Protein AF-C4JGV1-F1 (afdb_monomer)

Foldseek 3Di:
DDDPDPPDALQLDDPDDLVRLLVLLVVLLVLLVVLVVVLVVLCVVVVVCPQPLNVLLVLLNVLLVVLSVLLNVLSVLSVVLSCCSVVVDPDDPCSLVSVLVSVVSVLVSQLSLLSNLLSLVVSVLSVVVVVCVPPVVLVVLSVVLVVLSVVLNVQLNVLSQCQQNHDVVSPPSPDPGCDDPVNLVSNLCNVVVNLVSSLCSLVLQVDDDDDDDDDPSNDNNVSVVLVLQQACDPPLVNVLSVVLVVLSVVLNVLSVVLVVCQCVSRHSRRGHPSSVSSSSSVNSSSSSSSSSSVSVSVVVVPPPDPDDDDDDDDDDDDDDDDDDDDDDDDDDDDDDDDDDDDDDDDDDDDDDDDDDDDDDDDDDDDDDDDDDDDDDDDDDDDDDDDDDPPPDDPDDQAAPDALVVLQVLQCVLVVLVCVAADPPVFKAFADPVFDPCQDCVLLPQQADPRLSSSLRGHIDGNDQDALAFQKTFDPPSPDDSVCSVDHDPVCPPDFAAAPVGGADCSQKDWGIDHDDAQGWTWMARRRRQWIWTQGVVGYIDHTDRSNRVSVVSSVCCQVVCFADAHPDGTDRNPPADADPDDDDPVNLVPDQAAPDDSSNSNVLVVLQVVCPGPPNHPRVVSNVVSVVSVCVRNVVHD

Nearest PDB structures (foldseek):
  8i2g-assembly1_R  TM=3.920E-01  e=7.985E-02  Homo sapiens
  8ibu-assembly1_R  TM=5.195E-01  e=6.321E-01  Escherichia coli
  8k4n-assembly1_D  TM=3.793E-01  e=5.072E-01  Homo sapiens
  8hn1-assembly1_A  TM=3.487E-01  e=1.120E+00  Homo sapiens

Structure (mmCIF, N/CA/C/O backbone):
data_AF-C4JGV1-F1
#
_entry.id   AF-C4JGV1-F1
#
loop_
_atom_site.group_PDB
_atom_site.id
_atom_site.type_symbol
_atom_site.label_atom_id
_atom_site.label_alt_id
_atom_site.label_comp_id
_atom_site.label_asym_id
_atom_site.label_entity_id
_atom_site.label_seq_id
_atom_site.pdbx_PDB_ins_code
_atom_site.Cartn_x
_atom_site.Cartn_y
_atom_site.Cartn_z
_atom_site.occupancy
_atom_site.B_iso_or_equiv
_atom_site.auth_seq_id
_atom_site.auth_comp_id
_atom_site.auth_asym_id
_atom_site.auth_atom_id
_atom_site.pdbx_PDB_model_num
ATOM 1 N N . MET A 1 1 ? 48.134 -11.391 -45.649 1.00 30.30 1 MET A N 1
ATOM 2 C CA . MET A 1 1 ? 47.658 -12.512 -44.813 1.00 30.30 1 MET A CA 1
ATOM 3 C C . MET A 1 1 ? 47.122 -11.910 -43.530 1.00 30.30 1 MET A C 1
ATOM 5 O O . MET A 1 1 ? 47.842 -11.127 -42.926 1.00 30.30 1 MET A O 1
ATOM 9 N N . VAL A 1 2 ? 45.861 -12.175 -43.186 1.00 31.02 2 VAL A N 1
ATOM 10 C CA . VAL A 1 2 ? 45.253 -11.734 -41.919 1.00 31.02 2 VAL A CA 1
ATOM 11 C C . VAL A 1 2 ? 45.299 -12.921 -40.962 1.00 31.02 2 VAL A C 1
ATOM 13 O O . VAL A 1 2 ? 45.022 -14.043 -41.379 1.00 31.02 2 VAL A O 1
ATOM 16 N N . ASP A 1 3 ? 45.714 -12.673 -39.725 1.00 26.64 3 ASP A N 1
ATOM 17 C CA . ASP A 1 3 ? 45.968 -13.700 -38.713 1.00 26.64 3 ASP A CA 1
ATOM 18 C C . ASP A 1 3 ? 44.643 -14.342 -38.231 1.00 26.64 3 ASP A C 1
ATOM 20 O O . ASP A 1 3 ? 43.768 -13.619 -37.744 1.00 26.64 3 ASP A O 1
ATOM 24 N N . PRO A 1 4 ? 44.429 -15.666 -38.379 1.00 37.88 4 PRO A N 1
ATOM 25 C CA . PRO A 1 4 ? 43.116 -16.295 -38.196 1.00 37.88 4 PRO A CA 1
ATOM 26 C C . PRO A 1 4 ? 42.742 -16.589 -36.729 1.00 37.88 4 PRO A C 1
ATOM 28 O O . PRO A 1 4 ? 41.899 -17.448 -36.472 1.00 37.88 4 PRO A O 1
ATOM 31 N N . LYS A 1 5 ? 43.358 -15.911 -35.751 1.00 36.22 5 LYS A N 1
ATOM 32 C CA . LYS A 1 5 ? 43.064 -16.074 -34.312 1.00 36.22 5 LYS A CA 1
ATOM 33 C C . LYS A 1 5 ? 42.813 -14.752 -33.588 1.00 36.22 5 LYS A C 1
ATOM 35 O O . LYS A 1 5 ? 43.310 -14.519 -32.487 1.00 36.22 5 LYS A O 1
ATOM 40 N N . GLN A 1 6 ? 41.966 -13.905 -34.163 1.00 37.75 6 GLN A N 1
ATOM 41 C CA . GLN A 1 6 ? 41.319 -12.868 -33.368 1.00 37.75 6 GLN A CA 1
ATOM 42 C C . GLN A 1 6 ? 40.254 -13.542 -32.488 1.00 37.75 6 GLN A C 1
ATOM 44 O O . GLN A 1 6 ? 39.222 -13.982 -32.990 1.00 37.75 6 GLN A O 1
ATOM 49 N N . HIS A 1 7 ? 40.528 -13.676 -31.184 1.00 37.19 7 HIS A N 1
ATOM 50 C CA . HIS A 1 7 ? 39.533 -14.136 -30.211 1.00 37.19 7 HIS A CA 1
ATOM 51 C C . HIS A 1 7 ? 38.307 -13.218 -30.297 1.00 37.19 7 HIS A C 1
ATOM 53 O O . HIS A 1 7 ? 38.373 -12.051 -29.911 1.00 37.19 7 HIS A O 1
ATOM 59 N N . VAL A 1 8 ? 37.205 -13.748 -30.829 1.00 43.00 8 VAL A N 1
ATOM 60 C CA . VAL A 1 8 ? 35.914 -13.058 -30.871 1.00 43.00 8 VAL A CA 1
ATOM 61 C C . VAL A 1 8 ? 35.468 -12.844 -29.428 1.00 43.00 8 VAL A C 1
ATOM 63 O O . VAL A 1 8 ? 35.317 -13.818 -28.688 1.00 43.00 8 VAL A O 1
ATOM 66 N N . GLU A 1 9 ? 35.276 -11.589 -29.009 1.00 45.22 9 GLU A N 1
ATOM 67 C CA . GLU A 1 9 ? 34.694 -11.331 -27.689 1.00 45.22 9 GLU A CA 1
ATOM 68 C C . GLU A 1 9 ? 33.295 -11.970 -27.615 1.00 45.22 9 GLU A C 1
ATOM 70 O O . GLU A 1 9 ? 32.527 -11.857 -28.577 1.00 45.22 9 GLU A O 1
ATOM 75 N N . PRO A 1 10 ? 32.896 -12.557 -26.469 1.00 45.69 10 PRO A N 1
ATOM 76 C CA . PRO A 1 10 ? 31.547 -13.104 -26.297 1.00 45.69 10 PRO A CA 1
ATOM 77 C C . PRO A 1 10 ? 30.449 -12.049 -26.528 1.00 45.69 10 PRO A C 1
ATOM 79 O O . PRO A 1 10 ? 29.345 -12.382 -26.944 1.00 45.69 10 PRO A O 1
ATOM 82 N N . SER A 1 11 ? 30.772 -10.763 -26.366 1.00 47.78 11 SER A N 1
ATOM 83 C CA . SER A 1 11 ? 29.909 -9.620 -26.683 1.00 47.78 11 SER A CA 1
ATOM 84 C C . SER A 1 11 ? 29.471 -9.512 -28.149 1.00 47.78 11 SER A C 1
ATOM 86 O O . SER A 1 11 ? 28.453 -8.880 -28.434 1.00 47.78 11 SER A O 1
ATOM 88 N N . GLN A 1 12 ? 30.225 -10.106 -29.080 1.00 51.62 12 GLN A N 1
ATOM 89 C CA . GLN A 1 12 ? 30.031 -9.956 -30.526 1.00 51.62 12 GLN A CA 1
ATOM 90 C C . GLN A 1 12 ? 29.255 -11.113 -31.164 1.00 51.62 12 GLN A C 1
ATOM 92 O O . GLN A 1 12 ? 28.861 -11.004 -32.326 1.00 51.62 12 GLN A O 1
ATOM 97 N N . GLN A 1 13 ? 29.021 -12.208 -30.434 1.00 60.44 13 GLN A N 1
ATOM 98 C CA . GLN A 1 13 ? 28.267 -13.354 -30.941 1.00 60.44 13 GLN A CA 1
ATOM 99 C C . GLN A 1 13 ? 26.769 -13.036 -31.093 1.00 60.44 13 GLN A C 1
ATOM 101 O O . GLN A 1 13 ? 26.185 -12.257 -30.338 1.00 60.44 13 GLN A O 1
ATOM 106 N N . VAL A 1 14 ? 26.148 -13.652 -32.101 1.00 63.22 14 VAL A N 1
ATOM 107 C CA . VAL A 1 14 ? 24.696 -13.621 -32.318 1.00 63.22 14 VAL A CA 1
ATOM 108 C C . VAL A 1 14 ? 24.081 -14.736 -31.475 1.00 63.22 14 VAL A C 1
ATOM 110 O O . VAL A 1 14 ? 24.268 -15.906 -31.796 1.00 63.22 14 VAL A O 1
ATOM 113 N N . PHE A 1 15 ? 23.373 -14.376 -30.403 1.00 67.31 15 PHE A N 1
ATOM 114 C CA . PHE A 1 15 ? 22.727 -15.335 -29.492 1.00 67.31 15 PHE A CA 1
ATOM 115 C C . PHE A 1 15 ? 21.265 -15.611 -29.858 1.00 67.31 15 PHE A C 1
ATOM 117 O O . PHE A 1 15 ? 20.741 -16.670 -29.529 1.00 67.31 15 PHE A O 1
ATOM 124 N N . ILE A 1 16 ? 20.608 -14.661 -30.529 1.00 76.06 16 ILE A N 1
ATOM 125 C CA . ILE A 1 16 ? 19.189 -14.723 -30.900 1.00 76.06 16 ILE A CA 1
ATOM 126 C C . ILE A 1 16 ? 19.091 -14.552 -32.418 1.00 76.06 16 ILE A C 1
ATOM 128 O O . ILE A 1 16 ? 19.761 -13.677 -32.975 1.00 76.06 16 ILE A O 1
ATOM 132 N N . ALA A 1 17 ? 18.269 -15.344 -33.111 1.00 83.25 17 ALA A N 1
ATOM 133 C CA . ALA A 1 17 ? 18.091 -15.185 -34.554 1.00 83.25 17 ALA A CA 1
ATOM 134 C C . ALA A 1 17 ? 17.317 -13.897 -34.897 1.00 83.25 17 ALA A C 1
ATOM 136 O O . ALA A 1 17 ? 16.460 -13.441 -34.141 1.00 83.25 17 ALA A O 1
ATOM 137 N N . GLU A 1 18 ? 17.609 -13.311 -36.063 1.00 83.94 18 GLU A N 1
ATOM 138 C CA . GLU A 1 18 ? 17.005 -12.042 -36.505 1.00 83.94 18 GLU A CA 1
ATOM 139 C C . GLU A 1 18 ? 15.474 -12.148 -36.625 1.00 83.94 18 GLU A C 1
ATOM 141 O O . GLU A 1 18 ? 14.749 -11.251 -36.199 1.00 83.94 18 GLU A O 1
ATOM 146 N N . HIS A 1 19 ? 14.970 -13.272 -37.143 1.00 86.44 19 HIS A N 1
ATOM 147 C CA . HIS A 1 19 ? 13.532 -13.516 -37.268 1.00 86.44 19 HIS A CA 1
ATOM 148 C C . HIS A 1 19 ? 12.836 -13.708 -35.913 1.00 86.44 19 HIS A C 1
ATOM 150 O O . HIS A 1 19 ? 11.732 -13.197 -35.734 1.00 86.44 19 HIS A O 1
ATOM 156 N N . ASP A 1 20 ? 13.486 -14.371 -34.954 1.00 88.19 20 ASP A N 1
ATOM 157 C CA . ASP A 1 20 ? 12.905 -14.644 -33.635 1.00 88.19 20 ASP A CA 1
ATOM 158 C C . ASP A 1 20 ? 12.750 -13.348 -32.832 1.00 88.19 20 ASP A C 1
ATOM 160 O O . ASP A 1 20 ? 11.671 -13.062 -32.313 1.00 88.19 20 ASP A O 1
ATOM 164 N N . LEU A 1 21 ? 13.796 -12.510 -32.796 1.00 87.44 21 LEU A N 1
ATOM 165 C CA . LEU A 1 21 ? 13.740 -11.219 -32.105 1.00 87.44 21 LEU A CA 1
ATOM 166 C C . LEU A 1 21 ? 12.714 -10.276 -32.755 1.00 87.44 21 LEU A C 1
ATOM 168 O O . LEU A 1 21 ? 11.953 -9.620 -32.046 1.00 87.44 21 LEU A O 1
ATOM 172 N N . TYR A 1 22 ? 12.626 -10.276 -34.093 1.00 90.06 22 TYR A N 1
ATOM 173 C CA . TYR A 1 22 ? 11.608 -9.514 -34.825 1.00 90.06 22 TYR A CA 1
ATOM 174 C C . TYR A 1 22 ? 10.188 -9.961 -34.445 1.00 90.06 22 TYR A C 1
ATOM 176 O O . TYR A 1 22 ? 9.327 -9.129 -34.156 1.00 90.06 22 TYR A O 1
ATOM 184 N N . ALA A 1 23 ? 9.941 -11.275 -34.420 1.00 90.88 23 ALA A N 1
ATOM 185 C CA . ALA A 1 23 ? 8.640 -11.837 -34.077 1.00 90.88 23 ALA A CA 1
ATOM 186 C C . ALA A 1 23 ? 8.229 -11.503 -32.634 1.00 90.88 23 ALA A C 1
ATOM 188 O O . ALA A 1 23 ? 7.075 -11.140 -32.406 1.00 90.88 23 ALA A O 1
ATOM 189 N N . VAL A 1 24 ? 9.166 -11.559 -31.678 1.00 91.69 24 VAL A N 1
ATOM 190 C CA . VAL A 1 24 ? 8.920 -11.182 -30.275 1.00 91.69 24 VAL A CA 1
ATOM 191 C C . VAL A 1 24 ? 8.558 -9.700 -30.148 1.00 91.69 24 VAL A C 1
ATOM 193 O O . VAL A 1 24 ? 7.538 -9.386 -29.538 1.00 91.69 24 VAL A O 1
ATOM 196 N N . VAL A 1 25 ? 9.328 -8.798 -30.768 1.00 91.81 25 VAL A N 1
ATOM 197 C CA . VAL A 1 25 ? 9.064 -7.345 -30.756 1.00 91.81 25 VAL A CA 1
ATOM 198 C C . VAL A 1 25 ? 7.676 -7.024 -31.328 1.00 91.81 25 VAL A C 1
ATOM 200 O O . VAL A 1 25 ? 6.892 -6.297 -30.713 1.00 91.81 25 VAL A O 1
ATOM 203 N N . VAL A 1 26 ? 7.315 -7.618 -32.472 1.00 93.31 26 VAL A N 1
ATOM 204 C CA . VAL A 1 26 ? 5.984 -7.430 -33.076 1.00 93.31 26 VAL A CA 1
ATOM 205 C C . VAL A 1 26 ? 4.877 -7.994 -32.178 1.00 93.31 26 VAL A C 1
ATOM 207 O O . VAL A 1 26 ? 3.865 -7.324 -31.967 1.00 93.31 26 VAL A O 1
ATOM 210 N N . ALA A 1 27 ? 5.057 -9.191 -31.611 1.00 93.69 27 ALA A N 1
ATOM 211 C CA . ALA A 1 27 ? 4.067 -9.809 -30.730 1.00 93.69 27 ALA A CA 1
ATOM 212 C C . ALA A 1 27 ? 3.817 -8.975 -29.461 1.00 93.69 27 ALA A C 1
ATOM 214 O O . ALA A 1 27 ? 2.664 -8.729 -29.107 1.00 93.69 27 ALA A O 1
ATOM 215 N N . LEU A 1 28 ? 4.876 -8.485 -28.813 1.00 91.44 28 LEU A N 1
ATOM 216 C CA . LEU A 1 28 ? 4.781 -7.640 -27.620 1.00 91.44 28 LEU A CA 1
ATOM 217 C C . LEU A 1 28 ? 4.146 -6.274 -27.926 1.00 91.44 28 LEU A C 1
ATOM 219 O O . LEU A 1 28 ? 3.262 -5.834 -27.188 1.00 91.44 28 LEU A O 1
ATOM 223 N N . THR A 1 29 ? 4.470 -5.669 -29.075 1.00 92.00 29 THR A N 1
ATOM 224 C CA . THR A 1 29 ? 3.805 -4.447 -29.566 1.00 92.00 29 THR A CA 1
ATOM 225 C C . THR A 1 29 ? 2.291 -4.651 -29.728 1.00 92.00 29 THR A C 1
ATOM 227 O O . THR A 1 29 ? 1.491 -3.806 -29.307 1.00 92.00 29 THR A O 1
ATOM 230 N N . VAL A 1 30 ? 1.869 -5.788 -30.301 1.00 92.31 30 VAL A N 1
ATOM 231 C CA . VAL A 1 30 ? 0.445 -6.147 -30.443 1.00 92.31 30 VAL A CA 1
ATOM 232 C C . VAL A 1 30 ? -0.209 -6.343 -29.075 1.00 92.31 30 VAL A C 1
ATOM 234 O O . VAL A 1 30 ? -1.276 -5.778 -28.836 1.00 92.31 30 VAL A O 1
ATOM 237 N N . VAL A 1 31 ? 0.430 -7.074 -28.155 1.00 90.56 31 VAL A N 1
ATOM 238 C CA . VAL A 1 31 ? -0.083 -7.281 -26.790 1.00 90.56 31 VAL A CA 1
ATOM 239 C C . VAL A 1 31 ? -0.282 -5.942 -26.070 1.00 90.56 31 VAL A C 1
ATOM 241 O O . VAL A 1 31 ? -1.391 -5.669 -25.609 1.00 90.56 31 VAL A O 1
ATOM 244 N N . GLY A 1 32 ? 0.730 -5.069 -26.034 1.00 86.25 32 GLY A N 1
ATOM 245 C CA . GLY A 1 32 ? 0.625 -3.743 -25.409 1.00 86.25 32 GLY A CA 1
ATOM 246 C C . GLY A 1 32 ? -0.509 -2.892 -26.000 1.00 86.25 32 GLY A C 1
ATOM 247 O O . GLY A 1 32 ? -1.270 -2.259 -25.265 1.00 86.25 32 GLY A O 1
ATOM 248 N N . SER A 1 33 ? -0.694 -2.952 -27.323 1.00 87.38 33 SER A N 1
ATOM 249 C CA . SER A 1 33 ? -1.781 -2.257 -28.029 1.00 87.38 33 SER A CA 1
ATOM 250 C C . SER A 1 33 ? -3.173 -2.782 -27.639 1.00 87.38 33 SER A C 1
ATOM 252 O O . SER A 1 33 ? -4.095 -1.993 -27.414 1.00 87.38 33 SER A O 1
ATOM 254 N N . VAL A 1 34 ? -3.336 -4.105 -27.507 1.00 88.00 34 VAL A N 1
ATOM 255 C CA . VAL A 1 34 ? -4.611 -4.754 -27.144 1.00 88.00 34 VAL A CA 1
ATOM 256 C C . VAL A 1 34 ? -5.079 -4.366 -25.736 1.00 88.00 34 VAL A C 1
ATOM 258 O O . VAL A 1 34 ? -6.276 -4.164 -25.536 1.00 88.00 34 VAL A O 1
ATOM 261 N N . PHE A 1 35 ? -4.171 -4.186 -24.771 1.00 82.25 35 PHE A N 1
ATOM 262 C CA . PHE A 1 35 ? -4.536 -3.709 -23.426 1.00 82.25 35 PHE A CA 1
ATOM 263 C C . PHE A 1 35 ? -4.888 -2.209 -23.385 1.00 82.25 35 PHE A C 1
ATOM 265 O O . PHE A 1 35 ? -5.679 -1.776 -22.536 1.00 82.25 35 PHE A O 1
ATOM 272 N N . LEU A 1 36 ? -4.361 -1.400 -24.309 1.00 77.88 36 LEU A N 1
ATOM 273 C CA . LEU A 1 36 ? -4.607 0.041 -24.311 1.00 77.88 36 LEU A CA 1
ATOM 274 C C . L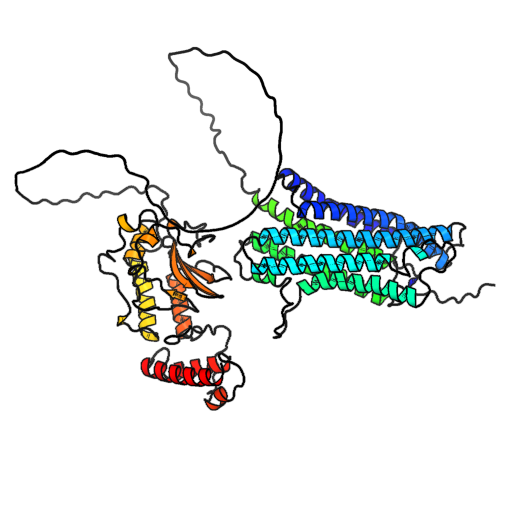EU A 1 36 ? -5.903 0.451 -25.024 1.00 77.88 36 LEU A C 1
ATOM 276 O O . LEU A 1 36 ? -6.576 1.368 -24.553 1.00 77.88 36 LEU A O 1
ATOM 280 N N . ILE A 1 37 ? -6.300 -0.213 -26.113 1.00 79.88 37 ILE A N 1
ATOM 281 C CA . ILE A 1 37 ? -7.511 0.163 -26.873 1.00 79.88 37 ILE A CA 1
ATOM 282 C C . ILE A 1 37 ? -8.778 0.208 -25.981 1.00 79.88 37 ILE A C 1
ATOM 284 O O . ILE A 1 37 ? -9.461 1.240 -25.990 1.00 79.88 37 ILE A O 1
ATOM 288 N N . PRO A 1 38 ? -9.082 -0.806 -25.138 1.00 78.12 38 PRO A N 1
ATOM 289 C CA . PRO A 1 38 ? -10.201 -0.737 -24.194 1.00 78.12 38 PRO A CA 1
ATOM 290 C C . PRO A 1 38 ? -10.015 0.369 -23.148 1.00 78.12 38 PRO A C 1
ATOM 292 O O . PRO A 1 38 ? -10.955 1.098 -22.835 1.00 78.12 38 PRO A O 1
ATOM 295 N N . THR A 1 39 ? -8.792 0.530 -22.638 1.00 73.94 39 THR A N 1
ATOM 296 C CA . THR A 1 39 ? -8.423 1.528 -21.622 1.00 73.94 39 THR A CA 1
ATOM 297 C C . THR A 1 39 ? -8.696 2.958 -22.099 1.00 73.94 39 THR A C 1
ATOM 299 O O . THR A 1 39 ? -9.331 3.745 -21.390 1.00 73.94 39 THR A O 1
ATOM 302 N N . ALA A 1 40 ? -8.276 3.288 -23.322 1.00 73.06 40 ALA A N 1
ATOM 303 C CA . ALA A 1 40 ? -8.515 4.582 -23.951 1.00 73.06 40 ALA A CA 1
ATOM 304 C C . ALA A 1 40 ? -10.009 4.804 -24.245 1.00 73.06 40 ALA A C 1
ATOM 306 O O . ALA A 1 40 ? -10.559 5.850 -23.888 1.00 73.06 40 ALA A O 1
ATOM 307 N N . TYR A 1 41 ? -10.687 3.799 -24.814 1.00 75.75 41 TYR A N 1
ATOM 308 C CA . TYR A 1 41 ? -12.125 3.845 -25.102 1.00 75.75 41 TYR A CA 1
ATOM 309 C C . TYR A 1 41 ? -12.967 4.121 -23.844 1.00 75.75 41 TYR A C 1
ATOM 311 O O . TYR A 1 41 ? -13.875 4.953 -23.865 1.00 75.75 41 TYR A O 1
ATOM 319 N N . LEU A 1 42 ? -12.639 3.481 -22.718 1.00 70.75 42 LEU A N 1
ATOM 320 C CA . LEU A 1 42 ? -13.374 3.646 -21.461 1.00 70.75 42 LEU A CA 1
ATOM 321 C C . LEU A 1 42 ? -13.183 5.024 -20.834 1.00 70.75 42 LEU A C 1
ATOM 323 O O . LEU A 1 42 ? -14.159 5.620 -20.371 1.00 70.75 42 LEU A O 1
ATOM 327 N N . ARG A 1 43 ? -11.954 5.551 -20.839 1.00 71.94 43 ARG A N 1
ATOM 328 C CA . ARG A 1 43 ? -11.646 6.893 -20.317 1.00 71.94 43 ARG A CA 1
ATOM 329 C C . ARG A 1 43 ? -12.273 7.994 -21.179 1.00 71.94 43 ARG A C 1
ATOM 331 O O . ARG A 1 43 ? -12.748 8.990 -20.633 1.00 71.94 43 ARG A O 1
ATOM 338 N N . TRP A 1 44 ? -12.347 7.783 -22.497 1.00 73.88 44 TRP A N 1
ATOM 339 C CA . TRP A 1 44 ? -13.102 8.637 -23.419 1.00 73.88 44 TRP A CA 1
ATOM 340 C C . TRP A 1 44 ? -14.606 8.602 -23.124 1.00 73.88 44 TRP A C 1
ATOM 342 O O . TRP A 1 44 ? -15.199 9.656 -22.902 1.00 73.88 44 TRP A O 1
ATOM 352 N N . ARG A 1 45 ? -15.206 7.407 -23.013 1.00 74.19 45 ARG A N 1
ATOM 353 C CA . ARG A 1 45 ? -16.643 7.230 -22.734 1.00 74.19 45 ARG A CA 1
ATOM 354 C C . ARG A 1 45 ? -17.099 7.877 -21.419 1.00 74.19 45 ARG A C 1
ATOM 356 O O . ARG A 1 45 ? -18.223 8.361 -21.352 1.00 74.19 45 ARG A O 1
ATOM 363 N N . HIS A 1 46 ? -16.240 7.917 -20.399 1.00 69.56 46 HIS A N 1
ATOM 364 C CA . HIS A 1 46 ? -16.534 8.563 -19.110 1.00 69.56 46 HIS A CA 1
ATOM 365 C C . HIS A 1 46 ? -16.107 10.043 -19.040 1.00 69.56 46 HIS A C 1
ATOM 367 O O . HIS A 1 46 ? -16.193 10.649 -17.977 1.00 69.56 46 HIS A O 1
ATOM 373 N N . ASN A 1 47 ? -15.647 10.639 -20.148 1.00 68.62 47 ASN A N 1
ATOM 374 C CA . ASN A 1 47 ? -15.231 12.045 -20.246 1.00 68.62 47 ASN A CA 1
ATOM 375 C C . ASN A 1 47 ? -14.083 12.455 -19.285 1.00 68.62 47 ASN A C 1
ATOM 377 O O . ASN A 1 47 ? -13.901 13.630 -18.969 1.00 68.62 47 ASN A O 1
ATOM 381 N N . ARG A 1 48 ? -13.271 11.483 -18.838 1.00 67.94 48 ARG A N 1
ATOM 382 C CA . ARG A 1 48 ? -12.189 11.643 -17.837 1.00 67.94 48 ARG A CA 1
ATOM 383 C C . ARG A 1 48 ? -10.816 11.959 -18.456 1.00 67.94 48 ARG A C 1
ATOM 385 O O . ARG A 1 48 ? -9.811 12.006 -17.759 1.00 67.94 48 ARG A O 1
ATOM 392 N N . LEU A 1 49 ? -10.749 12.203 -19.769 1.00 67.44 49 LEU A N 1
ATOM 393 C CA . LEU A 1 49 ? -9.490 12.370 -20.521 1.00 67.44 49 LEU A CA 1
ATOM 394 C C . LEU A 1 49 ? -8.596 13.543 -20.074 1.00 67.44 49 LEU A C 1
ATOM 396 O O . LEU A 1 49 ? -7.426 13.576 -20.440 1.00 67.44 49 LEU A O 1
ATOM 400 N N . LYS A 1 50 ? -9.132 14.510 -19.319 1.00 71.69 50 LYS A N 1
ATOM 401 C CA . LYS A 1 50 ? -8.387 15.692 -18.847 1.00 71.69 50 LYS A CA 1
ATOM 402 C C . LYS A 1 50 ? -7.614 15.461 -17.542 1.00 71.69 50 LYS A C 1
ATOM 404 O O . LYS A 1 50 ? -6.927 16.369 -17.084 1.00 71.69 50 LYS A O 1
ATOM 409 N N . GLU A 1 51 ? -7.739 14.290 -16.922 1.00 79.38 51 GLU A N 1
ATOM 410 C CA . GLU A 1 51 ? -7.008 13.967 -15.695 1.00 79.38 51 GLU A CA 1
ATOM 411 C C . GLU A 1 51 ? -5.519 13.746 -15.997 1.00 79.38 51 GLU A C 1
ATOM 413 O O . GLU A 1 51 ? -5.167 13.079 -16.969 1.00 79.38 51 GLU A O 1
ATOM 418 N N . LEU A 1 52 ? -4.632 14.305 -15.163 1.00 81.56 52 LEU A N 1
ATOM 419 C CA . LEU A 1 52 ? -3.183 14.321 -15.422 1.00 81.56 52 LEU A CA 1
ATOM 420 C C . LEU A 1 52 ? -2.595 12.911 -15.602 1.00 81.56 52 LEU A C 1
ATOM 422 O O . LEU A 1 52 ? -1.754 12.707 -16.471 1.00 81.56 52 LEU A O 1
ATOM 426 N N . GLU A 1 53 ? -3.080 11.924 -14.845 1.00 81.38 53 GLU A N 1
ATOM 427 C CA . GLU A 1 5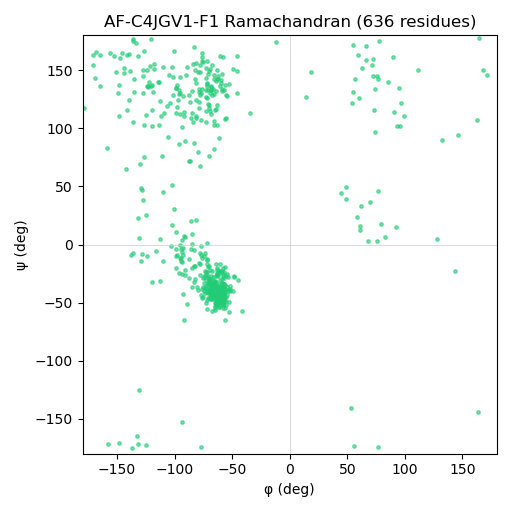3 ? -2.710 10.510 -15.012 1.00 81.38 53 GLU A CA 1
ATOM 428 C C . GLU A 1 53 ? -2.985 9.987 -16.434 1.00 81.38 53 GLU A C 1
ATOM 430 O O . GLU A 1 53 ? -2.179 9.263 -17.013 1.00 81.38 53 GLU A O 1
ATOM 435 N N . VAL A 1 54 ? -4.093 10.399 -17.058 1.00 81.94 54 VAL A N 1
ATOM 436 C CA . VAL A 1 54 ? -4.462 9.942 -18.402 1.00 81.94 54 VAL A CA 1
ATOM 437 C C . VAL A 1 54 ? -3.504 10.513 -19.440 1.00 81.94 54 VAL A C 1
ATOM 439 O O . VAL A 1 54 ? -3.102 9.792 -20.350 1.00 81.94 54 VAL A O 1
ATOM 442 N N . ILE A 1 55 ? -3.082 11.768 -19.263 1.00 86.00 55 ILE A N 1
ATOM 443 C CA . ILE A 1 55 ? -2.092 12.426 -20.122 1.00 86.00 55 ILE A CA 1
ATOM 444 C C . ILE A 1 55 ? -0.753 11.677 -20.061 1.00 86.00 55 ILE A C 1
ATOM 446 O O . ILE A 1 55 ? -0.185 11.370 -21.108 1.00 86.00 55 ILE A O 1
ATOM 450 N N . PHE A 1 56 ? -0.281 11.314 -18.864 1.00 88.88 56 PHE A N 1
ATOM 451 C CA . PHE A 1 56 ? 0.973 10.570 -18.700 1.00 88.88 56 PHE A CA 1
ATOM 452 C C . PHE A 1 56 ? 0.909 9.128 -19.238 1.00 88.88 56 PHE A C 1
ATOM 454 O O . PHE A 1 56 ? 1.874 8.683 -19.854 1.00 88.88 56 PHE A O 1
ATOM 461 N N . ILE A 1 57 ? -0.222 8.419 -19.113 1.00 86.19 57 ILE A N 1
ATOM 462 C CA . ILE A 1 57 ? -0.410 7.101 -19.758 1.00 86.19 57 ILE A CA 1
ATOM 463 C C . ILE A 1 57 ? -0.406 7.199 -21.289 1.00 86.19 57 ILE A C 1
ATOM 465 O O . ILE A 1 57 ? 0.237 6.385 -21.950 1.00 86.19 57 ILE A O 1
ATOM 469 N N . VAL A 1 58 ? -1.088 8.193 -21.869 1.00 87.06 58 VAL A N 1
ATOM 470 C CA . VAL A 1 58 ? -1.124 8.378 -23.331 1.00 87.06 58 VAL A CA 1
ATOM 471 C C . VAL A 1 58 ? 0.255 8.776 -23.866 1.00 87.06 58 VAL A C 1
ATOM 473 O O . VAL A 1 58 ? 0.681 8.255 -24.897 1.00 87.06 58 VAL A O 1
ATOM 476 N N . LEU A 1 59 ? 0.983 9.634 -23.143 1.00 91.06 59 LEU A N 1
ATOM 477 C CA . LEU A 1 59 ? 2.373 9.973 -23.449 1.00 91.06 59 LEU A CA 1
ATOM 478 C C . LEU A 1 59 ? 3.282 8.737 -23.372 1.00 91.06 59 LEU A C 1
ATOM 480 O O . LEU A 1 59 ? 4.025 8.474 -24.315 1.00 91.06 59 LEU A O 1
ATOM 484 N N . GLY A 1 60 ? 3.177 7.946 -22.299 1.00 91.00 60 GLY A N 1
ATOM 485 C CA . GLY A 1 60 ? 3.919 6.695 -22.135 1.00 91.00 60 GLY A CA 1
ATOM 486 C C . GLY A 1 60 ? 3.678 5.714 -23.283 1.00 91.00 60 GLY A C 1
ATOM 487 O O . GLY A 1 60 ? 4.629 5.141 -23.799 1.00 91.00 60 GLY A O 1
ATOM 488 N N . TYR A 1 61 ? 2.441 5.583 -23.766 1.00 88.88 61 TYR A N 1
ATOM 489 C CA . TYR A 1 61 ? 2.135 4.737 -24.925 1.00 88.88 61 TYR A CA 1
ATOM 490 C C . TYR A 1 61 ? 2.706 5.265 -26.249 1.00 88.88 61 TYR A C 1
ATOM 492 O O . TYR A 1 61 ? 3.225 4.489 -27.050 1.00 88.88 61 TYR A O 1
ATOM 500 N N . ALA A 1 62 ? 2.650 6.578 -26.490 1.00 91.88 62 ALA A N 1
ATOM 501 C CA . ALA A 1 62 ? 3.264 7.170 -27.679 1.00 91.88 62 ALA A CA 1
ATOM 502 C C . ALA A 1 62 ? 4.792 6.961 -27.691 1.00 91.88 62 ALA A C 1
ATOM 504 O O . ALA A 1 62 ? 5.377 6.675 -28.739 1.00 91.88 62 ALA A O 1
ATOM 505 N N . LEU A 1 63 ? 5.428 7.045 -26.518 1.00 94.69 63 LEU A N 1
ATOM 506 C CA . LEU A 1 63 ? 6.846 6.741 -26.332 1.00 94.69 63 LEU A CA 1
ATOM 507 C C . LEU A 1 63 ? 7.131 5.240 -26.510 1.00 94.69 63 LEU A C 1
ATOM 509 O O . LEU A 1 63 ? 8.056 4.903 -27.242 1.00 94.69 63 LEU A O 1
ATOM 513 N N . PHE A 1 64 ? 6.294 4.349 -25.968 1.00 94.12 64 PHE A N 1
ATOM 514 C CA . PHE A 1 64 ? 6.389 2.898 -26.173 1.00 94.12 64 PHE A CA 1
ATOM 515 C C . PHE A 1 64 ? 6.365 2.519 -27.660 1.00 94.12 64 PHE A C 1
ATOM 517 O O . PHE A 1 64 ? 7.286 1.864 -28.141 1.00 94.12 64 PHE A O 1
ATOM 524 N N . LEU A 1 65 ? 5.374 2.996 -28.424 1.00 92.69 65 LEU A N 1
ATOM 525 C CA . LEU A 1 65 ? 5.318 2.743 -29.869 1.00 92.69 65 LEU A CA 1
ATOM 526 C C . LEU A 1 65 ? 6.543 3.307 -30.599 1.00 92.69 65 LEU A C 1
ATOM 528 O O . LEU A 1 65 ? 7.062 2.673 -31.515 1.00 92.69 65 LEU A O 1
ATOM 532 N N . THR A 1 66 ? 7.026 4.482 -30.187 1.00 94.69 66 THR A N 1
ATOM 533 C CA . THR A 1 66 ? 8.248 5.074 -30.749 1.00 94.69 66 THR A CA 1
ATOM 534 C C . THR A 1 66 ? 9.463 4.183 -30.473 1.00 94.69 66 THR A C 1
ATOM 536 O O . THR A 1 66 ? 10.259 3.947 -31.380 1.00 94.69 66 THR A O 1
ATOM 539 N N . PHE A 1 67 ? 9.587 3.638 -29.260 1.00 94.00 67 PHE A N 1
ATOM 540 C CA . PHE A 1 67 ? 10.647 2.706 -28.878 1.00 94.00 67 PHE A CA 1
ATOM 541 C C . PHE A 1 67 ? 10.600 1.408 -29.697 1.00 94.00 67 PHE A C 1
ATOM 543 O O . PHE A 1 67 ? 11.618 1.035 -30.278 1.00 94.00 67 PHE A O 1
ATOM 550 N N . GLU A 1 68 ? 9.435 0.771 -29.831 1.00 92.88 68 GLU A N 1
ATOM 551 C CA . GLU A 1 68 ? 9.298 -0.479 -30.595 1.00 92.88 68 GLU A CA 1
ATOM 552 C C . GLU A 1 68 ? 9.571 -0.279 -32.098 1.00 92.88 68 GLU A C 1
ATOM 554 O O . GLU A 1 68 ? 10.316 -1.045 -32.713 1.00 92.88 68 GLU A O 1
ATOM 559 N N . ILE A 1 69 ? 9.076 0.813 -32.698 1.00 93.00 69 ILE A N 1
ATOM 560 C CA . ILE A 1 69 ? 9.398 1.184 -34.090 1.00 93.00 69 ILE A CA 1
ATOM 561 C C . ILE A 1 69 ? 10.910 1.412 -34.259 1.00 93.00 69 ILE A C 1
ATOM 563 O O . ILE A 1 69 ? 11.499 1.004 -35.266 1.00 93.00 69 ILE A O 1
ATOM 567 N N . MET A 1 70 ? 11.565 2.033 -33.275 1.00 91.88 70 MET A N 1
ATOM 568 C CA . MET A 1 70 ? 13.016 2.204 -33.289 1.00 91.88 70 MET A CA 1
ATOM 569 C C . MET A 1 70 ? 13.760 0.871 -33.164 1.00 91.88 70 MET A C 1
ATOM 571 O O . MET A 1 70 ? 14.718 0.674 -33.910 1.00 91.88 70 MET A O 1
ATOM 575 N N . LEU A 1 71 ? 13.326 -0.059 -32.304 1.00 90.25 71 LEU A N 1
ATOM 576 C CA . LEU A 1 71 ? 13.913 -1.403 -32.218 1.00 90.25 71 LEU A CA 1
ATOM 577 C C . LEU A 1 71 ? 13.833 -2.134 -33.564 1.00 90.25 71 LEU A C 1
ATOM 579 O O . LEU A 1 71 ? 14.860 -2.606 -34.057 1.00 90.25 71 LEU A O 1
ATOM 583 N N . LEU A 1 72 ? 12.661 -2.134 -34.210 1.00 90.88 72 LEU A N 1
ATOM 584 C CA . LEU A 1 72 ? 12.455 -2.746 -35.529 1.00 90.88 72 LEU A CA 1
ATOM 585 C C . LEU A 1 72 ? 13.367 -2.155 -36.620 1.00 90.88 72 LEU A C 1
ATOM 587 O O . LEU A 1 72 ? 13.813 -2.882 -37.508 1.00 90.88 72 LEU A O 1
ATOM 591 N N . HIS A 1 73 ? 13.694 -0.860 -36.552 1.00 90.56 73 HIS A N 1
ATOM 592 C CA . HIS A 1 73 ? 14.643 -0.222 -37.473 1.00 90.56 73 HIS A CA 1
ATOM 593 C C . HIS A 1 73 ? 16.120 -0.461 -37.118 1.00 90.56 73 HIS A C 1
ATOM 595 O O . HIS A 1 73 ? 16.951 -0.602 -38.019 1.00 90.56 73 HIS A O 1
ATOM 601 N N . ILE A 1 74 ? 16.467 -0.503 -35.829 1.00 88.44 74 ILE A N 1
ATOM 602 C CA . ILE A 1 74 ? 17.835 -0.738 -35.343 1.00 88.44 74 ILE A CA 1
ATOM 603 C C . ILE A 1 74 ? 18.269 -2.179 -35.628 1.00 88.44 74 ILE A C 1
ATOM 605 O O . ILE A 1 74 ? 19.413 -2.411 -36.022 1.00 88.44 74 ILE A O 1
ATOM 609 N N . GLN A 1 75 ? 17.364 -3.144 -35.461 1.00 85.81 75 GLN A N 1
ATOM 610 C CA . GLN A 1 75 ? 17.670 -4.568 -35.545 1.00 85.81 75 GLN A CA 1
ATOM 611 C C . GLN A 1 75 ? 18.396 -4.983 -36.846 1.00 85.81 75 GLN A C 1
ATOM 613 O O . GLN A 1 75 ? 19.529 -5.463 -36.740 1.00 85.81 75 GLN A O 1
ATOM 618 N N . PRO A 1 76 ? 17.872 -4.757 -38.069 1.00 87.75 76 PRO A N 1
ATOM 619 C CA . PRO A 1 76 ? 18.556 -5.183 -39.296 1.00 87.75 76 PRO A CA 1
ATOM 620 C C . PRO A 1 76 ? 19.921 -4.500 -39.497 1.00 87.75 76 PRO A C 1
ATOM 622 O O . PRO A 1 76 ? 20.824 -5.080 -40.104 1.00 87.75 76 PRO A O 1
ATOM 625 N N . LEU A 1 77 ? 20.119 -3.287 -38.961 1.00 85.75 77 LEU A N 1
ATOM 626 C CA . LEU A 1 77 ? 21.418 -2.605 -38.979 1.00 85.75 77 LEU A CA 1
ATOM 627 C C . LEU A 1 77 ? 22.419 -3.303 -38.046 1.00 85.75 77 LEU A C 1
ATOM 629 O O . LEU A 1 77 ? 23.543 -3.586 -38.466 1.00 85.75 77 LEU A O 1
ATOM 633 N N . VAL A 1 78 ? 22.002 -3.649 -36.822 1.00 84.06 78 VAL A N 1
ATOM 634 C CA . VAL A 1 78 ? 22.824 -4.386 -35.846 1.00 84.06 78 VAL A CA 1
ATOM 635 C C . VAL A 1 78 ? 23.216 -5.763 -36.383 1.00 84.06 78 VAL A C 1
ATOM 637 O O . VAL A 1 78 ? 24.400 -6.097 -36.372 1.00 84.06 78 VAL A O 1
ATOM 640 N N . TYR A 1 79 ? 22.273 -6.539 -36.925 1.00 85.25 79 TYR A N 1
ATOM 641 C CA . TYR A 1 79 ? 22.559 -7.869 -37.482 1.00 85.25 79 TYR A CA 1
ATOM 642 C C . TYR A 1 79 ? 23.412 -7.808 -38.764 1.00 85.25 79 TYR A C 1
ATOM 644 O O . TYR A 1 79 ? 24.252 -8.686 -38.989 1.00 85.25 79 TYR A O 1
ATOM 652 N N . ARG A 1 80 ? 23.273 -6.763 -39.598 1.00 84.69 80 ARG A N 1
ATOM 653 C CA . ARG A 1 80 ? 24.151 -6.550 -40.766 1.00 84.69 80 ARG A CA 1
ATOM 654 C C . ARG A 1 80 ? 25.580 -6.186 -40.363 1.00 84.69 80 ARG A C 1
ATOM 656 O O . ARG A 1 80 ? 26.519 -6.755 -40.915 1.00 84.69 80 ARG A O 1
ATOM 663 N N . VAL A 1 81 ? 25.759 -5.275 -39.404 1.00 82.62 81 VAL A N 1
ATOM 664 C CA . VAL A 1 81 ? 27.091 -4.899 -38.897 1.00 82.62 81 VAL A CA 1
ATOM 665 C C . VAL A 1 81 ? 27.735 -6.072 -38.148 1.00 82.62 81 VAL A C 1
ATOM 667 O O . VAL A 1 81 ? 28.905 -6.372 -38.382 1.00 82.62 81 VAL A O 1
ATOM 670 N N . GLY A 1 82 ? 26.970 -6.786 -37.315 1.00 79.75 82 GLY A N 1
ATOM 671 C CA . GLY A 1 82 ? 27.434 -7.953 -36.558 1.00 79.75 82 GLY A CA 1
ATOM 672 C C . GLY A 1 82 ? 27.973 -9.074 -37.449 1.00 79.75 82 GLY A C 1
ATOM 673 O O . GLY A 1 82 ? 29.058 -9.587 -37.190 1.00 79.75 82 GLY A O 1
ATOM 674 N N . ARG A 1 83 ? 27.293 -9.391 -38.563 1.00 80.56 83 ARG A N 1
ATOM 675 C CA . ARG A 1 83 ? 27.782 -10.379 -39.546 1.00 80.56 83 ARG A CA 1
ATOM 676 C C . ARG A 1 83 ? 29.157 -10.036 -40.125 1.00 80.56 83 ARG A C 1
ATOM 678 O O . ARG A 1 83 ? 29.950 -10.946 -40.334 1.00 80.56 83 ARG A O 1
ATOM 685 N N . VAL A 1 84 ? 29.454 -8.755 -40.354 1.00 82.25 84 VAL A N 1
ATOM 686 C CA . VAL A 1 84 ? 30.779 -8.322 -40.836 1.00 82.25 84 VAL A CA 1
ATOM 687 C C . VAL A 1 84 ? 31.829 -8.399 -39.728 1.00 82.25 84 VAL A C 1
ATOM 689 O O . VAL A 1 84 ? 32.937 -8.867 -39.970 1.00 82.25 84 VAL A O 1
ATOM 692 N N . VAL A 1 85 ? 31.486 -7.983 -38.504 1.00 76.44 85 VAL A N 1
ATOM 693 C CA . VAL A 1 85 ? 32.395 -8.043 -37.342 1.00 76.44 85 VAL A CA 1
ATOM 694 C C . VAL A 1 85 ? 32.779 -9.487 -36.994 1.00 76.44 85 VAL A C 1
ATOM 696 O O . VAL A 1 85 ? 33.930 -9.741 -36.658 1.00 76.44 85 VAL A O 1
ATOM 699 N N . LEU A 1 86 ? 31.851 -10.434 -37.150 1.00 77.06 86 LEU A N 1
ATOM 700 C CA . LEU A 1 86 ? 32.083 -11.871 -36.963 1.00 77.06 86 LEU A CA 1
ATOM 701 C C . LEU A 1 86 ? 32.829 -12.555 -38.126 1.00 77.06 86 LEU A C 1
ATOM 703 O O . LEU A 1 86 ? 33.059 -13.758 -38.065 1.00 77.06 86 LEU A O 1
ATOM 707 N N . GLY A 1 87 ? 33.173 -11.837 -39.202 1.00 77.88 87 GLY A N 1
ATOM 708 C CA . GLY A 1 87 ? 33.822 -12.414 -40.388 1.00 77.88 87 GLY A CA 1
ATOM 709 C C . GLY A 1 87 ? 32.894 -13.213 -41.318 1.00 77.88 87 GLY A C 1
ATOM 710 O O . GLY A 1 87 ? 33.349 -13.725 -42.337 1.00 77.88 87 GLY A O 1
ATOM 711 N N . ASN A 1 88 ? 31.591 -13.272 -41.024 1.00 80.31 88 ASN A N 1
ATOM 712 C CA . ASN A 1 88 ? 30.583 -13.991 -41.815 1.00 80.31 88 ASN A CA 1
ATOM 713 C C . ASN A 1 88 ? 30.144 -13.238 -43.089 1.00 80.31 88 ASN A C 1
ATOM 715 O O . ASN A 1 88 ? 29.370 -13.768 -43.885 1.00 80.31 88 ASN A O 1
ATOM 719 N N . ALA A 1 89 ? 30.588 -11.992 -43.279 1.00 82.88 89 ALA A N 1
ATOM 720 C CA . ALA A 1 89 ? 30.326 -11.182 -44.468 1.00 82.88 89 ALA A CA 1
ATOM 721 C C . ALA A 1 89 ? 31.479 -10.188 -44.728 1.00 82.88 89 ALA A C 1
ATOM 723 O O . ALA A 1 89 ? 32.085 -9.702 -43.770 1.00 82.88 89 ALA A O 1
ATOM 724 N N . PRO A 1 90 ? 31.781 -9.837 -45.993 1.00 84.38 90 PRO A N 1
ATOM 725 C CA . PRO A 1 90 ? 32.824 -8.863 -46.306 1.00 84.38 90 PRO A CA 1
ATOM 726 C C . PRO A 1 90 ? 32.430 -7.431 -45.881 1.00 84.38 90 PRO A C 1
ATOM 728 O O . PRO A 1 90 ? 31.244 -7.084 -45.908 1.00 84.38 90 PRO A O 1
ATOM 731 N N . PRO A 1 91 ? 33.402 -6.561 -45.538 1.00 83.75 91 PRO A N 1
ATOM 732 C CA . PRO A 1 91 ? 33.143 -5.148 -45.272 1.00 83.75 91 PRO A CA 1
ATOM 733 C C . PRO A 1 91 ? 32.528 -4.428 -46.476 1.00 83.75 91 PRO A C 1
ATOM 735 O O . PRO A 1 91 ? 32.960 -4.609 -47.613 1.00 83.75 91 PRO A O 1
ATOM 738 N N . TYR A 1 92 ? 31.544 -3.568 -46.213 1.00 85.25 92 TYR A N 1
ATOM 739 C CA . TYR A 1 92 ? 30.801 -2.818 -47.228 1.00 85.25 92 TYR A CA 1
ATOM 740 C C . TYR A 1 92 ? 30.997 -1.296 -47.051 1.00 85.25 92 TYR A C 1
ATOM 742 O O . TYR A 1 92 ? 31.204 -0.829 -45.927 1.00 85.25 92 TYR A O 1
ATOM 750 N N . PRO A 1 93 ? 30.925 -0.481 -48.123 1.00 81.94 93 PRO A N 1
ATOM 751 C CA . PRO A 1 93 ? 31.379 0.916 -48.087 1.00 81.94 93 PRO A CA 1
ATOM 752 C C . PRO A 1 93 ? 30.587 1.833 -47.138 1.00 81.94 93 PRO A C 1
ATOM 754 O O . PRO A 1 93 ? 31.148 2.791 -46.611 1.00 81.94 93 PRO A O 1
ATOM 757 N N . THR A 1 94 ? 29.311 1.544 -46.854 1.00 83.94 94 THR A N 1
ATOM 758 C CA . THR A 1 94 ? 28.492 2.340 -45.914 1.00 83.94 94 THR A CA 1
ATOM 759 C C . THR A 1 94 ? 28.664 1.946 -44.441 1.00 83.94 94 THR A C 1
ATOM 761 O O . THR A 1 94 ? 28.039 2.558 -43.576 1.00 83.94 94 THR A O 1
ATOM 764 N N . MET A 1 95 ? 29.515 0.963 -44.109 1.00 80.31 95 MET A N 1
ATOM 765 C CA . MET A 1 95 ? 29.616 0.382 -42.758 1.00 80.31 95 MET A CA 1
ATOM 766 C C . MET A 1 95 ? 29.905 1.417 -41.660 1.00 80.31 95 MET A C 1
ATOM 768 O O . MET A 1 95 ? 29.325 1.336 -40.578 1.00 80.31 95 MET A O 1
ATOM 772 N N . ALA A 1 96 ? 30.749 2.418 -41.931 1.00 78.06 96 ALA A N 1
ATOM 773 C CA . ALA A 1 96 ? 31.035 3.490 -40.974 1.00 78.06 96 ALA A CA 1
ATOM 774 C C . ALA A 1 96 ? 29.799 4.367 -40.686 1.00 78.06 96 ALA A C 1
ATOM 776 O O . ALA A 1 96 ? 29.512 4.676 -39.529 1.00 78.06 96 ALA A O 1
ATOM 777 N N . GLN A 1 97 ? 29.029 4.705 -41.725 1.00 82.00 97 GLN A N 1
ATOM 778 C CA . GLN A 1 97 ? 27.801 5.496 -41.603 1.00 82.00 97 GLN A CA 1
ATOM 779 C C . GLN A 1 97 ? 26.702 4.710 -40.881 1.00 82.00 97 GLN A C 1
ATOM 781 O O . GLN A 1 97 ? 26.014 5.252 -40.021 1.00 82.00 97 GLN A O 1
ATOM 786 N N . ASP A 1 98 ? 26.553 3.422 -41.192 1.00 82.81 98 ASP A N 1
ATOM 787 C CA . ASP A 1 98 ? 25.544 2.573 -40.555 1.00 82.81 98 ASP A CA 1
ATOM 788 C C . ASP A 1 98 ? 25.881 2.289 -39.087 1.00 82.81 98 ASP A C 1
ATOM 790 O O . ASP A 1 98 ? 24.980 2.270 -38.248 1.00 82.81 98 ASP A O 1
ATOM 794 N N . ARG A 1 99 ? 27.171 2.179 -38.736 1.00 78.69 99 ARG A N 1
ATOM 795 C CA . ARG A 1 99 ? 27.621 2.139 -37.337 1.00 78.69 99 ARG A CA 1
ATOM 796 C C . ARG A 1 99 ? 27.253 3.426 -36.593 1.00 78.69 99 ARG A C 1
ATOM 798 O O . ARG A 1 99 ? 26.695 3.339 -35.504 1.00 78.69 99 ARG A O 1
ATOM 805 N N . GLN A 1 100 ? 27.497 4.599 -37.184 1.00 79.94 100 GLN A N 1
ATOM 806 C CA . GLN A 1 100 ? 27.124 5.886 -36.583 1.00 79.94 100 GLN A CA 1
ATOM 807 C C . GLN A 1 100 ? 25.601 6.015 -36.402 1.00 79.94 100 GLN A C 1
ATOM 809 O O . GLN A 1 100 ? 25.147 6.373 -35.317 1.00 79.94 100 GLN A O 1
ATOM 814 N N . LYS A 1 101 ? 24.807 5.664 -37.426 1.00 83.62 101 LYS A N 1
ATOM 815 C CA . LYS A 1 101 ? 23.335 5.629 -37.343 1.00 83.62 101 LYS A CA 1
ATOM 816 C C . LYS A 1 101 ? 22.858 4.700 -36.229 1.00 83.62 101 LYS A C 1
ATOM 818 O O . LYS A 1 101 ? 22.018 5.105 -35.436 1.00 83.62 101 LYS A O 1
ATOM 823 N N . THR A 1 102 ? 23.425 3.495 -36.141 1.00 82.50 102 THR A N 1
ATOM 824 C CA . THR A 1 102 ? 23.101 2.520 -35.088 1.00 82.50 102 THR A CA 1
ATOM 825 C C . THR A 1 102 ? 23.370 3.111 -33.705 1.00 82.50 102 THR A C 1
ATOM 827 O O . THR A 1 102 ? 22.480 3.104 -32.867 1.00 82.50 102 THR A O 1
ATOM 830 N N . THR A 1 103 ? 24.545 3.711 -33.480 1.00 80.75 103 THR A N 1
ATOM 831 C CA . THR A 1 103 ? 24.881 4.373 -32.208 1.00 80.75 103 THR A CA 1
ATOM 832 C C . THR A 1 103 ? 23.890 5.476 -31.831 1.00 80.75 103 THR A C 1
ATOM 834 O O . THR A 1 103 ? 23.410 5.492 -30.700 1.00 80.75 103 THR A O 1
ATOM 837 N N . VAL A 1 104 ? 23.560 6.381 -32.760 1.00 84.19 104 VAL A N 1
ATOM 838 C CA . VAL A 1 104 ? 22.607 7.476 -32.503 1.00 84.19 104 VAL A CA 1
ATOM 839 C C . VAL A 1 104 ? 21.222 6.920 -32.171 1.00 84.19 104 VAL A C 1
ATOM 841 O O . VAL A 1 104 ? 20.639 7.303 -31.160 1.00 84.19 104 VAL A O 1
ATOM 844 N N . LEU A 1 105 ? 20.725 5.972 -32.971 1.00 86.19 105 LEU A N 1
ATOM 845 C CA . LEU A 1 105 ? 19.420 5.351 -32.756 1.00 86.19 105 LEU A CA 1
ATOM 846 C C . LEU A 1 105 ? 19.361 4.567 -31.435 1.00 86.19 105 LEU A C 1
ATOM 848 O O . LEU A 1 105 ? 18.350 4.652 -30.749 1.00 86.19 105 LEU A O 1
ATOM 852 N N . THR A 1 106 ? 20.428 3.873 -31.024 1.00 84.00 106 THR A N 1
ATOM 853 C CA . THR A 1 106 ? 20.491 3.209 -29.710 1.00 84.00 106 THR A CA 1
ATOM 854 C C . THR A 1 106 ? 20.442 4.217 -28.559 1.00 84.00 106 THR A C 1
ATOM 856 O O . THR A 1 106 ? 19.709 3.991 -27.602 1.00 84.00 106 THR A O 1
ATOM 859 N N . ILE A 1 107 ? 21.165 5.341 -28.631 1.00 84.81 107 ILE A N 1
ATOM 860 C CA . ILE A 1 107 ? 21.123 6.375 -27.578 1.00 84.81 107 ILE A CA 1
ATOM 861 C C . ILE A 1 107 ? 19.723 6.994 -27.490 1.00 84.81 107 ILE A C 1
ATOM 863 O O . ILE A 1 107 ? 19.146 7.064 -26.407 1.00 84.81 107 ILE A O 1
ATOM 867 N N . THR A 1 108 ? 19.143 7.394 -28.626 1.00 89.44 108 THR A N 1
ATOM 868 C CA . THR A 1 108 ? 17.786 7.952 -28.667 1.00 89.44 108 THR A CA 1
ATOM 869 C C . THR A 1 108 ? 16.742 6.928 -28.206 1.00 89.44 108 THR A C 1
ATOM 871 O O . THR A 1 108 ? 15.865 7.279 -27.423 1.00 89.44 108 THR A O 1
ATOM 874 N N . GLY A 1 109 ? 16.867 5.657 -28.599 1.00 89.81 109 GLY A N 1
ATOM 875 C CA . GLY A 1 109 ? 15.978 4.575 -28.170 1.00 89.81 109 GLY A CA 1
ATOM 876 C C . GLY A 1 109 ? 16.034 4.330 -26.661 1.00 89.81 109 GLY A C 1
ATOM 877 O O . GLY A 1 109 ? 14.990 4.189 -26.034 1.00 89.81 109 GLY A O 1
ATOM 878 N N . THR A 1 110 ? 17.225 4.380 -26.055 1.00 87.56 110 THR A N 1
ATOM 879 C CA . THR A 1 110 ? 17.408 4.285 -24.595 1.00 87.56 110 THR A CA 1
ATOM 880 C C . THR A 1 110 ? 16.744 5.451 -23.850 1.00 87.56 110 THR A C 1
ATOM 882 O O . THR A 1 110 ? 16.133 5.240 -22.805 1.00 87.56 110 THR A O 1
ATOM 885 N N . ILE A 1 111 ? 16.794 6.673 -24.396 1.00 91.12 111 ILE A N 1
ATOM 886 C CA . ILE A 1 111 ? 16.075 7.826 -23.826 1.00 91.12 111 ILE A CA 1
ATOM 887 C C . ILE A 1 111 ? 14.559 7.599 -23.893 1.00 91.12 111 ILE A C 1
ATOM 889 O O . ILE A 1 111 ? 13.885 7.715 -22.874 1.00 91.12 111 ILE A O 1
ATOM 893 N N . VAL A 1 112 ? 14.022 7.232 -25.064 1.00 93.38 112 VAL A N 1
ATOM 894 C CA . VAL A 1 112 ? 12.578 6.985 -25.255 1.00 93.38 112 VAL A CA 1
ATOM 895 C C . VAL A 1 112 ? 12.083 5.838 -24.362 1.00 93.38 112 VAL A C 1
ATOM 897 O O . VAL A 1 112 ? 11.000 5.932 -23.781 1.00 93.38 112 VAL A O 1
ATOM 900 N N . PHE A 1 113 ? 12.894 4.795 -24.186 1.00 90.69 113 PHE A N 1
ATOM 901 C CA . PHE A 1 113 ? 12.644 3.692 -23.261 1.00 90.69 113 PHE A CA 1
ATOM 902 C C . PHE A 1 113 ? 12.481 4.176 -21.810 1.00 90.69 113 PHE A C 1
ATOM 904 O O . PHE A 1 113 ? 11.439 3.942 -21.198 1.00 90.69 113 PHE A O 1
ATOM 911 N N . PHE A 1 114 ? 13.445 4.926 -21.265 1.00 89.44 114 PHE A N 1
ATOM 912 C CA . PHE A 1 114 ? 13.321 5.450 -19.900 1.00 89.44 114 PHE A CA 1
ATOM 913 C C . PHE A 1 114 ? 12.176 6.471 -19.776 1.00 89.44 114 PHE A C 1
ATOM 915 O O . PHE A 1 114 ? 11.405 6.419 -18.820 1.00 89.44 114 PHE A O 1
ATOM 922 N N . SER A 1 115 ? 11.962 7.344 -20.764 1.00 92.81 115 SER A N 1
ATOM 923 C CA . SER A 1 115 ? 10.796 8.239 -20.770 1.00 92.81 115 SER A CA 1
ATOM 924 C C . SER A 1 115 ? 9.461 7.473 -20.775 1.00 92.81 115 SER A C 1
ATOM 926 O O . SER A 1 115 ? 8.492 7.962 -20.194 1.00 92.81 115 SER A O 1
ATOM 928 N N . THR A 1 116 ? 9.399 6.271 -21.362 1.00 92.00 116 THR A N 1
ATOM 929 C CA . THR A 1 116 ? 8.221 5.383 -21.311 1.00 92.00 116 THR A CA 1
ATOM 930 C C . THR A 1 116 ? 7.953 4.917 -19.880 1.00 92.00 116 THR A C 1
ATOM 932 O O . THR A 1 116 ? 6.876 5.188 -19.341 1.00 92.00 116 THR A O 1
ATOM 935 N N . LEU A 1 117 ? 8.942 4.285 -19.233 1.00 88.19 117 LEU A N 1
ATOM 936 C CA . LEU A 1 117 ? 8.808 3.750 -17.871 1.00 88.19 117 LEU A CA 1
ATOM 937 C C . LEU A 1 117 ? 8.463 4.845 -16.849 1.00 88.19 117 LEU A C 1
ATOM 939 O O . LEU A 1 117 ? 7.521 4.696 -16.068 1.00 88.19 117 LEU A O 1
ATOM 943 N N . TRP A 1 118 ? 9.155 5.988 -16.892 1.00 90.06 118 TRP A N 1
ATOM 944 C CA . TRP A 1 118 ? 8.893 7.090 -15.963 1.00 90.06 118 TRP A CA 1
ATOM 945 C C . TRP A 1 118 ? 7.545 7.779 -16.220 1.00 90.06 118 TRP A C 1
ATOM 947 O O . TRP A 1 118 ? 6.898 8.193 -15.260 1.00 90.06 118 TRP A O 1
ATOM 957 N N . SER A 1 119 ? 7.053 7.845 -17.465 1.00 90.38 119 SER A N 1
ATOM 958 C CA . SER A 1 119 ? 5.690 8.341 -17.739 1.00 90.38 119 SER A CA 1
ATOM 959 C C . SER A 1 119 ? 4.625 7.454 -17.085 1.00 90.38 119 SER A C 1
ATOM 961 O O . SER A 1 119 ? 3.659 7.953 -16.509 1.00 90.38 119 SER A O 1
ATOM 963 N N . ILE A 1 120 ? 4.825 6.134 -17.107 1.00 87.50 120 ILE A N 1
ATOM 964 C CA . ILE A 1 120 ? 3.928 5.165 -16.468 1.00 87.50 120 ILE A CA 1
ATOM 965 C C . ILE A 1 120 ? 4.000 5.295 -14.939 1.00 87.50 120 ILE A C 1
ATOM 967 O O . ILE A 1 120 ? 2.957 5.419 -14.292 1.00 87.50 120 ILE A O 1
ATOM 971 N N . LYS A 1 121 ? 5.210 5.371 -14.360 1.00 84.75 121 LYS A N 1
ATOM 972 C CA . LYS A 1 121 ? 5.419 5.602 -12.916 1.00 84.75 121 LYS A CA 1
ATOM 973 C C . LYS A 1 121 ? 4.752 6.906 -12.448 1.00 84.75 121 LYS A C 1
ATOM 975 O O . LYS A 1 121 ? 3.995 6.889 -11.478 1.00 84.75 121 LYS A O 1
ATOM 980 N N . LEU A 1 122 ? 4.920 8.012 -13.180 1.00 86.25 122 LEU A N 1
ATOM 981 C CA . LEU A 1 122 ? 4.253 9.290 -12.889 1.00 86.25 122 LEU A CA 1
ATOM 982 C C . LEU A 1 122 ? 2.724 9.194 -12.980 1.00 86.25 122 LEU A C 1
ATOM 984 O O . LEU A 1 122 ? 2.031 9.728 -12.113 1.00 86.25 122 LEU A O 1
ATOM 988 N N . SER A 1 123 ? 2.178 8.483 -13.972 1.00 85.88 123 SER A N 1
ATOM 989 C CA . SER A 1 123 ? 0.732 8.250 -14.044 1.00 85.88 123 SER A CA 1
ATOM 990 C C . SER A 1 123 ? 0.202 7.481 -12.835 1.00 85.88 123 SER A C 1
ATOM 992 O O . SER A 1 123 ? -0.869 7.821 -12.333 1.00 85.88 123 SER A O 1
ATOM 994 N N . LEU A 1 124 ? 0.906 6.438 -12.385 1.00 79.31 124 LEU A N 1
ATOM 995 C CA . LEU A 1 124 ? 0.490 5.645 -11.228 1.00 79.31 124 LEU A CA 1
ATOM 996 C C . LEU A 1 124 ? 0.565 6.477 -9.942 1.00 79.31 124 LEU A C 1
ATOM 998 O O . LEU A 1 124 ? -0.392 6.493 -9.171 1.00 79.31 124 LEU A O 1
ATOM 1002 N N . LEU A 1 125 ? 1.634 7.256 -9.746 1.00 79.06 125 LEU A N 1
ATOM 1003 C CA . LEU A 1 125 ? 1.758 8.178 -8.610 1.00 79.06 125 LEU A CA 1
ATOM 1004 C C . LEU A 1 125 ? 0.634 9.225 -8.579 1.00 79.06 125 LEU A C 1
ATOM 1006 O O . LEU A 1 125 ? 0.092 9.510 -7.510 1.00 79.06 125 LEU A O 1
ATOM 1010 N N . LEU A 1 126 ? 0.249 9.787 -9.727 1.00 82.44 126 LEU A N 1
ATOM 1011 C CA . LEU A 1 126 ? -0.860 10.744 -9.813 1.00 82.44 126 LEU A CA 1
ATOM 1012 C C . LEU A 1 126 ? -2.219 10.093 -9.514 1.00 82.44 126 LEU A C 1
ATOM 1014 O O . LEU A 1 126 ? -3.035 10.702 -8.819 1.00 82.44 126 LEU A O 1
ATOM 1018 N N . PHE A 1 127 ? -2.427 8.849 -9.949 1.00 77.94 127 PHE A N 1
ATOM 1019 C CA . PHE A 1 127 ? -3.601 8.051 -9.590 1.00 77.94 127 PHE A CA 1
ATOM 1020 C C . PHE A 1 127 ? -3.661 7.772 -8.078 1.00 77.94 127 PHE A C 1
ATOM 1022 O O . PHE A 1 127 ? -4.693 8.005 -7.446 1.00 77.94 127 PHE A O 1
ATOM 1029 N N . PHE A 1 128 ? -2.543 7.385 -7.452 1.00 72.19 128 PHE A N 1
ATOM 1030 C CA . PHE A 1 128 ? -2.480 7.203 -5.997 1.00 72.19 128 PHE A CA 1
ATOM 1031 C C . PHE A 1 128 ? -2.773 8.495 -5.226 1.00 72.19 128 PHE A C 1
ATOM 1033 O O . PHE A 1 128 ? -3.479 8.450 -4.219 1.00 72.19 128 PHE A O 1
ATOM 1040 N N . ARG A 1 129 ? -2.341 9.668 -5.715 1.00 77.50 129 ARG A N 1
ATOM 1041 C CA . ARG A 1 129 ? -2.736 10.951 -5.107 1.00 77.50 129 ARG A CA 1
ATOM 1042 C C . ARG A 1 129 ? -4.249 11.144 -5.082 1.00 77.50 129 ARG A C 1
ATOM 1044 O O . ARG A 1 129 ? -4.742 11.744 -4.134 1.00 77.50 129 ARG A O 1
ATOM 1051 N N . GLN A 1 130 ? -4.988 10.674 -6.091 1.00 69.56 130 GLN A N 1
ATOM 1052 C CA . GLN A 1 130 ? -6.451 10.770 -6.078 1.00 69.56 130 GLN A CA 1
ATOM 1053 C C . GLN A 1 130 ? -7.072 9.929 -4.958 1.00 69.56 130 GLN A C 1
ATOM 1055 O O . GLN A 1 130 ? -8.026 10.384 -4.333 1.00 69.56 130 GLN A O 1
ATOM 1060 N N . LEU A 1 131 ? -6.514 8.742 -4.696 1.00 64.25 131 LEU A N 1
ATOM 1061 C CA . LEU A 1 131 ? -6.971 7.818 -3.653 1.00 64.25 131 LEU A CA 1
ATOM 1062 C C . LEU A 1 131 ? -6.642 8.293 -2.228 1.00 64.25 131 LEU A C 1
ATOM 1064 O O . LEU A 1 131 ? -7.344 7.923 -1.298 1.00 64.25 131 LEU A O 1
ATOM 1068 N N . MET A 1 132 ? -5.599 9.111 -2.055 1.00 63.41 132 MET A N 1
ATOM 1069 C CA . MET A 1 132 ? -5.125 9.592 -0.745 1.00 63.41 132 MET A CA 1
ATOM 1070 C C . MET A 1 132 ? -5.613 11.008 -0.383 1.00 63.41 132 MET A C 1
ATOM 1072 O O . MET A 1 132 ? -5.125 11.611 0.576 1.00 63.41 132 MET A O 1
ATOM 1076 N N . LYS A 1 133 ? -6.564 11.572 -1.141 1.00 58.88 133 LYS A N 1
ATOM 1077 C CA . LYS A 1 133 ? -7.206 12.853 -0.803 1.00 58.88 133 LYS A CA 1
ATOM 1078 C C . LYS A 1 133 ? -8.015 12.695 0.488 1.00 58.88 133 LYS A C 1
ATOM 1080 O O . LYS A 1 133 ? -9.104 12.139 0.456 1.00 58.88 133 LYS A O 1
ATOM 1085 N N . GLY A 1 134 ? -7.469 13.195 1.593 1.00 57.69 134 GLY A N 1
ATOM 1086 C CA . GLY A 1 134 ? -8.075 13.133 2.928 1.00 57.69 134 GLY A CA 1
ATOM 1087 C C . GLY A 1 134 ? -7.054 12.920 4.048 1.00 57.69 134 GLY A C 1
ATOM 1088 O O . GLY A 1 134 ? -7.305 13.312 5.178 1.00 57.69 134 GLY A O 1
ATOM 1089 N N . LEU A 1 135 ? -5.872 12.368 3.739 1.00 68.62 135 LEU A N 1
ATOM 1090 C CA . LEU A 1 135 ? -4.863 12.032 4.747 1.00 68.62 135 LEU A CA 1
ATOM 1091 C C . LEU A 1 135 ? -3.599 12.914 4.587 1.00 68.62 135 LEU A C 1
ATOM 1093 O O . LEU A 1 135 ? -2.796 12.680 3.676 1.00 68.62 135 LEU A O 1
ATOM 1097 N N . PRO A 1 136 ? -3.391 13.947 5.432 1.00 68.56 136 PRO A N 1
ATOM 1098 C CA . PRO A 1 136 ? -2.364 14.968 5.197 1.00 68.56 136 PRO A CA 1
ATOM 1099 C C . PRO A 1 136 ? -0.922 14.453 5.337 1.00 68.56 136 PRO A C 1
ATOM 1101 O O . PRO A 1 136 ? -0.066 14.825 4.533 1.00 68.56 136 PRO A O 1
ATOM 1104 N N . ALA A 1 137 ? -0.644 13.554 6.288 1.00 65.88 137 ALA A N 1
ATOM 1105 C CA . ALA A 1 137 ? 0.694 12.973 6.455 1.00 65.88 137 ALA A CA 1
ATOM 1106 C C . ALA A 1 137 ? 1.100 12.106 5.244 1.00 65.88 137 ALA A C 1
ATOM 1108 O O . ALA A 1 137 ? 2.243 12.134 4.792 1.00 65.88 137 ALA A O 1
ATOM 1109 N N . GLN A 1 138 ? 0.145 11.387 4.657 1.00 65.69 138 GLN A N 1
ATOM 1110 C CA . GLN A 1 138 ? 0.328 10.535 3.485 1.00 65.69 138 GLN A CA 1
ATOM 1111 C C . GLN A 1 138 ? 0.643 11.374 2.231 1.00 65.69 138 GLN A C 1
ATOM 1113 O O . GLN A 1 138 ? 1.473 10.983 1.409 1.00 65.69 138 GLN A O 1
ATOM 1118 N N . LEU A 1 139 ? 0.041 12.563 2.106 1.00 72.06 139 LEU A N 1
ATOM 1119 C CA . LEU A 1 139 ? 0.310 13.507 1.013 1.00 72.06 139 LEU A CA 1
ATOM 1120 C C . LEU A 1 139 ? 1.706 14.154 1.097 1.00 72.06 139 LEU A C 1
ATOM 1122 O O . LEU A 1 139 ? 2.305 14.440 0.054 1.00 72.06 139 LEU A O 1
ATOM 1126 N N . PHE A 1 140 ? 2.259 14.335 2.302 1.00 75.75 140 PHE A N 1
ATOM 1127 C CA . PHE A 1 140 ? 3.658 14.742 2.477 1.00 75.75 140 PHE A CA 1
ATOM 1128 C C . PHE A 1 140 ? 4.606 13.691 1.882 1.00 75.75 140 PHE A C 1
ATOM 1130 O O . PHE A 1 140 ? 5.389 14.005 0.984 1.00 75.75 140 PHE A O 1
ATOM 1137 N N . TRP A 1 141 ? 4.466 12.424 2.288 1.00 71.75 141 TRP A N 1
ATOM 1138 C CA . TRP A 1 141 ? 5.291 11.334 1.761 1.00 71.75 141 TRP A CA 1
ATOM 1139 C C . TRP A 1 141 ? 5.123 11.151 0.253 1.00 71.75 141 TRP A C 1
ATOM 1141 O O . TRP A 1 141 ? 6.122 11.053 -0.453 1.00 71.75 141 TRP A O 1
ATOM 1151 N N . TRP A 1 142 ? 3.897 11.222 -0.275 1.00 77.56 142 TRP A N 1
ATOM 1152 C CA . TRP A 1 142 ? 3.651 11.227 -1.723 1.00 77.56 142 TRP A CA 1
ATOM 1153 C C . TRP A 1 142 ? 4.465 12.300 -2.469 1.00 77.56 142 TRP A C 1
ATOM 1155 O O . TRP A 1 142 ? 4.993 12.044 -3.553 1.00 77.56 142 TRP A O 1
ATOM 1165 N N . THR A 1 143 ? 4.611 13.490 -1.881 1.00 79.81 143 THR A N 1
ATOM 1166 C CA . THR A 1 143 ? 5.385 14.591 -2.476 1.00 79.81 143 THR A CA 1
ATOM 1167 C C . THR A 1 143 ? 6.883 14.268 -2.513 1.00 79.81 143 THR A C 1
ATOM 1169 O O . THR A 1 143 ? 7.536 14.531 -3.524 1.00 79.81 143 THR A O 1
ATOM 1172 N N . VAL A 1 144 ? 7.415 13.623 -1.467 1.00 79.12 144 VAL A N 1
ATOM 1173 C CA . VAL A 1 144 ? 8.801 13.114 -1.429 1.00 79.12 144 VAL A CA 1
ATOM 1174 C C . VAL A 1 144 ? 9.030 12.061 -2.522 1.00 79.12 144 VAL A C 1
ATOM 1176 O O . VAL A 1 144 ? 10.031 12.127 -3.236 1.00 79.12 144 VAL A O 1
ATOM 1179 N N . VAL A 1 145 ? 8.079 11.140 -2.723 1.00 76.25 145 VAL A N 1
ATOM 1180 C CA . VAL A 1 145 ? 8.144 10.098 -3.771 1.00 76.25 145 VAL A CA 1
ATOM 1181 C C . VAL A 1 145 ? 8.178 10.723 -5.163 1.00 76.25 145 VAL A C 1
ATOM 1183 O O . VAL A 1 145 ? 8.991 10.338 -6.007 1.00 76.25 145 VAL A O 1
ATOM 1186 N N . LEU A 1 146 ? 7.304 11.703 -5.412 1.00 83.50 146 LEU A N 1
ATOM 1187 C CA . LEU A 1 146 ? 7.235 12.398 -6.693 1.00 83.50 146 LEU A CA 1
ATOM 1188 C C . LEU A 1 146 ? 8.542 13.145 -6.985 1.00 83.50 146 LEU A C 1
ATOM 1190 O O . LEU A 1 146 ? 9.074 13.028 -8.088 1.00 83.50 146 LEU A O 1
ATOM 1194 N N . ALA A 1 147 ? 9.084 13.863 -5.997 1.00 86.00 147 ALA A N 1
ATOM 1195 C CA . ALA A 1 147 ? 10.367 14.546 -6.124 1.00 86.00 147 ALA A CA 1
ATOM 1196 C C . ALA A 1 147 ? 11.501 13.556 -6.439 1.00 86.00 147 ALA A C 1
ATOM 1198 O O . ALA A 1 147 ? 12.249 13.769 -7.392 1.00 86.00 147 ALA A O 1
ATOM 1199 N N . TYR A 1 148 ? 11.576 12.435 -5.715 1.00 83.19 148 TYR A N 1
ATOM 1200 C CA . TYR A 1 148 ? 12.557 11.377 -5.967 1.00 83.19 148 TYR A CA 1
ATOM 1201 C C . TYR A 1 148 ? 12.445 10.793 -7.384 1.00 83.19 148 TYR A C 1
ATOM 1203 O O . TYR A 1 148 ? 13.445 10.696 -8.090 1.00 83.19 148 TYR A O 1
ATOM 1211 N N . THR A 1 149 ? 11.226 10.492 -7.842 1.00 84.75 149 THR A N 1
ATOM 1212 C CA . THR A 1 149 ? 10.954 9.967 -9.196 1.00 84.75 149 THR A CA 1
ATOM 1213 C C . THR A 1 149 ? 11.381 10.945 -10.299 1.00 84.75 149 THR A C 1
ATOM 1215 O O . THR A 1 149 ? 11.877 10.531 -11.347 1.00 84.75 149 THR A O 1
ATOM 1218 N N . ILE A 1 150 ? 11.226 12.254 -10.072 1.00 89.44 150 ILE A N 1
ATOM 1219 C CA . ILE A 1 150 ? 11.692 13.293 -11.004 1.00 89.44 150 ILE A CA 1
ATOM 1220 C C . ILE A 1 150 ? 13.227 13.387 -10.995 1.00 89.44 150 ILE A C 1
ATOM 1222 O O . ILE A 1 150 ? 13.840 13.488 -12.056 1.00 89.44 150 ILE A O 1
ATOM 1226 N N . ILE A 1 151 ? 13.865 13.312 -9.823 1.00 89.25 151 ILE A N 1
ATOM 1227 C CA . ILE A 1 151 ? 15.331 13.352 -9.693 1.00 89.25 151 ILE A CA 1
ATOM 1228 C C . ILE A 1 151 ? 15.975 12.143 -10.389 1.00 89.25 151 ILE A C 1
ATOM 1230 O O . ILE A 1 151 ? 16.924 12.316 -11.157 1.00 89.25 151 ILE A O 1
ATOM 1234 N N . THR A 1 152 ? 15.443 10.932 -10.191 1.00 85.56 152 THR A N 1
ATOM 1235 C CA . THR A 1 152 ? 15.950 9.720 -10.856 1.00 85.56 152 THR A CA 1
ATOM 1236 C C . THR A 1 152 ? 15.728 9.748 -12.368 1.00 85.56 152 THR A C 1
ATOM 1238 O O . THR A 1 152 ? 16.616 9.322 -13.107 1.00 85.56 152 THR A O 1
ATOM 1241 N N . TYR A 1 153 ? 14.621 10.327 -12.855 1.00 90.12 153 TYR A N 1
ATOM 1242 C CA . TYR A 1 153 ? 14.423 10.559 -14.292 1.00 90.12 153 TYR A CA 1
ATOM 1243 C C . TYR A 1 153 ? 15.523 11.448 -14.879 1.00 90.12 153 TYR A C 1
ATOM 1245 O O . TYR A 1 153 ? 16.154 11.094 -15.877 1.00 90.12 153 TYR A O 1
ATOM 1253 N N . LEU A 1 154 ? 15.774 12.598 -14.242 1.00 92.19 154 LEU A N 1
ATOM 1254 C CA . LEU A 1 154 ? 16.797 13.547 -14.680 1.00 92.19 154 LEU A CA 1
ATOM 1255 C C . LEU A 1 154 ? 18.188 12.903 -14.665 1.00 92.19 154 LEU A C 1
ATOM 1257 O O . LEU A 1 154 ? 18.952 13.091 -15.609 1.00 92.19 154 LEU A O 1
ATOM 1261 N N . PHE A 1 155 ? 18.496 12.084 -13.657 1.00 89.50 155 PHE A N 1
ATOM 1262 C CA . PHE A 1 155 ? 19.733 11.306 -13.611 1.00 89.50 155 PHE A CA 1
ATOM 1263 C C . PHE A 1 155 ? 19.854 10.314 -14.785 1.00 89.50 155 PHE A C 1
ATOM 1265 O O . PHE A 1 155 ? 20.889 10.290 -15.459 1.00 89.50 155 PHE A O 1
ATOM 1272 N N . CYS A 1 156 ? 18.810 9.535 -15.090 1.00 88.25 156 CYS A N 1
ATOM 1273 C CA . CYS A 1 156 ? 18.820 8.577 -16.206 1.00 88.25 156 CYS A CA 1
ATOM 1274 C C . CYS A 1 156 ? 18.950 9.279 -17.567 1.00 88.25 156 CYS A C 1
ATOM 1276 O O . CYS A 1 156 ? 19.739 8.866 -18.420 1.00 88.25 156 CYS A O 1
ATOM 1278 N N . PHE A 1 157 ? 18.232 10.387 -17.755 1.00 90.69 157 PHE A N 1
ATOM 1279 C CA . PHE A 1 157 ? 18.289 11.212 -18.960 1.00 90.69 157 PHE A CA 1
ATOM 1280 C C . PHE A 1 157 ? 19.685 11.825 -19.172 1.00 90.69 157 PHE A C 1
ATOM 1282 O O . PHE A 1 157 ? 20.288 11.660 -20.235 1.00 90.69 157 PHE A O 1
ATOM 1289 N N . LEU A 1 158 ? 20.238 12.483 -18.147 1.00 89.69 158 LEU A N 1
ATOM 1290 C CA . LEU A 1 158 ? 21.541 13.151 -18.227 1.00 89.69 158 LEU A CA 1
ATOM 1291 C C . LEU A 1 158 ? 22.696 12.154 -18.380 1.00 89.69 158 LEU A C 1
ATOM 1293 O O . LEU A 1 158 ? 23.578 12.378 -19.209 1.00 89.69 158 LEU A O 1
ATOM 1297 N N . SER A 1 159 ? 22.686 11.040 -17.641 1.00 85.69 159 SER A N 1
ATOM 1298 C CA . SER A 1 159 ? 23.721 10.002 -17.761 1.00 85.69 159 SER A CA 1
ATOM 1299 C C . SER A 1 159 ? 23.719 9.339 -19.142 1.00 85.69 159 SER A C 1
ATOM 1301 O O . SER A 1 159 ? 24.791 9.117 -19.706 1.00 85.69 159 SER A O 1
ATOM 1303 N N . THR A 1 160 ? 22.541 9.114 -19.737 1.00 85.81 160 THR A N 1
ATOM 1304 C CA . THR A 1 160 ? 22.407 8.581 -21.104 1.00 85.81 160 THR A CA 1
ATOM 1305 C C . THR A 1 160 ? 22.924 9.565 -22.157 1.00 85.81 160 THR A C 1
ATOM 1307 O O . THR A 1 160 ? 23.657 9.164 -23.059 1.00 85.81 160 THR A O 1
ATOM 1310 N N . ILE A 1 161 ? 22.621 10.864 -22.035 1.00 86.38 161 ILE A N 1
ATOM 1311 C CA . ILE A 1 161 ? 23.126 11.885 -22.972 1.00 86.38 161 ILE A CA 1
ATOM 1312 C C . ILE A 1 161 ? 24.639 12.099 -22.820 1.00 86.38 161 ILE A C 1
ATOM 1314 O O . ILE A 1 161 ? 25.317 12.361 -23.812 1.00 86.38 161 ILE A O 1
ATOM 1318 N N . MET A 1 162 ? 25.189 11.981 -21.608 1.00 84.75 162 MET A N 1
ATOM 1319 C CA . MET A 1 162 ? 26.627 12.127 -21.335 1.00 84.75 162 MET A CA 1
ATOM 1320 C C . MET A 1 162 ? 27.451 10.855 -21.603 1.00 84.75 162 MET A C 1
ATOM 1322 O O . MET A 1 162 ? 28.684 10.907 -21.535 1.00 84.75 162 MET A O 1
ATOM 1326 N N . ALA A 1 163 ? 26.816 9.730 -21.949 1.00 81.25 163 ALA A N 1
ATOM 1327 C CA . ALA A 1 163 ? 27.493 8.471 -22.247 1.00 81.25 163 ALA A CA 1
ATOM 1328 C C . ALA A 1 163 ? 28.604 8.639 -23.308 1.00 81.25 163 ALA A C 1
ATOM 1330 O O . ALA A 1 163 ? 28.459 9.363 -24.297 1.00 81.25 163 ALA A O 1
ATOM 1331 N N . CYS A 1 164 ? 29.748 7.983 -23.079 1.00 77.25 164 CYS A N 1
ATOM 1332 C CA . CYS A 1 164 ? 30.951 8.061 -23.922 1.00 77.25 164 CYS A CA 1
ATOM 1333 C C . CYS A 1 164 ? 31.408 9.496 -24.280 1.00 77.25 164 CYS A C 1
ATOM 1335 O O . CYS A 1 164 ? 31.838 9.766 -25.405 1.00 77.25 164 CYS A O 1
ATOM 1337 N N . GLY A 1 165 ? 31.309 10.429 -23.325 1.00 74.94 165 GLY A N 1
ATOM 1338 C CA . GLY A 1 165 ? 31.768 11.814 -23.477 1.00 74.94 165 GLY A CA 1
ATOM 1339 C C . GLY A 1 165 ? 30.814 12.731 -24.253 1.00 74.94 165 GLY A C 1
ATOM 1340 O O . GLY A 1 165 ? 31.230 13.801 -24.701 1.00 74.94 165 GLY A O 1
ATOM 1341 N N . GLY A 1 166 ? 29.550 12.327 -24.394 1.00 80.38 166 GLY A N 1
ATOM 1342 C CA . GLY A 1 166 ? 28.439 13.196 -24.770 1.00 80.38 166 GLY A CA 1
ATOM 1343 C C . GLY A 1 166 ? 28.337 13.603 -26.249 1.00 80.38 166 GLY A C 1
ATOM 1344 O O . GLY A 1 166 ? 29.102 13.132 -27.100 1.00 80.38 166 GLY A O 1
ATOM 1345 N N . PRO A 1 167 ? 27.390 14.508 -26.583 1.00 75.75 167 PRO A N 1
ATOM 1346 C CA . PRO A 1 167 ? 27.018 14.827 -27.965 1.00 75.75 167 PRO A CA 1
ATOM 1347 C C . PRO A 1 167 ? 28.181 15.313 -28.837 1.00 75.75 167 PRO A C 1
ATOM 1349 O O . PRO A 1 167 ? 28.258 14.976 -30.017 1.00 75.75 167 PRO A O 1
ATOM 1352 N N . ALA A 1 168 ? 29.135 16.038 -28.245 1.00 73.50 168 ALA A N 1
ATOM 1353 C CA . ALA A 1 168 ? 30.309 16.569 -28.936 1.00 73.50 168 ALA A CA 1
ATOM 1354 C C . ALA A 1 168 ? 31.246 15.483 -29.507 1.00 73.50 168 ALA A C 1
ATOM 1356 O O . ALA A 1 168 ? 32.035 15.773 -30.407 1.00 73.50 168 ALA A O 1
ATOM 1357 N N . ARG A 1 169 ? 31.175 14.234 -29.017 1.00 71.88 169 ARG A N 1
ATOM 1358 C CA . ARG A 1 169 ? 31.947 13.098 -29.556 1.00 71.88 169 ARG A CA 1
ATOM 1359 C C . ARG A 1 169 ? 31.183 12.263 -30.591 1.00 71.88 169 ARG A C 1
ATOM 1361 O O . ARG A 1 169 ? 31.820 11.505 -31.318 1.00 71.88 169 ARG A O 1
ATOM 1368 N N . ILE A 1 170 ? 29.860 12.418 -30.702 1.00 69.12 170 ILE A N 1
ATOM 1369 C CA . ILE A 1 170 ? 28.989 11.624 -31.596 1.00 69.12 170 ILE A CA 1
ATOM 1370 C C . ILE A 1 170 ? 29.125 12.050 -33.073 1.00 69.12 170 ILE A C 1
ATOM 1372 O O . ILE A 1 170 ? 28.970 11.233 -33.983 1.00 69.12 170 ILE A O 1
ATOM 1376 N N . SER A 1 171 ? 29.458 13.316 -33.338 1.00 65.19 171 SER A N 1
ATOM 1377 C CA . SER A 1 171 ? 29.633 13.858 -34.697 1.00 65.19 171 SER A CA 1
ATOM 1378 C C . SER A 1 171 ? 30.959 13.467 -35.373 1.00 65.19 171 SER A C 1
ATOM 1380 O O . SER A 1 171 ? 31.143 13.711 -36.565 1.00 65.19 171 SER A O 1
ATOM 1382 N N . GLY A 1 172 ? 31.896 12.852 -34.643 1.00 63.31 172 GLY A N 1
ATOM 1383 C CA . GLY A 1 172 ? 33.230 12.510 -35.140 1.00 63.31 172 GLY A CA 1
ATOM 1384 C C . GLY A 1 172 ? 33.267 11.247 -36.005 1.00 63.31 172 GLY A C 1
ATOM 1385 O O . GLY A 1 172 ? 33.721 10.213 -35.525 1.00 63.31 172 GLY A O 1
ATOM 1386 N N . ILE A 1 173 ? 32.882 11.358 -37.284 1.00 56.34 173 ILE A N 1
ATOM 1387 C CA . ILE A 1 173 ? 32.741 10.264 -38.281 1.00 56.34 173 ILE A CA 1
ATOM 1388 C C . ILE A 1 173 ? 33.914 9.250 -38.306 1.00 56.34 173 ILE A C 1
ATOM 1390 O O . ILE A 1 173 ? 33.702 8.074 -38.590 1.00 56.34 173 ILE A O 1
ATOM 1394 N N . HIS A 1 174 ? 35.142 9.673 -37.977 1.00 52.59 174 HIS A N 1
ATOM 1395 C CA . HIS A 1 174 ? 36.348 8.827 -37.989 1.00 52.59 174 HIS A CA 1
ATOM 1396 C C . HIS A 1 174 ? 36.983 8.537 -36.613 1.00 52.59 174 HIS A C 1
ATOM 1398 O O . HIS A 1 174 ? 38.045 7.914 -36.558 1.00 52.59 174 HIS A O 1
ATOM 1404 N N . LYS A 1 175 ? 36.387 8.959 -35.487 1.00 56.28 175 LYS A N 1
ATOM 1405 C CA . LYS A 1 175 ? 36.941 8.666 -34.150 1.00 56.28 175 LYS A CA 1
ATOM 1406 C C . LYS A 1 175 ? 36.395 7.355 -33.578 1.00 56.28 175 LYS A C 1
ATOM 1408 O O . LYS A 1 175 ? 35.238 6.994 -33.768 1.00 56.28 175 LYS A O 1
ATOM 1413 N N . LYS A 1 176 ? 37.250 6.654 -32.828 1.00 62.69 176 LYS A N 1
ATOM 1414 C CA . LYS A 1 176 ? 36.928 5.437 -32.067 1.00 62.69 176 LYS A CA 1
ATOM 1415 C C . LYS A 1 176 ? 35.942 5.747 -30.923 1.00 62.69 176 LYS A C 1
ATOM 1417 O O . LYS A 1 176 ? 36.357 5.955 -29.788 1.00 62.69 176 LYS A O 1
ATOM 1422 N N . TYR A 1 177 ? 34.649 5.816 -31.235 1.00 65.19 177 TYR A N 1
ATOM 1423 C CA . TYR A 1 177 ? 33.582 6.080 -30.263 1.00 65.19 177 TYR A CA 1
ATOM 1424 C C . TYR A 1 177 ? 33.411 4.909 -29.275 1.00 65.19 177 TYR A C 1
ATOM 1426 O O . TYR A 1 177 ? 33.440 3.750 -29.692 1.00 65.19 177 TYR A O 1
ATOM 1434 N N . CYS A 1 178 ? 33.244 5.216 -27.982 1.00 68.62 178 CYS A N 1
ATOM 1435 C CA . CYS A 1 178 ? 33.194 4.251 -26.872 1.00 68.62 178 CYS A CA 1
ATOM 1436 C C . CYS A 1 178 ? 34.345 3.217 -26.863 1.00 68.62 178 CYS A C 1
ATOM 1438 O O . CYS A 1 178 ? 34.087 2.016 -26.777 1.00 68.62 178 CYS A O 1
ATOM 1440 N N . GLN A 1 179 ? 35.608 3.652 -26.982 1.00 67.62 179 GLN A N 1
ATOM 1441 C CA . GLN A 1 179 ? 36.767 2.740 -26.892 1.00 67.62 179 GLN A CA 1
ATOM 1442 C C . GLN A 1 179 ? 37.799 3.108 -25.820 1.00 67.62 179 GLN A C 1
ATOM 1444 O O . GLN A 1 179 ? 38.691 2.301 -25.563 1.00 67.62 179 GLN A O 1
ATOM 1449 N N . SER A 1 180 ? 37.724 4.285 -25.190 1.00 70.50 180 SER A N 1
ATOM 1450 C CA . SER A 1 180 ? 38.626 4.587 -24.073 1.00 70.50 180 SER A CA 1
ATOM 1451 C C . SER A 1 180 ? 38.127 3.968 -22.755 1.00 70.50 180 SER A C 1
ATOM 1453 O O . SER A 1 180 ? 36.921 3.751 -22.593 1.00 70.50 180 SER A O 1
ATOM 1455 N N . PRO A 1 181 ? 39.018 3.729 -21.771 1.00 68.50 181 PRO A N 1
ATOM 1456 C CA . PRO A 1 181 ? 38.617 3.284 -20.436 1.00 68.50 181 PRO A CA 1
ATOM 1457 C C . PRO A 1 181 ? 37.625 4.237 -19.752 1.00 68.50 181 P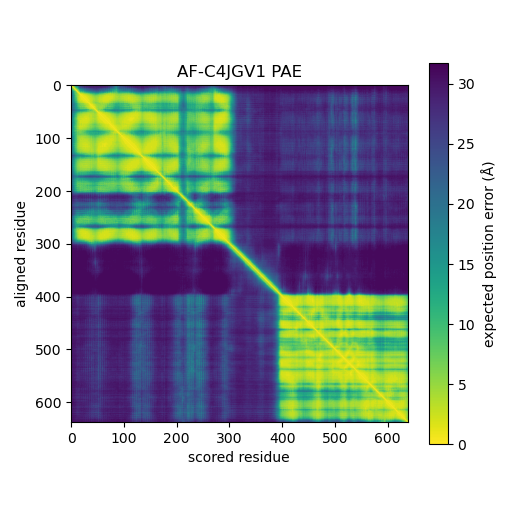RO A C 1
ATOM 1459 O O . PRO A 1 181 ? 36.721 3.786 -19.051 1.00 68.50 181 PRO A O 1
ATOM 1462 N N . THR A 1 182 ? 37.743 5.548 -19.995 1.00 68.62 182 THR A N 1
ATOM 1463 C CA . THR A 1 182 ? 36.818 6.551 -19.450 1.00 68.62 182 THR A CA 1
ATOM 1464 C C . THR A 1 182 ? 35.458 6.525 -20.147 1.00 68.62 182 THR A C 1
ATOM 1466 O O . THR A 1 182 ? 34.443 6.632 -19.465 1.00 68.62 182 THR A O 1
ATOM 1469 N N . ASP A 1 183 ? 35.400 6.290 -21.465 1.00 73.44 183 ASP A N 1
ATOM 1470 C CA . ASP A 1 183 ? 34.116 6.117 -22.163 1.00 73.44 183 ASP A CA 1
ATOM 1471 C C . ASP A 1 183 ? 33.371 4.862 -21.664 1.00 73.44 183 ASP A C 1
ATOM 1473 O O . ASP A 1 183 ? 32.153 4.902 -21.484 1.00 73.44 183 ASP A O 1
ATOM 1477 N N . ASN A 1 184 ? 34.098 3.765 -21.405 1.00 71.12 184 ASN A N 1
ATOM 1478 C CA . ASN A 1 184 ? 33.539 2.539 -20.822 1.00 71.12 184 ASN A CA 1
ATOM 1479 C C . ASN A 1 184 ? 32.960 2.793 -19.421 1.00 71.12 184 ASN A C 1
ATOM 1481 O O . ASN A 1 184 ? 31.863 2.319 -19.130 1.00 71.12 184 ASN A O 1
ATOM 1485 N N . LEU A 1 185 ? 33.645 3.579 -18.581 1.00 72.44 185 LEU A N 1
ATOM 1486 C CA . LEU A 1 185 ? 33.136 3.974 -17.265 1.00 72.44 185 LEU A CA 1
ATOM 1487 C C . LEU A 1 185 ? 31.828 4.769 -17.384 1.00 72.44 185 LEU A C 1
ATOM 1489 O O . LEU A 1 185 ? 30.838 4.392 -16.765 1.00 72.44 185 LEU A O 1
ATOM 1493 N N . THR A 1 186 ? 31.774 5.824 -18.207 1.00 75.19 186 THR A N 1
ATOM 1494 C CA . THR A 1 186 ? 30.551 6.640 -18.346 1.00 75.19 186 THR A CA 1
ATOM 1495 C C . THR A 1 186 ? 29.389 5.847 -18.954 1.00 75.19 186 THR A C 1
ATOM 1497 O O . THR A 1 186 ? 28.246 6.010 -18.533 1.00 75.19 186 THR A O 1
ATOM 1500 N N . ARG A 1 187 ? 29.665 4.941 -19.903 1.00 73.06 187 ARG A N 1
ATOM 1501 C CA . ARG A 1 187 ? 28.669 4.012 -20.462 1.00 73.06 187 ARG A CA 1
ATOM 1502 C C . ARG A 1 187 ? 28.122 3.058 -19.398 1.00 73.06 187 ARG A C 1
ATOM 1504 O O . ARG A 1 187 ? 26.914 2.855 -19.323 1.00 73.06 187 ARG A O 1
ATOM 1511 N N . ASN A 1 188 ? 28.994 2.495 -18.564 1.00 72.69 188 ASN A N 1
ATOM 1512 C CA . ASN A 1 188 ? 28.586 1.581 -17.502 1.00 72.69 188 ASN A CA 1
ATOM 1513 C C . ASN A 1 188 ? 27.849 2.319 -16.368 1.00 72.69 188 ASN A C 1
ATOM 1515 O O . ASN A 1 188 ? 26.902 1.761 -15.830 1.00 72.69 188 ASN A O 1
ATOM 1519 N N . ILE A 1 189 ? 28.193 3.579 -16.068 1.00 77.00 189 ILE A N 1
ATOM 1520 C CA . ILE A 1 189 ? 27.416 4.448 -15.163 1.00 77.00 189 ILE A CA 1
ATOM 1521 C C . ILE A 1 189 ? 26.016 4.716 -15.727 1.00 77.00 189 ILE A C 1
ATOM 1523 O O . ILE A 1 189 ? 25.050 4.640 -14.979 1.00 77.00 189 ILE A O 1
ATOM 1527 N N . SER A 1 190 ? 25.875 4.978 -17.030 1.00 79.25 190 SER A N 1
ATOM 1528 C CA . SER A 1 190 ? 24.555 5.134 -17.659 1.00 79.25 190 SER A CA 1
ATOM 1529 C C . SER A 1 190 ? 23.721 3.849 -17.566 1.00 79.25 190 SER A C 1
ATOM 1531 O O . SER A 1 190 ? 22.569 3.911 -17.157 1.00 79.25 190 SER A O 1
ATOM 1533 N N . LEU A 1 191 ? 24.298 2.678 -17.862 1.00 71.00 191 LEU A N 1
ATOM 1534 C CA . LEU A 1 191 ? 23.573 1.399 -17.820 1.00 71.00 191 LEU A CA 1
ATOM 1535 C C . LEU A 1 191 ? 23.248 0.934 -16.390 1.00 71.00 191 LEU A C 1
ATOM 1537 O O . LEU A 1 191 ? 22.086 0.700 -16.068 1.00 71.00 191 LEU A O 1
ATOM 1541 N N . LEU A 1 192 ? 24.261 0.807 -15.527 1.00 74.50 192 LEU A N 1
ATOM 1542 C CA . LEU A 1 192 ? 24.095 0.330 -14.150 1.00 74.50 192 LEU A CA 1
ATOM 1543 C C . LEU A 1 192 ? 23.412 1.373 -13.268 1.00 74.50 192 LEU A C 1
ATOM 1545 O O . LEU A 1 192 ? 22.630 1.006 -12.403 1.00 74.50 192 LEU A O 1
ATOM 1549 N N . GLY A 1 193 ? 23.682 2.661 -13.485 1.00 75.56 193 GLY A N 1
ATOM 1550 C CA . GLY A 1 193 ? 23.046 3.748 -12.750 1.00 75.56 193 GLY A CA 1
ATOM 1551 C C . GLY A 1 193 ? 21.575 3.911 -13.116 1.00 75.56 193 GLY A C 1
ATOM 1552 O O . GLY A 1 193 ? 20.769 4.130 -12.218 1.00 75.56 193 GLY A O 1
ATOM 1553 N N . ALA A 1 194 ? 21.197 3.764 -14.391 1.00 76.75 194 ALA A N 1
ATOM 1554 C CA . ALA A 1 194 ? 19.786 3.788 -14.769 1.00 76.75 194 ALA A CA 1
ATOM 1555 C C . ALA A 1 194 ? 19.044 2.536 -14.284 1.00 76.75 194 ALA A C 1
ATOM 1557 O O . ALA A 1 194 ? 17.950 2.669 -13.748 1.00 76.75 194 ALA A O 1
ATOM 1558 N N . PHE A 1 195 ? 19.664 1.349 -14.355 1.00 73.31 195 PHE A N 1
ATOM 1559 C CA . PHE A 1 195 ? 19.123 0.148 -13.711 1.00 73.31 195 PHE A CA 1
ATOM 1560 C C . PHE A 1 195 ? 18.946 0.340 -12.197 1.00 73.31 195 PHE A C 1
ATOM 1562 O O . PHE A 1 195 ? 17.878 0.073 -11.661 1.00 73.31 195 PHE A O 1
ATOM 1569 N N . ALA A 1 196 ? 19.973 0.842 -11.506 1.00 75.06 196 ALA A N 1
ATOM 1570 C CA . ALA A 1 196 ? 19.916 1.087 -10.071 1.00 75.06 196 ALA A CA 1
ATOM 1571 C C . ALA A 1 196 ? 18.887 2.164 -9.709 1.00 75.06 196 ALA A C 1
ATOM 1573 O O . ALA A 1 196 ? 18.300 2.066 -8.644 1.00 75.06 196 ALA A O 1
ATOM 1574 N N . SER A 1 197 ? 18.647 3.148 -10.581 1.00 78.06 197 SER A N 1
ATOM 1575 C CA . SER A 1 197 ? 17.626 4.190 -10.397 1.00 78.06 197 SER A CA 1
ATOM 1576 C C . SER A 1 197 ? 16.209 3.668 -10.623 1.00 78.06 197 SER A C 1
ATOM 1578 O O . SER A 1 197 ? 15.294 4.037 -9.892 1.00 78.06 197 SER A O 1
ATOM 1580 N N . ASP A 1 198 ? 16.020 2.812 -11.626 1.00 73.56 198 ASP A N 1
ATOM 1581 C CA . ASP A 1 198 ? 14.744 2.153 -11.885 1.00 73.56 198 ASP A CA 1
ATOM 1582 C C . ASP A 1 198 ? 14.402 1.219 -10.715 1.00 73.56 198 ASP A C 1
ATOM 1584 O O . ASP A 1 198 ? 13.396 1.421 -10.027 1.00 73.56 198 ASP A O 1
ATOM 1588 N N . LEU A 1 199 ? 15.341 0.331 -10.369 1.00 73.69 199 LEU A N 1
ATOM 1589 C CA . LEU A 1 199 ? 15.251 -0.550 -9.213 1.00 73.69 199 LEU A CA 1
ATOM 1590 C C . LEU A 1 199 ? 15.112 0.230 -7.901 1.00 73.69 199 LEU A C 1
ATOM 1592 O O . LEU A 1 199 ? 14.354 -0.196 -7.045 1.00 73.69 199 LEU A O 1
ATOM 1596 N N . SER A 1 200 ? 15.778 1.371 -7.704 1.00 72.00 200 SER A N 1
ATOM 1597 C CA . SER A 1 200 ? 15.620 2.154 -6.473 1.00 72.00 200 SER A CA 1
ATOM 1598 C C . SER A 1 200 ? 14.299 2.912 -6.423 1.00 72.00 200 SER A C 1
ATOM 1600 O O . SER A 1 200 ? 13.777 3.088 -5.331 1.00 72.00 200 SER A O 1
ATOM 1602 N N . THR A 1 201 ? 13.690 3.304 -7.549 1.00 68.31 201 THR A N 1
ATOM 1603 C CA . THR A 1 201 ? 12.282 3.751 -7.532 1.00 68.31 201 THR A CA 1
ATOM 1604 C C . THR A 1 201 ? 11.312 2.613 -7.190 1.00 68.31 201 THR A C 1
ATOM 1606 O O . THR A 1 201 ? 10.291 2.871 -6.551 1.00 68.31 201 THR A O 1
ATOM 1609 N N . ASP A 1 202 ? 11.681 1.365 -7.502 1.00 66.12 202 ASP A N 1
ATOM 1610 C CA . ASP A 1 202 ? 10.888 0.150 -7.248 1.00 66.12 202 ASP A CA 1
ATOM 1611 C C . ASP A 1 202 ? 11.235 -0.567 -5.914 1.00 66.12 202 ASP A C 1
ATOM 1613 O O . ASP A 1 202 ? 10.478 -1.418 -5.452 1.00 66.12 202 ASP A O 1
ATOM 1617 N N . ILE A 1 203 ? 12.337 -0.190 -5.244 1.00 60.72 203 ILE A N 1
ATOM 1618 C CA . ILE A 1 203 ? 12.792 -0.706 -3.933 1.00 60.72 203 ILE A CA 1
ATOM 1619 C C . ILE A 1 203 ? 12.713 0.346 -2.822 1.00 60.72 203 ILE A C 1
ATOM 1621 O O . ILE A 1 203 ? 12.393 -0.018 -1.696 1.00 60.72 203 ILE A O 1
ATOM 1625 N N . LEU A 1 204 ? 12.891 1.647 -3.091 1.00 52.28 204 LEU A N 1
ATOM 1626 C CA . LEU A 1 204 ? 12.467 2.687 -2.135 1.00 52.28 204 LEU A CA 1
ATOM 1627 C C . LEU A 1 204 ? 10.964 2.545 -1.848 1.00 52.28 204 LEU A C 1
ATOM 1629 O O . LEU A 1 204 ? 10.482 2.903 -0.779 1.00 52.28 204 LEU A O 1
ATOM 1633 N N . THR A 1 205 ? 10.230 1.963 -2.795 1.00 49.41 205 THR A N 1
ATOM 1634 C CA . THR A 1 205 ? 8.872 1.483 -2.597 1.00 49.41 205 THR A CA 1
ATOM 1635 C C . THR A 1 205 ? 8.789 0.164 -1.789 1.00 49.41 205 THR A C 1
ATOM 1637 O O . THR A 1 205 ? 7.981 0.094 -0.863 1.00 49.41 205 THR A O 1
ATOM 1640 N N . LEU A 1 206 ? 9.610 -0.860 -2.062 1.00 39.44 206 LEU A N 1
ATOM 1641 C CA . LEU A 1 206 ? 9.502 -2.207 -1.451 1.00 39.44 206 LEU A CA 1
ATOM 1642 C C . LEU A 1 206 ? 10.318 -2.504 -0.166 1.00 39.44 206 LEU A C 1
ATOM 1644 O O . LEU A 1 206 ? 10.092 -3.550 0.443 1.00 39.44 206 LEU A O 1
ATOM 1648 N N . ALA A 1 207 ? 11.231 -1.637 0.279 1.00 39.47 207 ALA A N 1
ATOM 1649 C CA . ALA A 1 207 ? 11.985 -1.799 1.532 1.00 39.47 207 ALA A CA 1
ATOM 1650 C C . ALA A 1 207 ? 11.364 -0.960 2.678 1.00 39.47 207 ALA A C 1
ATOM 1652 O O . ALA A 1 207 ? 11.043 0.208 2.481 1.00 39.47 207 ALA A O 1
ATOM 1653 N N . THR A 1 208 ? 11.180 -1.462 3.904 1.00 36.88 208 THR A N 1
ATOM 1654 C CA . THR A 1 208 ? 11.770 -2.650 4.545 1.00 36.88 208 THR A CA 1
ATOM 1655 C C . THR A 1 208 ? 10.727 -3.604 5.147 1.00 36.88 208 THR A C 1
ATOM 1657 O O . THR A 1 208 ? 9.687 -3.194 5.661 1.00 36.88 208 THR A O 1
ATOM 1660 N N . LYS A 1 209 ? 11.062 -4.900 5.175 1.00 37.47 209 LYS A N 1
ATOM 1661 C CA . LYS A 1 209 ? 10.529 -5.861 6.151 1.00 37.47 209 LYS A CA 1
ATOM 1662 C C . LYS A 1 209 ? 11.741 -6.535 6.798 1.00 37.47 209 LYS A C 1
ATOM 1664 O O . LYS A 1 209 ? 12.402 -7.333 6.142 1.00 37.47 209 LYS A O 1
ATOM 1669 N N . GLY A 1 210 ? 12.076 -6.135 8.024 1.00 40.56 210 GLY A N 1
ATOM 1670 C CA . GLY A 1 210 ? 13.300 -6.566 8.706 1.00 40.56 210 GLY A CA 1
ATOM 1671 C C . GLY A 1 210 ? 13.889 -5.480 9.607 1.00 40.56 210 GLY A C 1
ATOM 1672 O O . GLY A 1 210 ? 14.664 -4.656 9.138 1.00 40.56 210 GLY A O 1
ATOM 1673 N N . GLU A 1 211 ? 13.514 -5.557 10.885 1.00 41.75 211 GLU A N 1
ATOM 1674 C CA . GLU A 1 211 ? 14.240 -5.050 12.062 1.00 41.75 211 GLU A CA 1
ATOM 1675 C C . GLU A 1 211 ? 14.344 -3.527 12.323 1.00 41.75 211 GLU A C 1
ATOM 1677 O O . GLU A 1 211 ? 14.162 -2.672 11.454 1.00 41.75 211 GLU A O 1
ATOM 1682 N N . ARG A 1 212 ? 14.519 -3.201 13.612 1.00 52.16 212 ARG A N 1
ATOM 1683 C CA . ARG A 1 212 ? 14.282 -1.887 14.230 1.00 52.16 212 ARG A CA 1
ATOM 1684 C C . ARG A 1 212 ? 15.421 -0.898 13.918 1.00 52.16 212 ARG A C 1
ATOM 1686 O O . ARG A 1 212 ? 16.480 -0.981 14.528 1.00 52.16 212 ARG A O 1
ATOM 1693 N N . VAL A 1 213 ? 15.193 0.098 13.051 1.00 33.94 213 VAL A N 1
ATOM 1694 C CA . VAL A 1 213 ? 16.062 1.294 12.946 1.00 33.94 213 VAL A CA 1
ATOM 1695 C C . VAL A 1 213 ? 15.227 2.561 12.742 1.00 33.94 213 VAL A C 1
ATOM 1697 O O . VAL A 1 213 ? 14.449 2.667 11.793 1.00 33.94 213 VAL A O 1
ATOM 1700 N N . ALA A 1 214 ? 15.417 3.551 13.615 1.00 40.47 214 ALA A N 1
ATOM 1701 C CA . ALA A 1 214 ? 14.691 4.818 13.598 1.00 40.47 214 ALA A CA 1
ATOM 1702 C C . ALA A 1 214 ? 15.400 5.898 12.752 1.00 40.47 214 ALA A C 1
ATOM 1704 O O . ALA A 1 214 ? 16.160 6.694 13.292 1.00 40.47 214 ALA A O 1
ATOM 1705 N N . TYR A 1 215 ? 15.110 5.977 11.442 1.00 34.81 215 TYR A N 1
ATOM 1706 C CA . TYR A 1 215 ? 15.449 7.143 10.599 1.00 34.81 215 TYR A CA 1
ATOM 1707 C C . TYR A 1 215 ? 14.371 7.438 9.526 1.00 34.81 215 TYR A C 1
ATOM 1709 O O . TYR A 1 215 ? 13.730 6.513 9.019 1.00 34.81 215 TYR A O 1
ATOM 1717 N N . PRO A 1 216 ? 14.150 8.714 9.141 1.00 44.38 216 PRO A N 1
ATOM 1718 C CA . PRO A 1 216 ? 12.991 9.129 8.345 1.00 44.38 216 PRO A CA 1
ATOM 1719 C C . PRO A 1 216 ? 13.207 9.013 6.823 1.00 44.38 216 PRO A C 1
ATOM 1721 O O . PRO A 1 216 ? 13.300 10.021 6.124 1.00 44.38 216 PRO A O 1
ATOM 1724 N N . VAL A 1 217 ? 13.250 7.789 6.282 1.00 40.38 217 VAL A N 1
ATOM 1725 C CA . VAL A 1 217 ? 13.253 7.563 4.811 1.00 40.38 217 VAL A CA 1
ATOM 1726 C C . VAL A 1 217 ? 12.312 6.428 4.354 1.00 40.38 217 VAL A C 1
ATOM 1728 O O . VAL A 1 217 ? 12.072 6.243 3.163 1.00 40.38 217 VAL A O 1
ATOM 1731 N N . THR A 1 218 ? 11.728 5.680 5.292 1.00 41.53 218 THR A N 1
ATOM 1732 C CA . THR A 1 218 ? 11.201 4.319 5.065 1.00 41.53 218 THR A CA 1
ATOM 1733 C C . THR A 1 218 ? 9.674 4.258 4.922 1.00 41.53 218 THR A C 1
ATOM 1735 O O . THR A 1 218 ? 9.002 3.520 5.639 1.00 41.53 218 THR A O 1
ATOM 1738 N N . VAL A 1 219 ? 9.082 5.084 4.051 1.00 45.75 219 VAL A N 1
ATOM 1739 C CA . VAL A 1 219 ? 7.608 5.270 4.035 1.00 45.75 219 VAL A CA 1
ATOM 1740 C C . VAL A 1 219 ? 6.960 5.076 2.656 1.00 45.75 219 VAL A C 1
ATOM 1742 O O . VAL A 1 219 ? 5.743 5.003 2.541 1.00 45.75 219 VAL A O 1
ATOM 1745 N N . VAL A 1 220 ? 7.741 4.927 1.587 1.00 48.38 220 VAL A N 1
ATOM 1746 C CA . VAL A 1 220 ? 7.290 5.245 0.221 1.00 48.38 220 VAL A CA 1
ATOM 1747 C C . VAL A 1 220 ? 6.312 4.240 -0.418 1.00 48.38 220 VAL A C 1
ATOM 1749 O O . VAL A 1 220 ? 5.397 4.693 -1.108 1.00 48.38 220 VAL A O 1
ATOM 1752 N N . MET A 1 221 ? 6.382 2.926 -0.146 1.00 48.31 221 MET A N 1
ATOM 1753 C CA . MET A 1 221 ? 5.263 2.006 -0.475 1.00 48.31 221 MET A CA 1
ATOM 1754 C C . MET A 1 221 ? 4.791 1.060 0.629 1.00 48.31 221 MET A C 1
ATOM 1756 O O . MET A 1 221 ? 3.816 0.326 0.442 1.00 48.31 221 MET A O 1
ATOM 1760 N N . ILE A 1 222 ? 5.338 1.218 1.832 1.00 49.06 222 ILE A N 1
ATOM 1761 C CA . ILE A 1 222 ? 4.593 0.899 3.052 1.00 49.06 222 ILE A CA 1
ATOM 1762 C C . ILE A 1 222 ? 3.320 1.776 3.130 1.00 49.06 222 ILE A C 1
ATOM 1764 O O . ILE A 1 222 ? 2.337 1.349 3.725 1.00 49.06 222 ILE A O 1
ATOM 1768 N N . LEU A 1 223 ? 3.279 2.940 2.455 1.00 46.41 223 LEU A N 1
ATOM 1769 C CA . LEU A 1 223 ? 2.120 3.841 2.395 1.00 46.41 223 LEU A CA 1
ATOM 1770 C C . LEU A 1 223 ? 0.817 3.182 1.882 1.00 46.41 223 LEU A C 1
ATOM 1772 O O . LEU A 1 223 ? -0.107 3.072 2.685 1.00 46.41 223 LEU A O 1
ATOM 1776 N N . PRO A 1 224 ? 0.684 2.707 0.618 1.00 47.03 224 PRO A N 1
ATOM 1777 C CA . PRO A 1 224 ? -0.509 1.991 0.198 1.00 47.03 224 PRO A CA 1
ATOM 1778 C C . PRO A 1 224 ? -0.625 0.638 0.900 1.00 47.03 224 PRO A C 1
ATOM 1780 O O . PRO A 1 224 ? -1.739 0.260 1.209 1.00 47.03 224 PRO A O 1
ATOM 1783 N N . LEU A 1 225 ? 0.462 -0.090 1.202 1.00 47.22 225 LEU A N 1
ATOM 1784 C CA . LEU A 1 225 ? 0.343 -1.401 1.858 1.00 47.22 225 LEU A CA 1
ATOM 1785 C C . LEU A 1 225 ? -0.285 -1.313 3.255 1.00 47.22 225 LEU A C 1
ATOM 1787 O O . LEU A 1 225 ? -1.255 -2.025 3.503 1.00 47.22 225 LEU A O 1
ATOM 1791 N N . ARG A 1 226 ? 0.180 -0.414 4.136 1.00 48.44 226 ARG A N 1
ATOM 1792 C CA . ARG A 1 226 ? -0.502 -0.142 5.416 1.00 48.44 226 ARG A CA 1
ATOM 1793 C C . ARG A 1 226 ? -1.913 0.395 5.170 1.00 48.44 226 ARG A C 1
ATOM 1795 O O . ARG A 1 226 ? -2.838 -0.082 5.804 1.00 48.44 226 ARG A O 1
ATOM 1802 N N . LEU A 1 227 ? -2.121 1.264 4.178 1.00 46.06 227 LEU A N 1
ATOM 1803 C CA . LEU A 1 227 ? -3.453 1.759 3.778 1.00 46.06 227 LEU A CA 1
ATOM 1804 C C . LEU A 1 227 ? -4.342 0.711 3.047 1.00 46.06 227 LEU A C 1
ATOM 1806 O O . LEU A 1 227 ? -5.448 1.037 2.627 1.00 46.06 227 LEU A O 1
ATOM 1810 N N . ILE A 1 228 ? -3.891 -0.536 2.858 1.00 50.69 228 ILE A N 1
ATOM 1811 C CA . ILE A 1 228 ? -4.656 -1.646 2.243 1.00 50.69 228 ILE A CA 1
ATOM 1812 C C . ILE A 1 228 ? -4.823 -2.814 3.227 1.00 50.69 228 ILE A C 1
ATOM 1814 O O . ILE A 1 228 ? -5.828 -3.529 3.175 1.00 50.69 228 ILE A O 1
ATOM 1818 N N . TRP A 1 229 ? -3.842 -3.040 4.106 1.00 45.59 229 TRP A N 1
ATOM 1819 C CA . TRP A 1 229 ? -3.949 -3.985 5.218 1.00 45.59 229 TRP A CA 1
ATOM 1820 C C . TRP A 1 229 ? -4.788 -3.414 6.363 1.00 45.59 229 TRP A C 1
ATOM 1822 O O . TRP A 1 229 ? -5.694 -4.105 6.815 1.00 45.59 229 TRP A O 1
ATOM 1832 N N . ASN A 1 230 ? -4.583 -2.145 6.722 1.00 42.53 230 ASN A N 1
ATOM 1833 C CA . ASN A 1 230 ? -5.284 -1.445 7.801 1.00 42.53 230 ASN A CA 1
ATOM 1834 C C . ASN A 1 230 ? -6.409 -0.535 7.274 1.00 42.53 230 ASN A C 1
ATOM 1836 O O . ASN A 1 230 ? -6.692 0.505 7.852 1.00 42.53 230 ASN A O 1
ATOM 1840 N N . LEU A 1 231 ? -7.040 -0.882 6.150 1.00 41.16 231 LEU A N 1
ATOM 1841 C CA . LEU A 1 231 ? -8.228 -0.175 5.666 1.00 41.16 231 LEU A CA 1
ATOM 1842 C C . LEU A 1 231 ? -9.199 -1.208 5.088 1.00 41.16 231 LEU A C 1
ATOM 1844 O O . LEU A 1 231 ? -8.881 -1.875 4.095 1.00 41.16 231 LEU A O 1
ATOM 1848 N N . ARG A 1 232 ? -10.387 -1.374 5.688 1.00 43.38 232 ARG A N 1
ATOM 1849 C CA . ARG A 1 232 ? -11.403 -2.333 5.209 1.00 43.38 232 ARG A CA 1
ATOM 1850 C C . ARG A 1 232 ? -12.166 -1.808 4.008 1.00 43.38 232 ARG A C 1
ATOM 1852 O O . ARG A 1 232 ? -13.365 -1.573 4.008 1.00 43.38 232 ARG A O 1
ATOM 1859 N N . ILE A 1 233 ? -11.436 -1.689 2.909 1.00 50.03 233 ILE A N 1
ATOM 1860 C CA . ILE A 1 233 ? -12.015 -1.375 1.617 1.00 50.03 233 ILE A CA 1
ATOM 1861 C C . ILE A 1 233 ? -12.638 -2.640 1.012 1.00 50.03 233 ILE A C 1
ATOM 1863 O O . ILE A 1 233 ? -11.988 -3.688 0.975 1.00 50.03 233 ILE A O 1
ATOM 1867 N N . SER A 1 234 ? -13.868 -2.537 0.486 1.00 44.12 234 SER A N 1
ATOM 1868 C CA . SER A 1 234 ? -14.639 -3.691 -0.016 1.00 44.12 234 SER A CA 1
ATOM 1869 C C . SER A 1 234 ? -13.822 -4.641 -0.903 1.00 44.12 234 SER A C 1
ATOM 1871 O O . SER A 1 234 ? -12.927 -4.209 -1.636 1.00 44.12 234 SER A O 1
ATOM 1873 N N . ARG A 1 235 ? -14.145 -5.947 -0.894 1.00 45.38 235 ARG A N 1
ATOM 1874 C CA . ARG A 1 235 ? -13.348 -7.023 -1.539 1.00 45.38 235 ARG A CA 1
ATOM 1875 C C . ARG A 1 235 ? -12.926 -6.715 -2.992 1.00 45.38 235 ARG A C 1
ATOM 1877 O O . ARG A 1 235 ? -11.873 -7.156 -3.443 1.00 45.38 235 ARG A O 1
ATOM 1884 N N . GLN A 1 236 ? -13.698 -5.898 -3.717 1.00 41.78 236 GLN A N 1
ATOM 1885 C CA . GLN A 1 236 ? -13.366 -5.420 -5.067 1.00 41.78 236 GLN A CA 1
ATOM 1886 C C . GLN A 1 236 ? -12.288 -4.319 -5.109 1.00 41.78 236 GLN A C 1
ATOM 1888 O O . GLN A 1 236 ? -11.504 -4.260 -6.056 1.00 41.78 236 GLN A O 1
ATOM 1893 N N . ARG A 1 237 ? -12.281 -3.397 -4.133 1.00 45.50 237 ARG A N 1
ATOM 1894 C CA . ARG A 1 237 ? -11.227 -2.385 -3.939 1.00 45.50 237 ARG A CA 1
ATOM 1895 C C . ARG A 1 237 ? -9.930 -3.085 -3.468 1.00 45.50 237 ARG A C 1
ATOM 1897 O O . ARG A 1 237 ? -8.887 -2.850 -4.073 1.00 45.50 237 ARG A O 1
ATOM 1904 N N . LYS A 1 238 ? -10.023 -4.052 -2.538 1.00 54.53 238 LYS A N 1
ATOM 1905 C CA . LYS A 1 238 ? -8.893 -4.882 -2.054 1.00 54.53 238 LYS A CA 1
ATOM 1906 C C . LYS A 1 238 ? -8.232 -5.724 -3.161 1.00 54.53 238 LYS A C 1
ATOM 1908 O O . LYS A 1 238 ? -7.012 -5.696 -3.291 1.00 54.53 238 LYS A O 1
ATOM 1913 N N . PHE A 1 239 ? -9.012 -6.383 -4.030 1.00 49.31 239 PHE A N 1
ATOM 1914 C CA . PHE A 1 239 ? -8.472 -7.118 -5.190 1.00 49.31 239 PHE A CA 1
ATOM 1915 C C . PHE A 1 239 ? -7.701 -6.213 -6.162 1.00 49.31 239 PHE A C 1
ATOM 1917 O O . PHE A 1 239 ? -6.622 -6.577 -6.614 1.00 49.31 239 PHE A O 1
ATOM 1924 N N . ALA A 1 240 ? -8.217 -5.017 -6.464 1.00 50.38 240 ALA A N 1
ATOM 1925 C CA . ALA A 1 240 ? -7.528 -4.093 -7.364 1.00 50.38 240 ALA A CA 1
ATOM 1926 C C . ALA A 1 240 ? -6.208 -3.573 -6.774 1.00 50.38 240 ALA A C 1
ATOM 1928 O O . ALA A 1 240 ? -5.224 -3.451 -7.495 1.00 50.38 240 ALA A O 1
ATOM 1929 N N . ALA A 1 241 ? -6.176 -3.308 -5.468 1.00 54.94 241 ALA A N 1
ATOM 1930 C CA . ALA A 1 241 ? -4.980 -2.836 -4.785 1.00 54.94 241 ALA A CA 1
ATOM 1931 C C . ALA A 1 241 ? -3.919 -3.951 -4.631 1.00 54.94 241 ALA A C 1
ATOM 1933 O O . ALA A 1 241 ? -2.733 -3.715 -4.843 1.00 54.94 241 ALA A O 1
ATOM 1934 N N . SER A 1 242 ? -4.350 -5.194 -4.382 1.00 55.38 242 SER A N 1
ATOM 1935 C CA . SER A 1 242 ? -3.489 -6.388 -4.405 1.00 55.38 242 SER A CA 1
ATOM 1936 C C . SER A 1 242 ? -2.938 -6.690 -5.806 1.00 55.38 242 SER A C 1
ATOM 1938 O O . SER A 1 242 ? -1.748 -6.969 -5.944 1.00 55.38 242 SER A O 1
ATOM 1940 N N . ALA A 1 243 ? -3.757 -6.550 -6.855 1.00 54.69 243 ALA A N 1
ATOM 1941 C CA . ALA A 1 243 ? -3.306 -6.683 -8.239 1.00 54.69 243 ALA A CA 1
ATOM 1942 C C . ALA A 1 243 ? -2.269 -5.610 -8.616 1.00 54.69 243 ALA A C 1
ATOM 1944 O O . ALA A 1 243 ? -1.319 -5.912 -9.324 1.00 54.69 243 ALA A O 1
ATOM 1945 N N . MET A 1 244 ? -2.398 -4.375 -8.115 1.00 54.59 244 MET A N 1
ATOM 1946 C CA . MET A 1 244 ? -1.376 -3.329 -8.293 1.00 54.59 244 MET A CA 1
ATOM 1947 C C . MET A 1 244 ? -0.074 -3.622 -7.529 1.00 54.59 244 MET A C 1
ATOM 1949 O O . MET A 1 244 ? 0.992 -3.189 -7.959 1.00 54.59 244 MET A O 1
ATOM 1953 N N . PHE A 1 245 ? -0.136 -4.376 -6.428 1.00 58.22 245 PHE A N 1
ATOM 1954 C CA . PHE A 1 245 ? 1.049 -4.769 -5.667 1.00 58.22 245 PHE A CA 1
ATOM 1955 C C . PHE A 1 245 ? 1.840 -5.901 -6.341 1.00 58.22 245 PHE A C 1
ATOM 1957 O O . PHE A 1 245 ? 3.054 -5.782 -6.505 1.00 58.22 245 PHE A O 1
ATOM 1964 N N . SER A 1 246 ? 1.166 -6.960 -6.814 1.00 60.19 246 SER A N 1
ATOM 1965 C CA . SER A 1 246 ? 1.827 -8.030 -7.588 1.00 60.19 246 SER A CA 1
ATOM 1966 C C . SER A 1 246 ? 2.494 -7.494 -8.859 1.00 60.19 246 SER A C 1
ATOM 1968 O O . SER A 1 246 ? 3.526 -7.990 -9.295 1.00 60.19 246 SER A O 1
ATOM 1970 N N . VAL A 1 247 ? 1.930 -6.426 -9.409 1.00 59.53 247 VAL A N 1
ATOM 1971 C CA . VAL A 1 247 ? 2.400 -5.673 -10.569 1.00 59.53 247 VAL A CA 1
ATOM 1972 C C . VAL A 1 247 ? 3.726 -4.940 -10.340 1.00 59.53 247 VAL A C 1
ATOM 1974 O O . VAL A 1 247 ? 4.610 -5.043 -11.187 1.00 59.53 247 VAL A O 1
ATOM 1977 N N . GLY A 1 248 ? 3.913 -4.263 -9.201 1.00 63.72 248 GLY A N 1
ATOM 1978 C CA . GLY A 1 248 ? 5.208 -3.657 -8.856 1.00 63.72 248 GLY A CA 1
ATOM 1979 C C . GLY A 1 248 ? 6.307 -4.712 -8.686 1.00 63.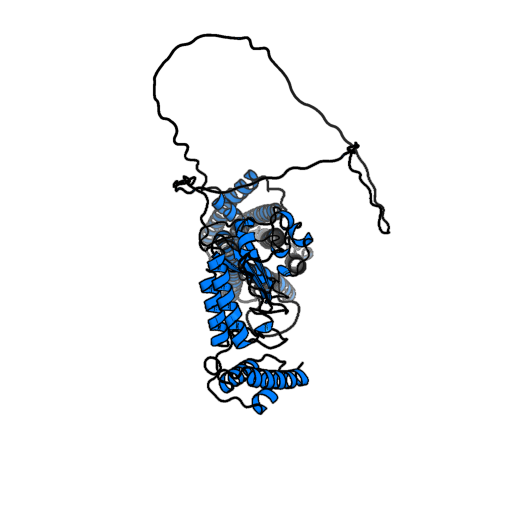72 248 GLY A C 1
ATOM 1980 O O . GLY A 1 248 ? 7.416 -4.553 -9.192 1.00 63.72 248 GLY A O 1
ATOM 1981 N N . ILE A 1 249 ? 5.959 -5.846 -8.067 1.00 67.69 249 ILE A N 1
ATOM 1982 C CA . ILE A 1 249 ? 6.852 -7.005 -7.929 1.00 67.69 249 ILE A CA 1
ATOM 1983 C C . ILE A 1 249 ? 7.224 -7.590 -9.302 1.00 67.69 249 ILE A C 1
ATOM 1985 O O . ILE A 1 249 ? 8.387 -7.915 -9.524 1.00 67.69 249 ILE A O 1
ATOM 1989 N N . LEU A 1 250 ? 6.277 -7.700 -10.241 1.00 65.25 250 LEU A N 1
ATOM 1990 C CA . LEU A 1 250 ? 6.555 -8.199 -11.593 1.00 65.25 250 LEU A CA 1
ATOM 1991 C C . LEU A 1 250 ? 7.509 -7.281 -12.371 1.00 65.25 250 LEU A C 1
ATOM 1993 O O . LEU A 1 250 ? 8.455 -7.794 -12.967 1.00 65.25 250 LEU A O 1
ATOM 1997 N N . CYS A 1 251 ? 7.331 -5.955 -12.309 1.00 65.56 251 CYS A N 1
ATOM 1998 C CA . CYS A 1 251 ? 8.287 -5.003 -12.889 1.00 65.56 251 CYS A CA 1
ATOM 1999 C C . CYS A 1 251 ? 9.694 -5.193 -12.294 1.00 65.56 251 CYS A C 1
ATOM 2001 O O . CYS A 1 251 ? 10.657 -5.389 -13.040 1.00 65.56 251 CYS A O 1
ATOM 2003 N N . MET A 1 252 ? 9.797 -5.255 -10.960 1.00 71.06 252 MET A N 1
ATOM 2004 C CA . MET A 1 252 ? 11.061 -5.485 -10.252 1.00 71.06 252 MET A CA 1
ATOM 2005 C C . MET A 1 252 ? 11.731 -6.804 -10.678 1.00 71.06 252 MET A C 1
ATOM 2007 O O . MET A 1 252 ? 12.934 -6.833 -10.935 1.00 71.06 252 MET A O 1
ATOM 2011 N N . ILE A 1 253 ? 10.963 -7.892 -10.819 1.00 73.88 253 ILE A N 1
ATOM 2012 C CA . ILE A 1 253 ? 11.467 -9.184 -11.310 1.00 73.88 253 ILE A CA 1
ATOM 2013 C C . ILE A 1 253 ? 11.982 -9.057 -12.749 1.00 73.88 253 ILE A C 1
ATOM 2015 O O . ILE A 1 253 ? 13.081 -9.532 -13.031 1.00 73.88 253 ILE A O 1
ATOM 2019 N N . THR A 1 254 ? 11.248 -8.402 -13.658 1.00 68.50 254 THR A N 1
ATOM 2020 C CA . THR A 1 254 ? 11.709 -8.224 -15.049 1.00 68.50 254 THR A CA 1
ATOM 2021 C C . THR A 1 254 ? 12.997 -7.405 -15.141 1.00 68.50 254 THR A C 1
ATOM 2023 O O . THR A 1 254 ? 13.906 -7.791 -15.878 1.00 68.50 254 THR A O 1
ATOM 2026 N N . ALA A 1 255 ? 13.135 -6.355 -14.326 1.00 69.38 255 ALA A N 1
ATOM 2027 C CA . ALA A 1 255 ? 14.359 -5.569 -14.237 1.00 69.38 255 ALA A CA 1
ATOM 2028 C C . ALA A 1 255 ? 15.530 -6.417 -13.691 1.00 69.38 255 ALA A C 1
ATOM 2030 O O . ALA A 1 255 ? 16.614 -6.446 -14.281 1.00 69.38 255 ALA A O 1
ATOM 2031 N N . ILE A 1 256 ? 15.328 -7.169 -12.602 1.00 73.44 256 ILE A N 1
ATOM 2032 C CA . ILE A 1 256 ? 16.362 -8.051 -12.031 1.00 73.44 256 ILE A CA 1
ATOM 2033 C C . ILE A 1 256 ? 16.804 -9.115 -13.048 1.00 73.44 256 ILE A C 1
ATOM 2035 O O . ILE A 1 256 ? 18.006 -9.328 -13.222 1.00 73.44 256 ILE A O 1
ATOM 2039 N N . LEU A 1 257 ? 15.867 -9.742 -13.769 1.00 72.31 257 LEU A N 1
ATOM 2040 C CA . LEU A 1 257 ? 16.179 -10.710 -14.827 1.00 72.31 257 LEU A CA 1
ATOM 2041 C C . LEU A 1 257 ? 17.015 -10.079 -15.948 1.00 72.31 257 LEU A C 1
ATOM 2043 O O . LEU A 1 257 ? 18.011 -10.673 -16.369 1.00 72.31 257 LEU A O 1
ATOM 2047 N N . ARG A 1 258 ? 16.679 -8.854 -16.372 1.00 71.19 258 ARG A N 1
ATOM 2048 C CA . ARG A 1 258 ? 17.468 -8.082 -17.341 1.00 71.19 258 ARG A CA 1
ATOM 2049 C C . ARG A 1 258 ? 18.907 -7.871 -16.866 1.00 71.19 258 ARG A C 1
ATOM 2051 O O . ARG A 1 258 ? 19.828 -8.149 -17.634 1.00 71.19 258 ARG A O 1
ATOM 2058 N N . LEU A 1 259 ? 19.129 -7.441 -15.618 1.00 70.25 259 LEU A N 1
ATOM 2059 C CA . LEU A 1 259 ? 20.490 -7.288 -15.081 1.00 70.25 259 LEU A CA 1
ATOM 2060 C C . LEU A 1 259 ? 21.233 -8.632 -15.047 1.00 70.25 259 LEU A C 1
ATOM 2062 O O . LEU A 1 259 ? 22.363 -8.723 -15.531 1.00 70.25 259 LEU A O 1
ATOM 2066 N N . VAL A 1 260 ? 20.613 -9.672 -14.483 1.00 69.19 260 VAL A N 1
ATOM 2067 C CA . VAL A 1 260 ? 21.244 -10.986 -14.289 1.00 69.19 260 VAL A CA 1
ATOM 2068 C C . VAL A 1 260 ? 21.631 -11.622 -15.624 1.00 69.19 260 VAL A C 1
ATOM 2070 O O . VAL A 1 260 ? 22.726 -12.178 -15.731 1.00 69.19 260 VAL A O 1
ATOM 2073 N N . GLN A 1 261 ? 20.801 -11.515 -16.665 1.00 67.62 261 GLN A N 1
ATOM 2074 C CA . GLN A 1 261 ? 21.117 -12.092 -17.975 1.00 67.62 261 GLN A CA 1
ATOM 2075 C C . GLN A 1 261 ? 22.150 -11.280 -18.766 1.00 67.62 261 GLN A C 1
ATOM 2077 O O . GLN A 1 261 ? 23.051 -11.877 -19.361 1.00 67.62 261 GLN A O 1
ATOM 2082 N N . ILE A 1 262 ? 22.106 -9.942 -18.705 1.00 63.75 262 ILE A N 1
ATOM 2083 C CA . ILE A 1 262 ? 23.153 -9.084 -19.290 1.00 63.75 262 ILE A CA 1
ATOM 2084 C C . ILE A 1 262 ? 24.512 -9.367 -18.626 1.00 63.75 262 ILE A C 1
ATOM 2086 O O . ILE A 1 262 ? 25.528 -9.504 -19.313 1.00 63.75 262 ILE A O 1
ATOM 2090 N N . ASN A 1 263 ? 24.545 -9.506 -17.297 1.00 63.91 263 ASN A N 1
ATOM 2091 C CA . ASN A 1 263 ? 25.786 -9.761 -16.569 1.00 63.91 263 ASN A CA 1
ATOM 2092 C C . ASN A 1 263 ? 26.326 -11.184 -16.806 1.00 63.91 263 ASN A C 1
ATOM 2094 O O . ASN A 1 263 ? 27.510 -11.342 -17.097 1.00 63.91 263 ASN A O 1
ATOM 2098 N N . SER A 1 264 ? 25.469 -12.210 -16.729 1.00 57.44 264 SER A N 1
ATOM 2099 C CA . SER A 1 264 ? 25.887 -13.619 -16.847 1.00 57.44 264 SER A CA 1
ATOM 2100 C C . SER A 1 264 ? 26.323 -14.026 -18.258 1.00 57.44 264 SER A C 1
ATOM 2102 O O . SER A 1 264 ? 27.195 -14.880 -18.390 1.00 57.44 264 SER A O 1
ATOM 2104 N N . THR A 1 265 ? 25.770 -13.402 -19.304 1.00 53.03 265 THR A N 1
ATOM 2105 C CA . THR A 1 265 ? 26.049 -13.788 -20.701 1.00 53.03 265 THR A CA 1
ATOM 2106 C C . THR A 1 265 ? 27.224 -13.022 -21.322 1.00 53.03 265 THR A C 1
ATOM 2108 O O . THR A 1 265 ? 27.874 -13.534 -22.231 1.00 53.03 265 THR A O 1
ATOM 2111 N N . THR A 1 266 ? 27.521 -11.802 -20.852 1.00 49.66 266 THR A N 1
ATOM 2112 C CA . THR A 1 266 ? 28.545 -10.937 -21.482 1.00 49.66 266 THR A CA 1
ATOM 2113 C C . THR A 1 266 ? 29.604 -10.338 -20.561 1.00 49.66 266 THR A C 1
ATOM 2115 O O . THR A 1 266 ? 30.623 -9.859 -21.058 1.00 49.66 266 THR A O 1
ATOM 2118 N N . GLY A 1 267 ? 29.410 -10.363 -19.241 1.00 52.69 267 GLY A N 1
ATOM 2119 C CA . GLY A 1 267 ? 30.278 -9.647 -18.309 1.00 52.69 267 GLY A CA 1
ATOM 2120 C C . GLY A 1 267 ? 30.204 -8.117 -18.449 1.00 52.69 267 GLY A C 1
ATOM 2121 O O . GLY A 1 267 ? 29.604 -7.552 -19.363 1.00 52.69 267 GLY A O 1
ATOM 2122 N N . ILE A 1 268 ? 30.834 -7.417 -17.504 1.00 48.19 268 ILE A N 1
ATOM 2123 C CA . ILE A 1 268 ? 30.688 -5.960 -17.306 1.00 48.19 268 ILE A CA 1
ATOM 2124 C C . ILE A 1 268 ? 31.370 -5.127 -18.423 1.00 48.19 268 ILE A C 1
ATOM 2126 O O . ILE A 1 268 ? 31.153 -3.917 -18.545 1.00 48.19 268 ILE A O 1
ATOM 2130 N N . THR A 1 269 ? 32.203 -5.745 -19.262 1.00 47.84 269 THR A N 1
ATOM 2131 C CA . THR A 1 269 ? 33.057 -5.057 -20.245 1.00 47.84 269 THR A CA 1
ATOM 2132 C C . THR A 1 269 ? 32.362 -4.701 -21.559 1.00 47.84 269 THR A C 1
ATOM 2134 O O . THR A 1 269 ? 32.685 -3.659 -22.143 1.00 47.84 269 THR A O 1
ATOM 2137 N N . SER A 1 270 ? 31.403 -5.505 -22.027 1.00 55.12 270 SER A N 1
ATOM 2138 C CA . SER A 1 270 ? 30.808 -5.337 -23.362 1.00 55.12 270 SER A CA 1
ATOM 2139 C C . SER A 1 270 ? 29.422 -6.013 -23.484 1.00 55.12 270 SER A C 1
ATOM 2141 O O . SER A 1 270 ? 29.309 -7.130 -23.980 1.00 55.12 270 SER A O 1
ATOM 2143 N N . PRO A 1 271 ? 28.334 -5.348 -23.046 1.00 60.78 271 PRO A N 1
ATOM 2144 C CA . PRO A 1 271 ? 26.997 -5.942 -23.039 1.00 60.78 271 PRO A CA 1
ATOM 2145 C C . PRO A 1 271 ? 26.405 -6.085 -24.452 1.00 60.78 271 PRO A C 1
ATOM 2147 O O . PRO A 1 271 ? 26.516 -5.177 -25.281 1.00 60.78 271 PRO A O 1
ATOM 2150 N N . ASN A 1 272 ? 25.750 -7.217 -24.729 1.00 71.75 272 ASN A N 1
ATOM 2151 C CA . ASN A 1 272 ? 25.209 -7.521 -26.059 1.00 71.75 272 ASN A CA 1
ATOM 2152 C C . ASN A 1 272 ? 23.900 -6.755 -26.347 1.00 71.75 272 ASN A C 1
ATOM 2154 O O . ASN A 1 272 ? 22.939 -6.799 -25.578 1.00 71.75 272 ASN A O 1
ATOM 2158 N N . ILE A 1 273 ? 23.848 -6.100 -27.509 1.00 74.69 273 ILE A N 1
ATOM 2159 C CA . ILE A 1 273 ? 22.725 -5.259 -27.952 1.00 74.69 273 ILE A CA 1
ATOM 2160 C C . ILE A 1 273 ? 21.427 -6.069 -28.144 1.00 74.69 273 ILE A C 1
ATOM 2162 O O . ILE A 1 273 ? 20.348 -5.545 -27.877 1.00 74.69 273 ILE A O 1
ATOM 2166 N N . GLN A 1 274 ? 21.508 -7.342 -28.552 1.00 78.38 274 GLN A N 1
ATOM 2167 C CA . GLN A 1 274 ? 20.342 -8.219 -28.752 1.00 78.38 274 GLN A CA 1
ATOM 2168 C C . GLN A 1 274 ? 19.618 -8.502 -27.429 1.00 78.38 274 GLN A C 1
ATOM 2170 O O . GLN A 1 274 ? 18.396 -8.398 -27.353 1.00 78.38 274 GLN A O 1
ATOM 2175 N N . TRP A 1 275 ? 20.380 -8.790 -26.370 1.00 77.62 275 TRP A N 1
ATOM 2176 C CA . TRP A 1 275 ? 19.844 -9.022 -25.027 1.00 77.62 275 TRP A CA 1
ATOM 2177 C C . TRP A 1 275 ? 19.260 -7.750 -24.403 1.00 77.62 275 TRP A C 1
ATOM 2179 O O . TRP A 1 275 ? 18.208 -7.811 -23.769 1.00 77.62 275 TRP A O 1
ATOM 2189 N N . ILE A 1 276 ? 19.894 -6.591 -24.628 1.00 78.81 276 ILE A N 1
ATOM 2190 C CA . ILE A 1 276 ? 19.351 -5.288 -24.210 1.00 78.81 276 ILE A CA 1
ATOM 2191 C C . ILE A 1 276 ? 18.014 -5.005 -24.913 1.00 78.81 276 ILE A C 1
ATOM 2193 O O . ILE A 1 276 ? 17.083 -4.537 -24.259 1.00 78.81 276 ILE A O 1
ATOM 2197 N N . ALA A 1 277 ? 17.909 -5.296 -26.215 1.00 83.62 277 ALA A N 1
ATOM 2198 C CA . ALA A 1 277 ? 16.680 -5.109 -26.983 1.00 83.62 277 ALA A CA 1
ATOM 2199 C C . ALA A 1 277 ? 15.551 -6.032 -26.497 1.00 83.62 277 ALA A C 1
ATOM 2201 O O . ALA A 1 277 ? 14.472 -5.535 -26.186 1.00 83.62 277 ALA A O 1
ATOM 2202 N N . LEU A 1 278 ? 15.817 -7.341 -26.363 1.00 85.69 278 LEU A N 1
ATOM 2203 C CA . LEU A 1 278 ? 14.837 -8.337 -25.909 1.00 85.69 278 LEU A CA 1
ATOM 2204 C C . LEU A 1 278 ? 14.246 -7.976 -24.540 1.00 85.69 278 LEU A C 1
ATOM 2206 O O . LEU A 1 278 ? 13.031 -7.875 -24.389 1.00 85.69 278 LEU A O 1
ATOM 2210 N N . TRP A 1 279 ? 15.100 -7.764 -23.537 1.00 84.25 279 TRP A N 1
ATOM 2211 C CA . TRP A 1 279 ? 14.619 -7.448 -22.194 1.00 84.25 279 TRP A CA 1
ATOM 2212 C C . TRP A 1 279 ? 14.000 -6.047 -22.116 1.00 84.25 279 TRP A C 1
ATOM 2214 O O . TRP A 1 279 ? 13.046 -5.855 -21.370 1.00 84.25 279 TRP A O 1
ATOM 2224 N N . GLY A 1 280 ? 14.454 -5.100 -22.946 1.00 86.56 280 GLY A N 1
ATOM 2225 C CA . GLY A 1 280 ? 13.836 -3.779 -23.080 1.00 86.56 280 GLY A CA 1
ATOM 2226 C C . GLY A 1 280 ? 12.386 -3.824 -23.581 1.00 86.56 280 GLY A C 1
ATOM 2227 O O . GLY A 1 280 ? 11.530 -3.181 -22.979 1.00 86.56 280 GLY A O 1
ATOM 2228 N N . THR A 1 281 ? 12.070 -4.597 -24.630 1.00 89.44 281 THR A N 1
ATOM 2229 C CA . THR A 1 281 ? 10.671 -4.731 -25.105 1.00 89.44 281 THR A CA 1
ATOM 2230 C C . THR A 1 281 ? 9.781 -5.449 -24.081 1.00 89.44 281 THR A C 1
ATOM 2232 O O . THR A 1 281 ? 8.656 -5.010 -23.825 1.00 89.44 281 THR A O 1
ATOM 2235 N N . VAL A 1 282 ? 10.297 -6.480 -23.396 1.00 89.50 282 VAL A N 1
ATOM 2236 C CA . VAL A 1 282 ? 9.573 -7.186 -22.318 1.00 89.50 282 VAL A CA 1
ATOM 2237 C C . VAL A 1 282 ? 9.233 -6.243 -21.159 1.00 89.50 282 VAL A C 1
ATOM 2239 O O . VAL A 1 282 ? 8.085 -6.203 -20.712 1.00 89.50 282 VAL A O 1
ATOM 2242 N N . GLU A 1 283 ? 10.204 -5.460 -20.689 1.00 85.25 283 GLU A N 1
ATOM 2243 C CA . GLU A 1 283 ? 10.054 -4.518 -19.573 1.00 85.25 283 GLU A CA 1
ATOM 2244 C C . GLU A 1 283 ? 9.097 -3.367 -19.932 1.00 85.25 283 GLU A C 1
ATOM 2246 O O . GLU A 1 283 ? 8.149 -3.093 -19.193 1.00 85.25 283 GLU A O 1
ATOM 2251 N N . ALA A 1 284 ? 9.257 -2.760 -21.116 1.00 89.69 284 ALA A N 1
ATOM 2252 C CA . ALA A 1 284 ? 8.383 -1.684 -21.585 1.00 89.69 284 ALA A CA 1
ATOM 2253 C C . ALA A 1 284 ? 6.931 -2.155 -21.799 1.00 89.69 284 ALA A C 1
ATOM 2255 O O . ALA A 1 284 ? 5.989 -1.471 -21.391 1.00 89.69 284 ALA A O 1
ATOM 2256 N N . THR A 1 285 ? 6.736 -3.346 -22.374 1.00 90.62 285 THR A N 1
ATOM 2257 C CA . THR A 1 285 ? 5.401 -3.937 -22.568 1.00 90.62 285 THR A CA 1
ATOM 2258 C C . THR A 1 285 ? 4.744 -4.279 -21.233 1.00 90.62 285 THR A C 1
ATOM 2260 O O . THR A 1 285 ? 3.565 -3.977 -21.033 1.00 90.62 285 THR A O 1
ATOM 2263 N N . THR A 1 286 ? 5.507 -4.842 -20.289 1.00 86.31 286 THR A N 1
ATOM 2264 C CA . THR A 1 286 ? 5.032 -5.119 -18.924 1.00 86.31 286 THR A CA 1
ATOM 2265 C C . THR A 1 286 ? 4.559 -3.828 -18.260 1.00 86.31 286 THR A C 1
ATOM 2267 O O . THR A 1 286 ? 3.416 -3.764 -17.807 1.00 86.31 286 THR A O 1
ATOM 2270 N N . ALA A 1 287 ? 5.365 -2.763 -18.301 1.00 85.94 287 ALA A N 1
ATOM 2271 C CA . ALA A 1 287 ? 4.999 -1.460 -17.755 1.00 85.94 287 ALA A CA 1
ATOM 2272 C C . ALA A 1 287 ? 3.713 -0.882 -18.390 1.00 85.94 287 ALA A C 1
ATOM 2274 O O . ALA A 1 287 ? 2.868 -0.335 -17.679 1.00 85.94 287 ALA A O 1
ATOM 2275 N N . ILE A 1 288 ? 3.510 -1.019 -19.707 1.00 87.56 288 ILE A N 1
ATOM 2276 C CA . ILE A 1 288 ? 2.287 -0.541 -20.383 1.00 87.56 288 ILE A CA 1
ATOM 2277 C C . ILE A 1 288 ? 1.041 -1.306 -19.916 1.00 87.56 288 ILE A C 1
ATOM 2279 O O . ILE A 1 288 ? 0.024 -0.678 -19.603 1.00 87.56 288 ILE A O 1
ATOM 2283 N N . ILE A 1 289 ? 1.114 -2.639 -19.815 1.00 85.94 289 ILE A N 1
ATOM 2284 C CA . ILE A 1 289 ? 0.022 -3.469 -19.275 1.00 85.94 289 ILE A CA 1
ATOM 2285 C C . ILE A 1 289 ? -0.307 -3.003 -17.851 1.00 85.94 289 ILE A C 1
ATOM 2287 O O . ILE A 1 289 ? -1.459 -2.690 -17.543 1.00 85.94 289 ILE A O 1
ATOM 2291 N N . VAL A 1 290 ? 0.728 -2.870 -17.019 1.00 80.19 290 VAL A N 1
ATOM 2292 C CA . VAL A 1 290 ? 0.687 -2.383 -15.635 1.00 80.19 290 VAL A CA 1
ATOM 2293 C C . VAL A 1 290 ? -0.011 -1.026 -15.505 1.00 80.19 290 VAL A C 1
ATOM 2295 O O . VAL A 1 290 ? -0.941 -0.890 -14.708 1.00 80.19 290 VAL A O 1
ATOM 2298 N N . GLY A 1 291 ? 0.358 -0.043 -16.331 1.00 80.19 291 GLY A N 1
ATOM 2299 C CA . GLY A 1 291 ? -0.265 1.283 -16.344 1.00 80.19 291 GLY A CA 1
ATOM 2300 C C . GLY A 1 291 ? -1.751 1.268 -16.725 1.00 80.19 291 GLY A C 1
ATOM 2301 O O . GLY A 1 291 ? -2.511 2.140 -16.304 1.00 80.19 291 GLY A O 1
ATOM 2302 N N . CYS A 1 292 ? -2.205 0.266 -17.482 1.00 81.06 292 CYS A N 1
ATOM 2303 C CA . CYS A 1 292 ? -3.601 0.159 -17.909 1.00 81.06 292 CYS A CA 1
ATOM 2304 C C . CYS A 1 292 ? -4.528 -0.458 -16.840 1.00 81.06 292 CYS A C 1
ATOM 2306 O O . CYS A 1 292 ? -5.707 -0.086 -16.769 1.00 81.06 292 CYS A O 1
ATOM 2308 N N . LEU A 1 293 ? -4.011 -1.342 -15.973 1.00 75.62 293 LEU A N 1
ATOM 2309 C CA . LEU A 1 293 ? -4.778 -2.100 -14.965 1.00 75.62 293 LEU A CA 1
ATOM 2310 C C . LEU A 1 293 ? -5.700 -1.272 -14.041 1.00 75.62 293 LEU A C 1
ATOM 2312 O O . LEU A 1 293 ? -6.839 -1.712 -13.837 1.00 75.62 293 LEU A O 1
ATOM 2316 N N . PRO A 1 294 ? -5.326 -0.071 -13.541 1.00 69.94 294 PRO A N 1
ATOM 2317 C CA . PRO A 1 294 ? -6.233 0.780 -12.762 1.00 69.94 294 PRO A CA 1
ATOM 2318 C C . PRO A 1 294 ? -7.568 1.085 -13.452 1.00 69.94 294 PRO A C 1
ATOM 2320 O O . PRO A 1 294 ? -8.583 1.281 -12.787 1.00 69.94 294 PRO A O 1
ATOM 2323 N N . THR A 1 295 ? -7.592 1.089 -14.787 1.00 68.50 295 THR A N 1
ATOM 2324 C CA . THR A 1 295 ? -8.778 1.431 -15.587 1.00 68.50 295 THR A CA 1
ATOM 2325 C C . THR A 1 295 ? -9.761 0.272 -15.694 1.00 68.50 295 THR A C 1
ATOM 2327 O O . THR A 1 295 ? -10.973 0.473 -15.602 1.00 68.50 295 THR A O 1
ATOM 2330 N N . PHE A 1 296 ? -9.256 -0.955 -15.847 1.00 63.16 296 PHE A N 1
ATOM 2331 C CA . PHE A 1 296 ? -10.087 -2.152 -16.001 1.00 63.16 296 PHE A CA 1
ATOM 2332 C C . PHE A 1 296 ? -10.950 -2.434 -14.762 1.00 63.16 296 PHE A C 1
ATOM 2334 O O . PHE A 1 296 ? -12.043 -2.984 -14.877 1.00 63.16 296 PHE A O 1
ATOM 2341 N N . ARG A 1 297 ? -10.523 -1.959 -13.586 1.00 60.72 297 ARG A N 1
ATOM 2342 C CA . ARG A 1 297 ? -11.310 -1.962 -12.344 1.00 60.72 297 ARG A CA 1
ATOM 2343 C C . ARG A 1 297 ? -12.710 -1.349 -12.509 1.00 60.72 297 ARG A C 1
ATOM 2345 O O . ARG A 1 297 ? -13.659 -1.857 -11.914 1.00 60.72 297 ARG A O 1
ATOM 2352 N N . PHE A 1 298 ? -12.850 -0.275 -13.290 1.00 52.88 298 PHE A N 1
ATOM 2353 C CA . PHE A 1 298 ? -14.118 0.455 -13.418 1.00 52.88 298 PHE A CA 1
ATOM 2354 C C . PHE A 1 298 ? -15.175 -0.300 -14.239 1.00 52.88 298 PHE A C 1
ATOM 2356 O O . PHE A 1 298 ? -16.364 -0.107 -14.006 1.00 52.88 298 PHE A O 1
ATOM 2363 N N . LEU A 1 299 ? -14.768 -1.226 -15.117 1.00 50.78 299 LEU A N 1
ATOM 2364 C CA . LEU A 1 299 ? -15.690 -2.060 -15.902 1.00 50.78 299 LEU A CA 1
ATOM 2365 C C . LEU A 1 299 ? -16.573 -2.964 -15.038 1.00 50.78 299 LEU A C 1
ATOM 2367 O O . LEU A 1 299 ? -17.737 -3.193 -15.360 1.00 50.78 299 LEU A O 1
ATOM 2371 N N . ARG A 1 300 ? -16.031 -3.500 -13.937 1.00 48.72 300 ARG A N 1
ATOM 2372 C CA . ARG A 1 300 ? -16.703 -4.566 -13.178 1.00 48.72 300 ARG A CA 1
ATOM 2373 C C . ARG A 1 300 ? -17.934 -4.088 -12.400 1.00 48.72 300 ARG A C 1
ATOM 2375 O O . ARG A 1 300 ? -18.708 -4.924 -11.944 1.00 48.72 300 ARG A O 1
ATOM 2382 N N . LYS A 1 301 ? -18.128 -2.770 -12.250 1.00 41.25 301 LYS A N 1
ATOM 2383 C CA . LYS A 1 301 ? -19.293 -2.192 -11.559 1.00 41.25 301 LYS A CA 1
ATOM 2384 C C . LYS A 1 301 ? -20.513 -1.976 -12.469 1.00 41.25 301 LYS A C 1
ATOM 2386 O O . LYS A 1 301 ? -21.593 -1.748 -11.943 1.00 41.25 301 LYS A O 1
ATOM 2391 N N . THR A 1 302 ? -20.375 -2.070 -13.796 1.00 39.47 302 THR A N 1
ATOM 2392 C CA . THR A 1 302 ? -21.446 -1.703 -14.751 1.00 39.47 302 THR A CA 1
ATOM 2393 C C . THR A 1 302 ? -22.256 -2.901 -15.279 1.00 39.47 302 THR A C 1
ATOM 2395 O O . THR A 1 302 ? -23.237 -2.705 -15.985 1.00 39.47 302 THR A O 1
ATOM 2398 N N . SER A 1 303 ? -21.902 -4.143 -14.924 1.00 36.19 303 SER A N 1
ATOM 2399 C CA . SER A 1 303 ? -22.516 -5.361 -15.499 1.00 36.19 303 SER A CA 1
ATOM 2400 C C . SER A 1 303 ? -23.556 -6.073 -14.612 1.00 36.19 303 SER A C 1
ATOM 2402 O O . SER A 1 303 ? -23.862 -7.234 -14.861 1.00 36.19 303 SER A O 1
ATOM 2404 N N . ARG A 1 304 ? -24.106 -5.419 -13.576 1.00 40.28 304 ARG A N 1
ATOM 2405 C CA . ARG A 1 304 ? -25.263 -5.929 -12.795 1.00 40.28 304 ARG A CA 1
ATOM 2406 C C . ARG A 1 304 ? -26.390 -4.897 -12.669 1.00 40.28 304 ARG A C 1
ATOM 2408 O O . ARG A 1 304 ? -26.937 -4.690 -11.596 1.00 40.28 304 ARG A O 1
ATOM 2415 N N . ALA A 1 305 ? -26.728 -4.281 -13.797 1.00 36.78 305 ALA A N 1
ATOM 2416 C CA . ALA A 1 305 ? -27.973 -3.544 -13.998 1.00 36.78 305 ALA A CA 1
ATOM 2417 C C . ALA A 1 305 ? -28.482 -3.789 -15.431 1.00 36.78 305 ALA A C 1
ATOM 2419 O O . ALA A 1 305 ? -28.503 -2.890 -16.268 1.00 36.78 305 ALA A O 1
ATOM 2420 N N . THR A 1 306 ? -28.839 -5.039 -15.736 1.00 34.44 306 THR A N 1
ATOM 2421 C CA . THR A 1 306 ? -29.814 -5.322 -16.799 1.00 34.44 306 THR A CA 1
ATOM 2422 C C . THR A 1 306 ? -31.172 -5.415 -16.136 1.00 34.44 306 THR A C 1
ATOM 2424 O O . THR A 1 306 ? -31.488 -6.410 -15.487 1.00 34.44 306 THR A O 1
ATOM 2427 N N . ASP A 1 307 ? -31.903 -4.318 -16.274 1.00 32.66 307 ASP A N 1
ATOM 2428 C CA . ASP A 1 307 ? -33.279 -4.135 -15.846 1.00 32.66 307 ASP A CA 1
ATOM 2429 C C . ASP A 1 307 ? -34.168 -5.235 -16.449 1.00 32.66 307 ASP A C 1
ATOM 2431 O O . ASP A 1 307 ? -34.118 -5.479 -17.659 1.00 32.66 307 ASP A O 1
ATOM 2435 N N . HIS A 1 308 ? -34.937 -5.936 -15.614 1.00 32.66 308 HIS A N 1
ATOM 2436 C CA . HIS A 1 308 ? -35.853 -6.984 -16.063 1.00 32.66 308 HIS A CA 1
ATOM 2437 C C . HIS A 1 308 ? -37.292 -6.509 -15.868 1.00 32.66 308 HIS A C 1
ATOM 2439 O O . HIS A 1 308 ? -37.971 -6.931 -14.937 1.00 32.66 308 HIS A O 1
ATOM 2445 N N . ASP A 1 309 ? -37.739 -5.622 -16.761 1.00 30.62 309 ASP A N 1
ATOM 2446 C CA . ASP A 1 309 ? -39.148 -5.239 -16.909 1.00 30.62 309 ASP A CA 1
ATOM 2447 C C . ASP A 1 309 ? -39.973 -6.460 -17.368 1.00 30.62 309 ASP A C 1
ATOM 2449 O O . ASP A 1 309 ? -39.731 -6.977 -18.468 1.00 30.62 309 ASP A O 1
ATOM 2453 N N . PRO A 1 310 ? -40.943 -6.944 -16.567 1.00 40.09 310 PRO A N 1
ATOM 2454 C CA . PRO A 1 310 ? -41.732 -8.119 -16.885 1.00 40.09 310 PRO A CA 1
ATOM 2455 C C . PRO A 1 310 ? -43.191 -7.759 -17.224 1.00 40.09 310 PRO A C 1
ATOM 2457 O O . PRO A 1 310 ? -44.110 -8.420 -16.741 1.00 40.09 310 PRO A O 1
ATOM 2460 N N . THR A 1 311 ? -43.452 -6.732 -18.049 1.00 32.38 311 THR A N 1
ATOM 2461 C CA . THR A 1 311 ? -44.837 -6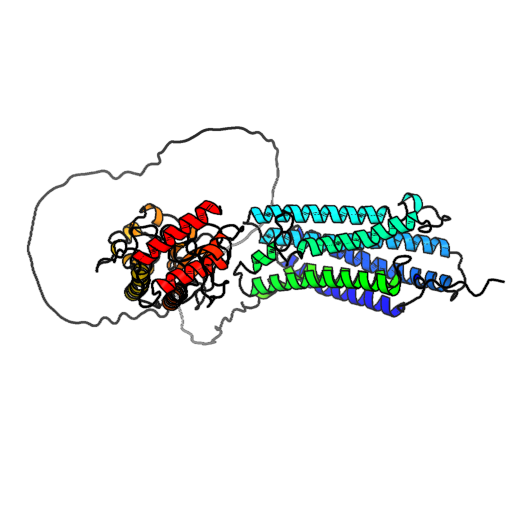.347 -18.412 1.00 32.38 311 THR A CA 1
ATOM 2462 C C . THR A 1 311 ? -45.147 -6.256 -19.916 1.00 32.38 311 THR A C 1
ATOM 2464 O O . THR A 1 311 ? -45.404 -5.196 -20.482 1.00 32.38 311 THR A O 1
ATOM 2467 N N . LYS A 1 312 ? -45.290 -7.421 -20.571 1.00 32.69 312 LYS A N 1
ATOM 2468 C CA . LYS A 1 312 ? -46.117 -7.563 -21.793 1.00 32.69 312 LYS A CA 1
ATOM 2469 C C . LYS A 1 312 ? -47.089 -8.741 -21.710 1.00 32.69 312 LYS A C 1
ATOM 2471 O O . LYS A 1 312 ? -46.977 -9.719 -22.442 1.00 32.69 312 LYS A O 1
ATOM 2476 N N . GLY A 1 313 ? -48.086 -8.602 -20.839 1.00 31.03 313 GLY A N 1
ATOM 2477 C CA . GLY A 1 313 ? -49.323 -9.377 -20.919 1.00 31.03 313 GLY A CA 1
ATOM 2478 C C . GLY A 1 313 ? -50.299 -8.713 -21.891 1.00 31.03 313 GLY A C 1
ATOM 2479 O O . GLY A 1 313 ? -50.891 -7.687 -21.570 1.00 31.03 313 GLY A O 1
ATOM 2480 N N . THR A 1 314 ? -50.475 -9.281 -23.083 1.00 34.97 314 THR A N 1
ATOM 2481 C CA . THR A 1 314 ? -51.563 -8.898 -23.995 1.00 34.97 314 THR A CA 1
ATOM 2482 C C . THR A 1 314 ? -52.893 -9.431 -23.467 1.00 34.97 314 THR A C 1
ATOM 2484 O O . THR A 1 314 ? -53.093 -10.643 -23.440 1.00 34.97 314 THR A O 1
ATOM 2487 N N . GLY A 1 315 ? -53.803 -8.534 -23.086 1.00 31.17 315 GLY A N 1
ATOM 2488 C CA . GLY A 1 315 ? -55.172 -8.868 -22.691 1.00 31.17 315 GLY A CA 1
ATOM 2489 C C . GLY A 1 315 ? -56.165 -7.895 -23.316 1.00 31.17 315 GLY A C 1
ATOM 2490 O O . GLY A 1 315 ? -56.267 -6.746 -22.893 1.00 31.17 315 GLY A O 1
ATOM 2491 N N . GLU A 1 316 ? -56.890 -8.345 -24.337 1.00 33.69 316 GLU A N 1
ATOM 2492 C CA . GLU A 1 316 ? -58.008 -7.596 -24.910 1.00 33.69 316 GLU A CA 1
ATOM 2493 C C . GLU A 1 316 ? -59.216 -7.621 -23.969 1.00 33.69 316 GLU A C 1
ATOM 2495 O O . GLU A 1 316 ? -59.652 -8.691 -23.546 1.00 33.69 316 GLU A O 1
ATOM 2500 N N . SER A 1 317 ? -59.839 -6.465 -23.734 1.00 31.92 317 SER A N 1
ATOM 2501 C CA . SER A 1 317 ? -61.303 -6.353 -23.673 1.00 31.92 317 SER A CA 1
ATOM 2502 C C . SER A 1 317 ? -61.749 -4.898 -23.764 1.00 31.92 317 SER A C 1
ATOM 2504 O O . SER A 1 317 ? -61.173 -4.003 -23.151 1.00 31.92 317 SER A O 1
ATOM 2506 N N . ALA A 1 318 ? -62.784 -4.660 -24.566 1.00 32.53 318 ALA A N 1
ATOM 2507 C CA . ALA A 1 318 ? -63.287 -3.328 -24.865 1.00 32.53 318 ALA A CA 1
ATOM 2508 C C . ALA A 1 318 ? -64.453 -2.928 -23.950 1.00 32.53 318 ALA A C 1
ATOM 2510 O O . ALA A 1 318 ? -65.356 -3.721 -23.698 1.00 32.53 318 ALA A O 1
ATOM 2511 N N . SER A 1 319 ? -64.520 -1.645 -23.589 1.00 32.84 319 SER A N 1
ATOM 2512 C CA . SER A 1 319 ? -65.789 -0.970 -23.295 1.00 32.84 319 SER A CA 1
ATOM 2513 C C . SER A 1 319 ? -65.744 0.484 -23.779 1.00 32.84 319 SER A C 1
ATOM 2515 O O . SER A 1 319 ? -64.674 1.072 -23.937 1.00 32.84 319 SER A O 1
ATOM 2517 N N . ARG A 1 320 ? -66.907 1.045 -24.124 1.00 29.91 320 ARG A N 1
ATOM 2518 C CA . ARG A 1 320 ? -67.044 2.267 -24.934 1.00 29.91 320 ARG A CA 1
ATOM 2519 C C . ARG A 1 320 ? -67.626 3.437 -24.127 1.00 29.91 320 ARG A C 1
ATOM 2521 O O . ARG A 1 320 ? -68.788 3.326 -23.772 1.00 29.91 320 ARG A O 1
ATOM 2528 N N . ARG A 1 321 ? -66.894 4.572 -24.084 1.00 26.19 321 ARG A N 1
ATOM 2529 C CA . ARG A 1 321 ? -67.356 5.991 -24.256 1.00 26.19 321 ARG A CA 1
ATOM 2530 C C . ARG A 1 321 ? -68.511 6.521 -23.344 1.00 26.19 321 ARG A C 1
ATOM 2532 O O . ARG A 1 321 ? -69.123 5.723 -22.655 1.00 26.19 321 ARG A O 1
ATOM 2539 N N . PRO A 1 322 ? -68.867 7.838 -23.337 1.00 42.19 322 PRO A N 1
ATOM 2540 C CA . PRO A 1 322 ? -68.374 8.974 -24.150 1.00 42.19 322 PRO A CA 1
ATOM 2541 C C . PRO A 1 322 ? -67.990 10.287 -23.398 1.00 42.19 322 PRO A C 1
ATOM 2543 O O . PRO A 1 322 ? -68.485 10.536 -22.315 1.00 42.19 322 PRO A O 1
ATOM 2546 N N . VAL A 1 323 ? -67.211 11.153 -24.088 1.00 31.20 323 VAL A N 1
ATOM 2547 C CA . VAL A 1 323 ? -67.329 12.645 -24.208 1.00 31.20 323 VAL A CA 1
ATOM 2548 C C . VAL A 1 323 ? -67.372 13.486 -22.903 1.00 31.20 323 VAL A C 1
ATOM 2550 O O . VAL A 1 323 ? -68.167 13.237 -22.017 1.00 31.20 323 VAL A O 1
ATOM 2553 N N . SER A 1 324 ? -66.607 14.567 -22.706 1.00 29.05 324 SER A N 1
ATOM 2554 C CA . SER A 1 324 ? -65.896 15.502 -23.610 1.00 29.05 324 SER A CA 1
ATOM 2555 C C . SER A 1 324 ? -64.474 15.818 -23.059 1.00 29.05 324 SER A C 1
ATOM 2557 O O . SER A 1 324 ? -64.071 15.192 -22.087 1.00 29.05 324 SER A O 1
ATOM 2559 N N . ASN A 1 325 ? -63.623 16.704 -23.602 1.00 28.83 325 ASN A N 1
ATOM 2560 C CA . ASN A 1 325 ? -63.753 17.660 -24.716 1.00 28.83 325 ASN A CA 1
ATOM 2561 C C . ASN A 1 325 ? -62.397 17.872 -25.449 1.00 28.83 325 ASN A C 1
ATOM 2563 O O . ASN A 1 325 ? -61.429 17.165 -25.185 1.00 28.83 325 ASN A O 1
ATOM 2567 N N . ALA A 1 326 ? -62.325 18.851 -26.356 1.00 26.31 326 ALA A N 1
ATOM 2568 C CA . ALA A 1 326 ? -61.114 19.335 -27.045 1.00 26.31 326 ALA A CA 1
ATOM 2569 C C . ALA A 1 326 ? -61.130 20.900 -27.071 1.00 26.31 326 ALA A C 1
ATOM 2571 O O . ALA A 1 326 ? -62.131 21.447 -26.597 1.00 26.31 326 ALA A O 1
ATOM 2572 N N . PRO A 1 327 ? -60.121 21.659 -27.583 1.00 35.78 327 PRO A N 1
ATOM 2573 C CA . PRO A 1 327 ? -59.131 21.307 -28.612 1.00 35.78 327 PRO A CA 1
ATOM 2574 C C . PRO A 1 327 ? -57.653 21.628 -28.274 1.00 35.78 327 PRO A C 1
ATOM 2576 O O . PRO A 1 327 ? -57.296 21.965 -27.150 1.00 35.78 327 PRO A O 1
ATOM 2579 N N . THR A 1 328 ? -56.774 21.464 -29.269 1.00 26.84 328 THR A N 1
ATOM 2580 C CA . THR A 1 328 ? -55.300 21.434 -29.163 1.00 26.84 328 THR A CA 1
ATOM 2581 C C . THR A 1 328 ? -54.658 22.157 -30.367 1.00 26.84 328 THR A C 1
ATOM 2583 O O . THR A 1 328 ? -55.314 22.241 -31.404 1.00 26.84 328 THR A O 1
ATOM 2586 N N . ILE A 1 329 ? -53.359 22.526 -30.278 1.00 30.94 329 ILE A N 1
ATOM 2587 C CA . ILE A 1 329 ? -52.456 22.978 -31.387 1.00 30.94 329 ILE A CA 1
ATOM 2588 C C . ILE A 1 329 ? -52.732 24.445 -31.825 1.00 30.94 329 ILE A C 1
ATOM 2590 O O . ILE A 1 329 ? -53.903 24.817 -31.822 1.00 30.94 329 ILE A O 1
ATOM 2594 N N . PRO A 1 330 ? -51.741 25.314 -32.194 1.00 38.34 330 PRO A N 1
ATOM 2595 C CA . PRO A 1 330 ? -50.348 25.103 -32.681 1.00 38.34 330 PRO A CA 1
ATOM 2596 C C . PRO A 1 330 ? -49.244 25.830 -31.852 1.00 38.34 330 PRO A C 1
ATOM 2598 O O . PRO A 1 330 ? -49.571 26.478 -30.869 1.00 38.34 330 PRO A O 1
ATOM 2601 N N . LEU A 1 331 ? -47.936 25.894 -32.186 1.00 27.28 331 LEU A N 1
ATOM 2602 C CA . LEU A 1 331 ? -46.938 25.083 -32.939 1.00 27.28 331 LEU A CA 1
ATOM 2603 C C . LEU A 1 331 ? -45.649 25.955 -33.065 1.00 27.28 331 LEU A C 1
ATOM 2605 O O . LEU A 1 331 ? -45.797 27.141 -33.341 1.00 27.28 331 LEU A O 1
ATOM 2609 N N . LYS A 1 332 ? -44.425 25.375 -33.037 1.00 26.86 332 LYS A N 1
ATOM 2610 C CA . LYS A 1 332 ? -43.127 26.020 -33.436 1.00 26.86 332 LYS A CA 1
ATOM 2611 C C . LYS A 1 332 ? -42.652 27.194 -32.524 1.00 26.86 332 LYS A C 1
ATOM 2613 O O . LYS A 1 332 ? -43.446 27.761 -31.796 1.00 26.86 332 LYS A O 1
ATOM 2618 N N . SER A 1 333 ? -41.374 27.606 -32.460 1.00 24.66 333 SER A N 1
ATOM 2619 C CA . SER A 1 333 ? -40.111 27.131 -33.076 1.00 24.66 333 SER A CA 1
ATOM 2620 C C . SER A 1 333 ? -38.859 27.788 -32.452 1.00 24.66 333 SER A C 1
ATOM 2622 O O . SER A 1 333 ? -38.941 28.900 -31.947 1.00 24.66 333 SER A O 1
ATOM 2624 N N . TYR A 1 334 ? -37.694 27.195 -32.752 1.00 26.12 334 TYR A N 1
ATOM 2625 C CA . TYR A 1 334 ? -36.395 27.857 -32.996 1.00 26.12 334 TYR A CA 1
ATOM 2626 C C . TYR A 1 334 ? -35.418 28.118 -31.833 1.00 26.12 334 TYR A C 1
ATOM 2628 O O . TYR A 1 334 ? -35.737 28.006 -30.656 1.00 26.12 334 TYR A O 1
ATOM 2636 N N . THR A 1 335 ? -34.156 28.346 -32.221 1.00 27.33 335 THR A N 1
ATOM 2637 C CA . THR A 1 335 ? -32.947 27.991 -31.461 1.00 27.33 335 THR A CA 1
ATOM 2638 C C . THR A 1 335 ? -31.876 29.093 -31.397 1.00 27.33 335 THR A C 1
ATOM 2640 O O . THR A 1 335 ? -31.497 29.616 -32.441 1.00 27.33 335 THR A O 1
ATOM 2643 N N . SER A 1 336 ? -31.223 29.198 -30.229 1.00 28.23 336 SER A N 1
ATOM 2644 C CA . SER A 1 336 ? -29.765 29.409 -30.029 1.00 28.23 336 SER A CA 1
ATOM 2645 C C . SER A 1 336 ? -29.093 30.773 -30.329 1.00 28.23 336 SER A C 1
ATOM 2647 O O . SER A 1 336 ? -29.549 31.555 -31.153 1.00 28.23 336 SER A O 1
ATOM 2649 N N . ARG A 1 337 ? -27.903 30.935 -29.704 1.00 28.50 337 ARG A N 1
ATOM 2650 C CA . ARG A 1 337 ? -26.869 32.005 -29.786 1.00 28.50 337 ARG A CA 1
ATOM 2651 C C . ARG A 1 337 ? -27.180 33.339 -29.063 1.00 28.50 337 ARG A C 1
ATOM 2653 O O . ARG A 1 337 ? -28.323 33.759 -29.035 1.00 28.50 337 ARG A O 1
ATOM 2660 N N . SER A 1 338 ? -26.207 34.053 -28.465 1.00 27.39 338 SER A N 1
ATOM 2661 C CA . SER A 1 338 ? -24.761 33.776 -28.241 1.00 27.39 338 SER A CA 1
ATOM 2662 C C . SER A 1 338 ? -24.103 34.702 -27.185 1.00 27.39 338 SER A C 1
ATOM 2664 O O . SER A 1 338 ? -24.619 35.770 -26.888 1.00 27.39 338 SER A O 1
ATOM 2666 N N . ASN A 1 339 ? -22.922 34.280 -26.699 1.00 31.08 339 ASN A N 1
ATOM 2667 C CA . ASN A 1 339 ? -21.871 34.992 -25.920 1.00 31.08 339 ASN A CA 1
ATOM 2668 C C . ASN A 1 339 ? -21.509 36.409 -26.476 1.00 31.08 339 ASN A C 1
ATOM 2670 O O . ASN A 1 339 ? -21.755 36.596 -27.672 1.00 31.08 339 ASN A O 1
ATOM 2674 N N . PRO A 1 340 ? -20.850 37.355 -25.737 1.00 42.44 340 PRO A N 1
ATOM 2675 C CA . PRO A 1 340 ? -19.445 37.188 -25.272 1.00 42.44 340 PRO A CA 1
ATOM 2676 C C . PRO A 1 340 ? -18.952 37.918 -23.971 1.00 42.44 340 PRO A C 1
ATOM 2678 O O . PRO A 1 340 ? -19.535 38.900 -23.536 1.00 42.44 340 PRO A O 1
ATOM 2681 N N . ARG A 1 341 ? -17.813 37.424 -23.420 1.00 32.59 341 ARG A N 1
ATOM 2682 C CA . ARG A 1 341 ? -16.562 38.075 -22.870 1.00 32.59 341 ARG A CA 1
ATOM 2683 C C . ARG A 1 341 ? -16.587 39.584 -22.473 1.00 32.59 341 ARG A C 1
ATOM 2685 O O . ARG A 1 341 ? -17.191 40.358 -23.193 1.00 32.59 341 ARG A O 1
ATOM 2692 N N . HIS A 1 342 ? -15.855 40.149 -21.489 1.00 29.86 342 HIS A N 1
ATOM 2693 C CA . HIS A 1 342 ? -14.648 39.836 -20.655 1.00 29.86 342 HIS A CA 1
ATOM 2694 C C . HIS A 1 342 ? -14.708 40.695 -19.334 1.00 29.86 342 HIS A C 1
ATOM 2696 O O . HIS A 1 342 ? -15.732 41.336 -19.138 1.00 29.86 342 HIS A O 1
ATOM 2702 N N . GLY A 1 343 ? -13.745 40.823 -18.390 1.00 25.00 343 GLY A N 1
ATOM 2703 C CA . GLY A 1 343 ? -12.367 40.314 -18.158 1.00 25.00 343 GLY A CA 1
ATOM 2704 C C . GLY A 1 343 ? -11.610 41.128 -17.055 1.00 25.00 343 GLY A C 1
ATOM 2705 O O . GLY A 1 343 ? -12.155 42.116 -16.581 1.00 25.00 343 GLY A O 1
ATOM 2706 N N . THR A 1 344 ? -10.358 40.748 -16.703 1.00 25.48 344 THR A N 1
ATOM 2707 C CA . THR A 1 344 ? -9.387 41.379 -15.730 1.00 25.48 344 THR A CA 1
ATOM 2708 C C . THR A 1 344 ? -9.798 41.545 -14.241 1.00 25.48 344 THR A C 1
ATOM 2710 O O . THR A 1 344 ? -10.986 41.571 -13.959 1.00 25.48 344 THR A O 1
ATOM 2713 N N . MET A 1 345 ? -8.910 41.778 -13.247 1.00 25.53 345 MET A N 1
ATOM 2714 C CA . MET A 1 345 ? -7.643 41.141 -12.768 1.00 25.53 345 MET A CA 1
ATOM 2715 C C . MET A 1 345 ? -7.243 41.800 -11.401 1.00 25.53 345 MET A C 1
ATOM 2717 O O . MET A 1 345 ? -7.712 42.895 -11.132 1.00 25.53 345 MET A O 1
ATOM 2721 N N . GLU A 1 346 ? -6.348 41.175 -10.610 1.00 24.23 346 GLU A N 1
ATOM 2722 C CA . GLU A 1 346 ? -5.538 41.734 -9.475 1.00 24.23 346 GLU A CA 1
ATOM 2723 C C . GLU A 1 346 ? -5.992 41.620 -7.986 1.00 24.23 346 GLU A C 1
ATOM 2725 O O . GLU A 1 346 ? -6.820 42.358 -7.468 1.00 24.23 346 GLU A O 1
ATOM 2730 N N . ILE A 1 347 ? -5.357 40.653 -7.301 1.00 25.55 347 ILE A N 1
ATOM 2731 C CA . ILE A 1 347 ? -4.562 40.682 -6.039 1.00 25.55 347 ILE A CA 1
ATOM 2732 C C . ILE A 1 347 ? -4.612 41.924 -5.102 1.00 25.55 347 ILE A C 1
ATOM 2734 O O . ILE A 1 347 ? -4.168 42.996 -5.493 1.00 25.55 347 ILE A O 1
ATOM 2738 N N . SER A 1 348 ? -4.920 41.700 -3.804 1.00 22.72 348 SER A N 1
ATOM 2739 C CA . SER A 1 348 ? -4.225 42.195 -2.568 1.00 22.72 348 SER A CA 1
ATOM 2740 C C . SER A 1 348 ? -5.172 42.043 -1.351 1.00 22.72 348 SER A C 1
ATOM 2742 O O . SER A 1 348 ? -6.267 42.583 -1.370 1.00 22.72 348 SER A O 1
ATOM 2744 N N . SER A 1 349 ? -4.965 41.101 -0.422 1.00 23.38 349 SER A N 1
ATOM 2745 C CA . SER A 1 349 ? -4.155 41.150 0.820 1.00 23.38 349 SER A CA 1
ATOM 2746 C C . SER A 1 349 ? -4.725 41.958 2.014 1.00 23.38 349 SER A C 1
ATOM 2748 O O . SER A 1 349 ? -5.077 43.124 1.883 1.00 23.38 349 SER A O 1
ATOM 2750 N N . SER A 1 350 ? -4.643 41.320 3.195 1.00 24.38 350 SER A N 1
ATOM 2751 C CA . SER A 1 350 ? -4.486 41.896 4.552 1.00 24.38 350 SER A CA 1
ATOM 2752 C C . SER A 1 350 ? -5.700 42.067 5.500 1.00 24.38 350 SER A C 1
ATOM 2754 O O . SER A 1 350 ? -6.508 42.973 5.366 1.00 24.38 350 SER A O 1
ATOM 2756 N N . MET A 1 351 ? -5.660 41.227 6.548 1.00 25.31 351 MET A N 1
ATOM 2757 C CA . MET A 1 351 ? -5.858 41.504 7.990 1.00 25.31 351 MET A CA 1
ATOM 2758 C C . MET A 1 351 ? -7.243 41.818 8.619 1.00 25.31 351 MET A C 1
ATOM 2760 O O . MET A 1 351 ? -7.805 42.893 8.480 1.00 25.31 351 MET A O 1
ATOM 2764 N N . GLU A 1 352 ? -7.616 40.878 9.503 1.00 27.19 352 GLU A N 1
ATOM 2765 C CA . GLU A 1 352 ? -7.968 41.056 10.930 1.00 27.19 352 GLU A CA 1
ATOM 2766 C C . GLU A 1 352 ? -9.373 41.439 11.449 1.00 27.19 352 GLU A C 1
ATOM 2768 O O . GLU A 1 352 ? -10.032 42.390 11.045 1.00 27.19 352 GLU A O 1
ATOM 2773 N N . SER A 1 353 ? -9.666 40.750 12.564 1.00 25.08 353 SER A N 1
ATOM 2774 C CA . SER A 1 353 ? -10.465 41.138 13.738 1.00 25.08 353 SER A CA 1
ATOM 2775 C C . SER A 1 353 ? -11.969 40.802 13.797 1.00 25.08 353 SER A C 1
ATOM 2777 O O . SER A 1 353 ? -12.827 41.482 13.257 1.00 25.08 353 SER A O 1
ATOM 2779 N N . LEU A 1 354 ? -12.224 39.737 14.570 1.00 24.69 354 LEU A N 1
ATOM 2780 C CA . LEU A 1 354 ? -13.113 39.648 15.743 1.00 24.69 354 LEU A CA 1
ATOM 2781 C C . LEU A 1 354 ? -14.614 40.022 15.657 1.00 24.69 354 LEU A C 1
ATOM 2783 O O . LEU A 1 354 ? -15.080 40.953 15.015 1.00 24.69 354 LEU A O 1
ATOM 2787 N N . THR A 1 355 ? -15.365 39.213 16.401 1.00 27.44 355 THR A N 1
ATOM 2788 C CA . THR A 1 355 ? -16.822 39.134 16.588 1.00 27.44 355 THR A CA 1
ATOM 2789 C C . THR A 1 355 ? -17.380 40.235 17.519 1.00 27.44 355 THR A C 1
ATOM 2791 O O . THR A 1 355 ? -16.607 41.046 18.028 1.00 27.44 355 THR A O 1
ATOM 2794 N N . PRO A 1 356 ? -18.683 40.232 17.891 1.00 37.53 356 PRO A N 1
ATOM 2795 C CA . PRO A 1 356 ? -19.882 39.690 17.224 1.00 37.53 356 PRO A CA 1
ATOM 2796 C C . PRO A 1 356 ? -20.998 40.751 17.059 1.00 37.53 356 PRO A C 1
ATOM 2798 O O . PRO A 1 356 ? -21.053 41.736 17.796 1.00 37.53 356 PRO A O 1
ATOM 2801 N N . ARG A 1 357 ? -22.027 40.476 16.238 1.00 24.86 357 ARG A N 1
ATOM 2802 C CA . ARG A 1 357 ? -23.377 40.970 16.579 1.00 24.86 357 ARG A CA 1
ATOM 2803 C C . ARG A 1 357 ? -24.513 40.072 16.098 1.00 24.86 357 ARG A C 1
ATOM 2805 O O . ARG A 1 357 ? -24.579 39.677 14.941 1.00 24.86 357 ARG A O 1
ATOM 2812 N N . SER A 1 358 ? -25.406 39.783 17.035 1.00 25.06 358 SER A N 1
ATOM 2813 C CA . SER A 1 358 ? -26.641 39.025 16.874 1.00 25.06 358 SER A CA 1
ATOM 2814 C C . SER A 1 358 ? -27.751 39.838 16.198 1.00 25.06 358 SER A C 1
ATOM 2816 O O . SER A 1 358 ? -27.754 41.070 16.242 1.00 25.06 358 SER A O 1
ATOM 2818 N N . GLY A 1 359 ? -28.754 39.128 15.667 1.00 23.81 359 GLY A N 1
ATOM 2819 C CA . GLY A 1 359 ? -30.097 39.677 15.477 1.00 23.81 359 GLY A CA 1
ATOM 2820 C C . GLY A 1 359 ? -30.716 39.452 14.102 1.00 23.81 359 GLY A C 1
ATOM 2821 O O . GLY A 1 359 ? -30.678 40.346 13.264 1.00 23.81 359 GLY A O 1
ATOM 2822 N N . TRP A 1 360 ? -31.428 38.334 13.941 1.00 25.80 360 TRP A N 1
ATOM 2823 C CA . TRP A 1 360 ? -32.595 38.277 13.055 1.00 25.80 360 TRP A CA 1
ATOM 2824 C C . TRP A 1 360 ? -33.819 37.799 13.836 1.00 25.80 360 TRP A C 1
ATOM 2826 O O . TRP A 1 360 ? -33.701 37.172 14.886 1.00 25.80 360 TRP A O 1
ATOM 2836 N N . ARG A 1 361 ? -34.987 38.273 13.402 1.00 24.89 361 ARG A N 1
ATOM 2837 C CA . ARG A 1 361 ? -36.127 38.594 14.268 1.00 24.89 361 ARG A CA 1
ATOM 2838 C C . ARG A 1 361 ? -37.361 37.804 13.833 1.00 24.89 361 ARG A C 1
ATOM 2840 O O . ARG A 1 361 ? -37.662 37.772 12.643 1.00 24.89 361 ARG A O 1
ATOM 2847 N N . ALA A 1 362 ? -38.085 37.225 14.788 1.00 26.78 362 ALA A N 1
ATOM 2848 C CA . ALA A 1 362 ? -39.374 36.583 14.533 1.00 26.78 362 ALA A CA 1
ATOM 2849 C C . ALA A 1 362 ? -40.464 37.604 14.119 1.00 26.78 362 ALA A C 1
ATOM 2851 O O . ALA A 1 362 ? -40.378 38.771 14.518 1.00 26.78 362 ALA A O 1
ATOM 2852 N N . PRO A 1 363 ? -41.506 37.194 13.369 1.00 32.75 363 PRO A N 1
ATOM 2853 C CA . PRO A 1 363 ? -42.732 37.971 13.193 1.00 32.75 363 PRO A CA 1
ATOM 2854 C C . PRO A 1 363 ? -43.703 37.780 14.372 1.00 32.75 363 PRO A C 1
ATOM 2856 O O . PRO A 1 363 ? -43.746 36.727 15.003 1.00 32.75 363 PRO A O 1
ATOM 2859 N N . ASN A 1 364 ? -44.499 38.813 14.648 1.00 27.23 364 ASN A N 1
ATOM 2860 C CA . ASN A 1 364 ? -45.360 38.914 15.831 1.00 27.23 364 ASN A CA 1
ATOM 2861 C C . ASN A 1 364 ? -46.661 38.096 15.735 1.00 27.23 364 ASN A C 1
ATOM 2863 O O . ASN A 1 364 ? -47.251 37.988 14.661 1.00 27.23 364 ASN A O 1
ATOM 2867 N N . TYR A 1 365 ? -47.206 37.724 16.897 1.00 26.69 365 TYR A N 1
ATOM 2868 C CA . TYR A 1 365 ? -48.650 37.573 17.103 1.00 26.69 365 TYR A CA 1
ATOM 2869 C C . TYR A 1 365 ? -49.063 38.400 18.329 1.00 26.69 365 TYR A C 1
ATOM 2871 O O . TYR A 1 365 ? -48.410 38.321 19.369 1.00 26.69 365 TYR A O 1
ATOM 2879 N N . THR A 1 366 ? -50.107 39.223 18.213 1.00 30.77 366 THR A N 1
ATOM 2880 C CA . THR A 1 366 ? -50.555 40.129 19.285 1.00 30.77 366 THR A CA 1
ATOM 2881 C C . THR A 1 366 ? -51.909 39.718 19.855 1.00 30.77 366 THR A C 1
ATOM 2883 O O . THR A 1 366 ? -52.925 39.886 19.189 1.00 30.77 366 THR A O 1
ATOM 2886 N N . ASP A 1 367 ? -51.864 39.240 21.101 1.00 29.16 367 ASP A N 1
ATOM 2887 C CA . ASP A 1 367 ? -52.634 39.738 22.257 1.00 29.16 367 ASP A CA 1
ATOM 2888 C C . ASP A 1 367 ? -54.178 39.853 22.185 1.00 29.16 367 ASP A C 1
ATOM 2890 O O . ASP A 1 367 ? -54.711 40.653 21.419 1.00 29.16 367 ASP A O 1
ATOM 2894 N N . ALA A 1 368 ? -54.877 39.158 23.104 1.00 28.91 368 ALA A N 1
ATOM 2895 C CA . ALA A 1 368 ? -55.789 39.797 24.078 1.00 28.91 368 ALA A CA 1
ATOM 2896 C C . ALA A 1 368 ? -56.473 38.810 25.067 1.00 28.91 368 ALA A C 1
ATOM 2898 O O . ALA A 1 368 ? -57.350 38.053 24.670 1.00 28.91 368 ALA A O 1
ATOM 2899 N N . ARG A 1 369 ? -56.185 38.986 26.372 1.00 28.67 369 ARG A N 1
ATOM 2900 C CA . ARG A 1 369 ? -57.081 38.836 27.563 1.00 28.67 369 ARG A CA 1
ATOM 2901 C C . ARG A 1 369 ? -57.765 37.476 27.880 1.00 28.67 369 ARG A C 1
ATOM 2903 O O . ARG A 1 369 ? -58.570 36.968 27.113 1.00 28.67 369 ARG A O 1
ATOM 2910 N N . GLY A 1 370 ? -57.572 36.989 29.116 1.00 24.11 370 GLY A N 1
ATOM 2911 C CA . GLY A 1 370 ? -58.473 36.029 29.804 1.00 24.11 370 GLY A CA 1
ATOM 2912 C C . GLY A 1 370 ? -59.512 36.744 30.700 1.00 24.11 370 GLY A C 1
ATOM 2913 O O . GLY A 1 370 ? -59.770 37.924 30.444 1.00 24.11 370 GLY A O 1
ATOM 2914 N N . PRO A 1 371 ? -60.035 36.135 31.795 1.00 53.12 371 PRO A N 1
ATOM 2915 C CA . PRO A 1 371 ? -59.873 34.749 32.279 1.00 53.12 371 PRO A CA 1
ATOM 2916 C C . PRO A 1 371 ? -61.220 34.051 32.674 1.00 53.12 371 PRO A C 1
ATOM 2918 O O . PRO A 1 371 ? -62.291 34.580 32.396 1.00 53.12 371 PRO A O 1
ATOM 2921 N N . ASP A 1 372 ? -61.123 32.925 33.412 1.00 25.20 372 ASP A N 1
ATOM 2922 C CA . ASP A 1 372 ? -62.016 32.477 34.523 1.00 25.20 372 ASP A CA 1
ATOM 2923 C C . ASP A 1 372 ? -62.947 31.229 34.357 1.00 25.20 372 ASP A C 1
ATOM 2925 O O . ASP A 1 372 ? -63.461 30.923 33.287 1.00 25.20 372 ASP A O 1
ATOM 2929 N N . SER A 1 373 ? -63.194 30.553 35.498 1.00 26.16 373 SER A N 1
ATOM 2930 C CA . SER A 1 373 ? -64.292 29.619 35.860 1.00 26.16 373 SER A CA 1
ATOM 2931 C C . SER A 1 373 ? -64.399 28.159 35.318 1.00 26.16 373 SER A C 1
ATOM 2933 O O . SER A 1 373 ? -65.133 27.881 34.375 1.00 26.16 373 SER A O 1
ATOM 2935 N N . SER A 1 374 ? -63.902 27.217 36.141 1.00 25.31 374 SER A N 1
ATOM 2936 C CA . SER A 1 374 ? -64.624 26.115 36.859 1.00 25.31 374 SER A CA 1
ATOM 2937 C C . SER A 1 374 ? -65.398 24.935 36.181 1.00 25.31 374 SER A C 1
ATOM 2939 O O . SER A 1 374 ? -66.043 25.073 35.149 1.00 25.31 374 SER A O 1
ATOM 2941 N N . ARG A 1 375 ? -65.442 23.804 36.942 1.00 26.92 375 ARG A N 1
ATOM 2942 C CA . ARG A 1 375 ? -66.129 22.471 36.804 1.00 26.92 375 ARG A CA 1
ATOM 2943 C C . ARG A 1 375 ? -65.272 21.326 36.209 1.00 26.92 375 ARG A C 1
ATOM 2945 O O . ARG A 1 375 ? -64.735 21.517 35.132 1.00 26.92 375 ARG A O 1
ATOM 2952 N N . VAL A 1 376 ? -65.009 20.147 36.815 1.00 25.77 376 VAL A N 1
ATOM 2953 C CA . VAL A 1 376 ? -65.574 19.274 37.903 1.00 25.77 376 VAL A CA 1
ATOM 2954 C C . VAL A 1 376 ? -66.535 18.146 37.434 1.00 25.77 376 VAL A C 1
ATOM 2956 O O . VAL A 1 376 ? -67.480 18.436 36.707 1.00 25.77 376 VAL A O 1
ATOM 2959 N N . LEU A 1 377 ? -66.311 16.925 37.989 1.00 24.84 377 LEU A N 1
ATOM 2960 C CA . LEU A 1 377 ? -66.920 15.560 37.842 1.00 24.84 377 LEU A CA 1
ATOM 2961 C C . LEU A 1 377 ? -66.278 14.647 36.754 1.00 24.84 377 LEU A C 1
ATOM 2963 O O . LEU A 1 377 ? -66.185 15.057 35.607 1.00 24.84 377 LEU A O 1
ATOM 2967 N N . SER A 1 378 ? -65.610 13.519 37.084 1.00 22.16 378 SER A N 1
ATOM 2968 C CA . SER A 1 378 ? -66.093 12.161 37.500 1.00 22.16 378 SER A CA 1
ATOM 2969 C C . SER A 1 378 ? -66.726 11.345 36.346 1.00 22.16 378 SER A C 1
ATOM 2971 O O . SER A 1 378 ? -67.424 11.932 35.533 1.00 22.16 378 SER A O 1
ATOM 2973 N N . SER A 1 379 ? -66.634 10.013 36.207 1.00 23.67 379 SER A N 1
ATOM 2974 C CA . SER A 1 379 ? -65.944 8.914 36.926 1.00 23.67 379 SER A CA 1
ATOM 2975 C C . SER A 1 379 ? -66.063 7.602 36.101 1.00 23.67 379 SER A C 1
ATOM 2977 O O . SER A 1 379 ? -67.018 7.472 35.345 1.00 23.67 379 SER A O 1
ATOM 2979 N N . THR A 1 380 ? -65.106 6.678 36.284 1.00 22.95 380 THR A N 1
ATOM 2980 C CA . THR A 1 380 ? -65.049 5.192 36.067 1.00 22.95 380 THR A CA 1
ATOM 2981 C C . THR A 1 380 ? -66.338 4.362 35.783 1.00 22.95 380 THR A C 1
ATOM 2983 O O . THR A 1 380 ? -67.434 4.824 36.087 1.00 22.95 380 THR A O 1
ATOM 2986 N N . PRO A 1 381 ? -66.250 3.037 35.476 1.00 45.78 381 PRO A N 1
ATOM 2987 C CA . PRO A 1 381 ? -65.353 2.272 34.570 1.00 45.78 381 PRO A CA 1
ATOM 2988 C C . PRO A 1 381 ? -66.127 1.216 33.707 1.00 45.78 381 PRO A C 1
ATOM 2990 O O . PRO A 1 381 ? -67.306 0.985 33.962 1.00 45.78 381 PRO A O 1
ATOM 2993 N N . ALA A 1 382 ? -65.484 0.504 32.760 1.00 23.41 382 ALA A N 1
ATOM 2994 C CA . ALA A 1 382 ? -65.937 -0.824 32.273 1.00 23.41 382 ALA A CA 1
ATOM 2995 C C . ALA A 1 382 ? -64.888 -1.543 31.394 1.00 23.41 382 ALA A C 1
ATOM 2997 O O . ALA A 1 382 ? -64.212 -0.901 30.592 1.00 23.41 382 ALA A O 1
ATOM 2998 N N . ASP A 1 383 ? -64.809 -2.870 31.523 1.00 25.64 383 ASP A N 1
ATOM 2999 C CA . ASP A 1 383 ? -63.968 -3.780 30.730 1.00 25.64 383 ASP A CA 1
ATOM 3000 C C . ASP A 1 383 ? -64.514 -4.039 29.313 1.00 25.64 383 ASP A C 1
ATOM 3002 O O . ASP A 1 383 ? -65.724 -3.963 29.084 1.00 25.64 383 ASP A O 1
ATOM 3006 N N . SER A 1 384 ? -63.649 -4.451 28.377 1.00 26.50 384 SER A N 1
ATOM 3007 C CA . SER A 1 384 ? -63.720 -5.770 27.696 1.00 26.50 384 SER A CA 1
ATOM 3008 C C . SER A 1 384 ? -62.789 -5.854 26.477 1.00 26.50 384 SER A C 1
ATOM 3010 O O . SER A 1 384 ? -62.487 -4.855 25.824 1.00 26.50 384 SER A O 1
ATOM 3012 N N . ASP A 1 385 ? -62.318 -7.069 26.196 1.00 31.14 385 ASP A N 1
ATOM 3013 C CA . ASP A 1 385 ? -61.331 -7.372 25.160 1.00 31.14 385 ASP A CA 1
ATOM 3014 C C . ASP A 1 385 ? -61.799 -7.039 23.735 1.00 31.14 385 ASP A C 1
ATOM 3016 O O . ASP A 1 385 ? -62.930 -7.326 23.337 1.00 31.14 385 ASP A O 1
ATOM 3020 N N . SER A 1 386 ? -60.872 -6.545 22.912 1.00 29.16 386 SER A N 1
ATOM 3021 C CA . SER A 1 386 ? -60.944 -6.748 21.463 1.00 29.16 386 SER A CA 1
ATOM 3022 C C . SER A 1 386 ? -59.544 -6.833 20.856 1.00 29.16 386 SER A C 1
ATOM 3024 O O . SER A 1 386 ? -58.805 -5.849 20.797 1.00 29.16 386 SER A O 1
ATOM 3026 N N . ASP A 1 387 ? -59.187 -8.033 20.393 1.00 34.00 387 ASP A N 1
ATOM 3027 C CA . ASP A 1 387 ? -57.969 -8.287 19.629 1.00 34.00 387 ASP A CA 1
ATOM 3028 C C . ASP A 1 387 ? -57.920 -7.384 18.390 1.00 34.00 387 ASP A C 1
ATOM 3030 O O . ASP A 1 387 ? -58.627 -7.601 17.403 1.00 34.00 387 ASP A O 1
ATOM 3034 N N . SER A 1 388 ? -57.034 -6.389 18.408 1.00 28.94 388 SER A N 1
ATOM 3035 C CA . SER A 1 388 ? -56.647 -5.666 17.199 1.00 28.94 388 SER A CA 1
ATOM 3036 C C . SER A 1 388 ? -55.358 -6.271 16.658 1.00 28.94 388 SER A C 1
ATOM 3038 O O . SER A 1 388 ? -54.250 -5.819 16.938 1.00 28.94 388 SER A O 1
ATOM 3040 N N . VAL A 1 389 ? -55.519 -7.313 15.837 1.00 32.03 389 VAL A N 1
ATOM 3041 C CA . VAL A 1 389 ? -54.453 -7.809 14.960 1.00 32.03 389 VAL A CA 1
ATOM 3042 C C . VAL A 1 389 ? -54.086 -6.683 13.990 1.00 32.03 389 VAL A C 1
ATOM 3044 O O . VAL A 1 389 ? -54.690 -6.527 12.927 1.00 32.03 389 VAL A O 1
ATOM 3047 N N . VAL A 1 390 ? -53.102 -5.866 14.370 1.00 32.75 390 VAL A N 1
ATOM 3048 C CA . VAL A 1 390 ? -52.512 -4.862 13.486 1.00 32.75 390 VAL A CA 1
ATOM 3049 C C . VAL A 1 390 ? -51.800 -5.614 12.371 1.00 32.75 390 VAL A C 1
ATOM 3051 O O . VAL A 1 390 ? -50.746 -6.212 12.580 1.00 32.75 390 VAL A O 1
ATOM 3054 N N . SER A 1 391 ? -52.390 -5.604 11.175 1.00 27.89 391 SER A N 1
ATOM 3055 C CA . SER A 1 391 ? -51.777 -6.200 9.992 1.00 27.89 391 SER A CA 1
ATOM 3056 C C . SER A 1 391 ? -50.483 -5.454 9.669 1.00 27.89 391 SER A C 1
ATOM 3058 O O . SER A 1 391 ? -50.511 -4.341 9.131 1.00 27.89 391 SER A O 1
ATOM 3060 N N . SER A 1 392 ? -49.349 -6.061 10.005 1.00 31.64 392 SER A N 1
ATOM 3061 C CA . SER A 1 392 ? -48.031 -5.540 9.674 1.00 31.64 392 SER A CA 1
ATOM 3062 C C . SER A 1 392 ? -47.891 -5.398 8.157 1.00 31.64 392 SER A C 1
ATOM 3064 O O . SER A 1 392 ? -48.220 -6.299 7.380 1.00 31.64 392 SER A O 1
ATOM 3066 N N . ARG A 1 393 ? -47.406 -4.233 7.712 1.00 28.55 393 ARG A N 1
ATOM 3067 C CA . ARG A 1 393 ? -47.001 -4.050 6.314 1.00 28.55 393 ARG A CA 1
ATOM 3068 C C . ARG A 1 393 ? -45.824 -4.995 6.041 1.00 28.55 393 ARG A C 1
ATOM 3070 O O . ARG A 1 393 ? -44.879 -4.988 6.830 1.00 28.55 393 ARG A O 1
ATOM 3077 N N . PRO A 1 394 ? -45.824 -5.773 4.948 1.00 35.06 394 PRO A N 1
ATOM 3078 C CA . PRO A 1 394 ? -44.687 -6.625 4.632 1.00 35.06 394 PRO A CA 1
ATOM 3079 C C . PRO A 1 394 ? -43.487 -5.750 4.242 1.00 35.06 394 PRO A C 1
ATOM 3081 O O . PRO A 1 394 ? -43.517 -5.105 3.195 1.00 35.06 394 PRO A O 1
ATOM 3084 N N . GLY A 1 395 ? -42.441 -5.730 5.077 1.00 43.84 395 GLY A N 1
ATOM 3085 C CA . GLY A 1 395 ? -41.135 -5.161 4.716 1.00 43.84 395 GLY A CA 1
ATOM 3086 C C . GLY A 1 395 ? -40.506 -4.129 5.659 1.00 43.84 395 GLY A C 1
ATOM 3087 O O . GLY A 1 395 ? -39.457 -3.604 5.304 1.00 43.84 395 GLY A O 1
ATOM 3088 N N . SER A 1 396 ? -41.072 -3.821 6.833 1.00 52.78 396 SER A N 1
ATOM 3089 C CA . SER A 1 396 ? -40.297 -3.107 7.866 1.00 52.78 396 SER A CA 1
ATOM 3090 C C . SER A 1 396 ? -39.271 -4.064 8.491 1.00 52.78 396 SER A C 1
ATOM 3092 O O . SER A 1 396 ? -39.696 -5.135 8.939 1.00 52.78 396 SER A O 1
ATOM 3094 N N . PRO A 1 397 ? -37.968 -3.727 8.547 1.00 66.00 397 PRO A N 1
ATOM 3095 C CA . PRO A 1 397 ? -36.981 -4.570 9.215 1.00 66.00 397 PRO A CA 1
ATOM 3096 C C . PRO A 1 397 ? -37.342 -4.726 10.697 1.00 66.00 397 PRO A C 1
ATOM 3098 O O . PRO A 1 397 ? -37.745 -3.765 11.352 1.00 66.00 397 PRO A O 1
ATOM 3101 N N . THR A 1 398 ? -37.234 -5.945 11.217 1.00 82.25 398 THR A N 1
ATOM 3102 C CA . THR A 1 398 ? -37.458 -6.255 12.635 1.00 82.25 398 THR A CA 1
ATOM 3103 C C . THR A 1 398 ? -36.118 -6.262 13.365 1.00 82.25 398 THR A C 1
ATOM 3105 O O . THR A 1 398 ? -35.217 -6.955 12.891 1.00 82.25 398 THR A O 1
ATOM 3108 N N . PRO A 1 399 ? -35.958 -5.549 14.494 1.00 89.50 399 PRO A N 1
ATOM 3109 C CA . PRO A 1 399 ? -34.706 -5.569 15.241 1.00 89.50 399 PRO A CA 1
ATOM 3110 C C . PRO A 1 399 ? -34.425 -6.972 15.792 1.00 89.50 399 PRO A C 1
ATOM 3112 O O . PRO A 1 399 ? -35.336 -7.656 16.259 1.00 89.50 399 PRO A O 1
ATOM 3115 N N . LYS A 1 400 ? -33.158 -7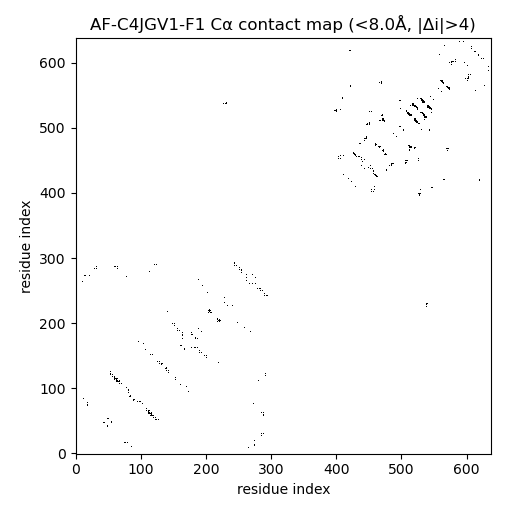.393 15.749 1.00 91.50 400 LYS A N 1
ATOM 3116 C CA . LYS A 1 400 ? -32.712 -8.720 16.206 1.00 91.50 400 LYS A CA 1
ATOM 3117 C C . LYS A 1 400 ? -32.870 -8.924 17.715 1.00 91.50 400 LYS A C 1
ATOM 3119 O O . LYS A 1 400 ? -33.139 -10.039 18.154 1.00 91.50 400 LYS A O 1
ATOM 3124 N N . TYR A 1 401 ? -32.697 -7.851 18.483 1.00 93.44 401 TYR A N 1
ATOM 3125 C CA . TYR A 1 401 ? -32.860 -7.815 19.933 1.00 93.44 401 TYR A CA 1
ATOM 3126 C C . TYR A 1 401 ? -33.810 -6.686 20.324 1.00 93.44 401 TYR A C 1
ATOM 3128 O O . TYR A 1 401 ? -33.808 -5.607 19.726 1.00 93.44 401 TYR A O 1
ATOM 3136 N N . THR A 1 402 ? -34.596 -6.912 21.368 1.00 94.44 402 THR A N 1
ATOM 3137 C CA . THR A 1 402 ? -35.375 -5.856 22.013 1.00 94.44 402 THR A CA 1
ATOM 3138 C C . THR A 1 402 ? -34.463 -4.902 22.803 1.00 94.44 402 THR A C 1
ATOM 3140 O O . THR A 1 402 ? -33.379 -5.296 23.245 1.00 94.44 402 THR A O 1
ATOM 3143 N N . PRO A 1 403 ? -34.902 -3.656 23.076 1.00 93.44 403 PRO A N 1
ATOM 3144 C CA . PRO A 1 403 ? -34.146 -2.731 23.924 1.00 93.44 403 PRO A CA 1
ATOM 3145 C C . PRO A 1 403 ? -33.869 -3.253 25.342 1.00 93.44 403 PRO A C 1
ATOM 3147 O O . PRO A 1 403 ? -32.873 -2.872 25.950 1.00 93.44 403 PRO A O 1
ATOM 3150 N N . ALA A 1 404 ? -34.723 -4.142 25.866 1.00 92.88 404 ALA A N 1
ATOM 3151 C CA . ALA A 1 404 ? -34.500 -4.804 27.151 1.00 92.88 404 ALA A CA 1
ATOM 3152 C C . ALA A 1 404 ? -33.372 -5.849 27.073 1.00 92.88 404 ALA A C 1
ATOM 3154 O O . ALA A 1 404 ? -32.462 -5.814 27.893 1.00 92.88 404 ALA A O 1
ATOM 3155 N N . GLU A 1 405 ? -33.376 -6.720 26.059 1.00 94.69 405 GLU A N 1
ATOM 3156 C CA . GLU A 1 405 ? -32.323 -7.732 25.875 1.00 94.69 405 GLU A CA 1
ATOM 3157 C C . GLU A 1 405 ? -30.949 -7.098 25.619 1.00 94.69 405 GLU A C 1
ATOM 3159 O O . GLU A 1 405 ? -29.944 -7.589 26.129 1.00 94.69 405 GLU A O 1
ATOM 3164 N N . LEU A 1 406 ? -30.888 -5.984 24.876 1.00 95.56 406 LEU A N 1
ATOM 3165 C CA . LEU A 1 406 ? -29.647 -5.218 24.720 1.00 95.56 406 LEU A CA 1
ATOM 3166 C C . LEU A 1 406 ? -29.173 -4.646 26.063 1.00 95.56 406 LEU A C 1
ATOM 3168 O O . LEU A 1 406 ? -28.004 -4.811 26.408 1.00 95.56 406 LEU A O 1
ATOM 3172 N N . ALA A 1 407 ? -30.065 -4.041 26.854 1.00 94.38 407 ALA A N 1
ATOM 3173 C CA . ALA A 1 407 ? -29.718 -3.540 28.183 1.00 94.38 407 ALA A CA 1
ATOM 3174 C C . ALA A 1 407 ? -29.217 -4.653 29.124 1.00 94.38 407 ALA A C 1
ATOM 3176 O O . ALA A 1 407 ? -28.234 -4.442 29.833 1.00 94.38 407 ALA A O 1
ATOM 3177 N N . GLU A 1 408 ? -29.817 -5.847 29.089 1.00 95.25 408 GLU A N 1
ATOM 3178 C CA . GLU A 1 408 ? -29.353 -7.017 29.849 1.00 95.25 408 GLU A CA 1
ATOM 3179 C C . GLU A 1 408 ? -27.961 -7.495 29.407 1.00 95.25 408 GLU A C 1
ATOM 3181 O O . GLU A 1 408 ? -27.113 -7.763 30.258 1.00 95.25 408 GLU A O 1
ATOM 3186 N N . ILE A 1 409 ? -27.691 -7.560 28.097 1.00 96.19 409 ILE A N 1
ATOM 3187 C CA . ILE A 1 409 ? -26.378 -7.950 27.550 1.00 96.19 409 ILE A CA 1
ATOM 3188 C C . ILE A 1 409 ? -25.282 -6.965 27.991 1.00 96.19 409 ILE A C 1
ATOM 3190 O O . ILE A 1 409 ? -24.204 -7.385 28.419 1.00 96.19 409 ILE A O 1
ATOM 3194 N N . PHE A 1 410 ? -25.559 -5.660 27.925 1.00 95.56 410 PHE A N 1
ATOM 3195 C CA . PHE A 1 410 ? -24.633 -4.627 28.397 1.00 95.56 410 PHE A CA 1
ATOM 3196 C C . PHE A 1 410 ? -24.451 -4.669 29.919 1.00 95.56 410 PHE A C 1
ATOM 3198 O O . PHE A 1 410 ? -23.325 -4.543 30.399 1.00 95.56 410 PHE A O 1
ATOM 3205 N N . LEU A 1 411 ? -25.525 -4.883 30.688 1.00 94.75 411 LEU A N 1
ATOM 3206 C CA . LEU A 1 411 ? -25.460 -4.970 32.148 1.00 94.75 411 LEU A CA 1
ATOM 3207 C C . LEU A 1 411 ? -24.636 -6.180 32.612 1.00 94.75 411 LEU A C 1
ATOM 3209 O O . LEU A 1 411 ? -23.815 -6.039 33.514 1.00 94.75 411 LEU A O 1
ATOM 3213 N N . ASP A 1 412 ? -24.803 -7.345 31.984 1.00 95.62 412 ASP A N 1
ATOM 3214 C CA . ASP A 1 412 ? -24.002 -8.554 32.234 1.00 95.62 412 ASP A CA 1
ATOM 3215 C C . ASP A 1 412 ? -22.505 -8.321 31.937 1.00 95.62 412 ASP A C 1
ATOM 3217 O O . ASP A 1 412 ? -21.636 -8.660 32.747 1.00 95.62 412 ASP A O 1
ATOM 3221 N N . PHE A 1 413 ? -22.177 -7.661 30.819 1.00 94.62 413 PHE A N 1
ATOM 3222 C CA . PHE A 1 413 ? -20.795 -7.277 30.528 1.00 94.62 413 PHE A CA 1
ATOM 3223 C C . PHE A 1 413 ? -20.238 -6.270 31.545 1.00 94.62 413 PHE A C 1
ATOM 3225 O O . PHE A 1 413 ? -19.202 -6.537 32.155 1.00 94.62 413 PHE A O 1
ATOM 3232 N N . TYR A 1 414 ? -20.926 -5.158 31.808 1.00 93.81 414 TYR A N 1
ATOM 3233 C CA . TYR A 1 414 ? -20.439 -4.128 32.732 1.00 93.81 414 TYR A CA 1
ATOM 3234 C C . TYR A 1 414 ? -20.332 -4.639 34.174 1.00 93.81 414 TYR A C 1
ATOM 3236 O O . TYR A 1 414 ? -19.354 -4.331 34.854 1.00 93.81 414 TYR A O 1
ATOM 3244 N N . THR A 1 415 ? -21.252 -5.502 34.618 1.00 92.88 415 THR A N 1
ATOM 3245 C CA . THR A 1 415 ? -21.153 -6.183 35.920 1.00 92.88 415 THR A CA 1
ATOM 3246 C C . THR A 1 415 ? -19.860 -6.998 36.004 1.00 92.88 415 THR A C 1
ATOM 3248 O O . THR A 1 415 ? -19.151 -6.889 37.005 1.00 92.88 415 THR A O 1
ATOM 3251 N N . SER A 1 416 ? -19.475 -7.732 34.950 1.00 91.56 416 SER A N 1
ATOM 3252 C CA . SER A 1 416 ? -18.201 -8.472 34.944 1.00 91.56 416 SER A CA 1
ATOM 3253 C C . SER A 1 416 ? -16.979 -7.551 35.101 1.00 91.56 416 SER A C 1
ATOM 3255 O O . SER A 1 416 ? -16.075 -7.865 35.878 1.00 91.56 416 SER A O 1
ATOM 3257 N N . LEU A 1 417 ? -16.990 -6.355 34.502 1.00 88.94 417 LEU A N 1
ATOM 3258 C CA . LEU A 1 417 ? -15.914 -5.372 34.681 1.00 88.94 417 LEU A CA 1
ATOM 3259 C C . LEU A 1 417 ? -15.835 -4.840 36.119 1.00 88.94 417 LEU A C 1
ATOM 3261 O O . LEU A 1 417 ? -14.736 -4.594 36.615 1.00 88.94 417 LEU A O 1
ATOM 3265 N N . THR A 1 418 ? -16.967 -4.733 36.828 1.00 88.19 418 THR A N 1
ATOM 3266 C CA . THR A 1 418 ? -16.959 -4.377 38.260 1.00 88.19 418 THR A CA 1
ATOM 3267 C C . THR A 1 418 ? -16.387 -5.477 39.157 1.00 88.19 418 THR A C 1
ATOM 3269 O O . THR A 1 418 ? -15.911 -5.186 40.249 1.00 88.19 418 THR A O 1
ATOM 3272 N N . THR A 1 419 ? -16.365 -6.741 38.718 1.00 84.81 419 THR A N 1
ATOM 3273 C CA . THR A 1 419 ? -15.658 -7.804 39.461 1.00 84.81 419 THR A CA 1
ATOM 3274 C C . THR A 1 419 ? -14.145 -7.765 39.240 1.00 84.81 419 THR A C 1
ATOM 3276 O O . THR A 1 419 ? -13.390 -8.166 40.122 1.00 84.81 419 THR A O 1
ATOM 3279 N N . LEU A 1 420 ? -13.711 -7.235 38.092 1.00 82.88 420 LEU A N 1
ATOM 3280 C CA . LEU A 1 420 ? -12.311 -7.171 37.685 1.00 82.88 420 LEU A CA 1
ATOM 3281 C C . LEU A 1 420 ? -11.632 -5.864 38.116 1.00 82.88 420 LEU A C 1
ATOM 3283 O O . LEU A 1 420 ? -10.730 -5.923 38.940 1.00 82.88 420 LEU A O 1
ATOM 3287 N N . HIS A 1 421 ? -12.044 -4.704 37.588 1.00 80.81 421 HIS A N 1
ATOM 3288 C CA . HIS A 1 421 ? -11.293 -3.451 37.770 1.00 80.81 421 HIS A CA 1
ATOM 3289 C C . HIS A 1 421 ? -12.113 -2.182 38.067 1.00 80.81 421 HIS A C 1
ATOM 3291 O O . HIS A 1 421 ? -11.516 -1.184 38.456 1.00 80.81 421 HIS A O 1
ATOM 3297 N N . TYR A 1 422 ? -13.450 -2.202 37.979 1.00 85.50 422 TYR A N 1
ATOM 3298 C CA . TYR A 1 422 ? -14.284 -1.047 38.365 1.00 85.50 422 TYR A CA 1
ATOM 3299 C C . TYR A 1 422 ? -14.967 -1.194 39.726 1.00 85.50 422 TYR A C 1
ATOM 3301 O O . TYR A 1 422 ? -15.285 -2.291 40.185 1.00 85.50 422 TYR A O 1
ATOM 3309 N N . ASN A 1 423 ? -15.244 -0.063 40.375 1.00 84.56 423 ASN A N 1
ATOM 3310 C CA . ASN A 1 423 ? -16.064 -0.039 41.580 1.00 84.56 423 ASN A CA 1
ATOM 3311 C C . ASN A 1 423 ? -17.539 -0.307 41.208 1.00 84.56 423 ASN A C 1
ATOM 3313 O O . ASN A 1 423 ? -18.083 0.429 40.383 1.00 84.56 423 ASN A O 1
ATOM 3317 N N . PRO A 1 424 ? -18.230 -1.292 41.820 1.00 87.12 424 PRO A N 1
ATOM 3318 C CA . PRO A 1 424 ? -19.663 -1.504 41.603 1.00 87.12 424 PRO A CA 1
ATOM 3319 C C . PRO A 1 424 ? -20.533 -0.262 41.854 1.00 87.12 424 PRO A C 1
ATOM 3321 O O . PRO A 1 424 ? -21.601 -0.144 41.264 1.00 87.12 424 PRO A O 1
ATOM 3324 N N . ALA A 1 425 ? -20.082 0.678 42.695 1.00 87.19 425 ALA A N 1
ATOM 3325 C CA . ALA A 1 425 ? -20.784 1.937 42.953 1.00 87.19 425 ALA A CA 1
ATOM 3326 C C . ALA A 1 425 ? -20.767 2.928 41.768 1.00 87.19 425 ALA A C 1
ATOM 3328 O O . ALA A 1 425 ? -21.598 3.835 41.726 1.00 87.19 425 ALA A O 1
ATOM 3329 N N . ASP A 1 426 ? -19.854 2.763 40.805 1.00 87.62 426 ASP A N 1
ATOM 3330 C CA . ASP A 1 426 ? -19.763 3.642 39.634 1.00 87.62 426 ASP A CA 1
ATOM 3331 C C . ASP A 1 426 ? -20.756 3.250 38.528 1.00 87.62 426 ASP A C 1
ATOM 3333 O O . ASP A 1 426 ? -21.047 4.075 37.660 1.00 87.62 426 ASP A O 1
ATOM 3337 N N . LEU A 1 427 ? -21.284 2.019 38.559 1.00 91.62 427 LEU A N 1
ATOM 3338 C CA . LEU A 1 427 ? -22.201 1.473 37.559 1.00 91.62 427 LEU A CA 1
ATOM 3339 C C . LEU A 1 427 ? -23.645 1.944 37.806 1.00 91.62 427 LEU A C 1
ATOM 3341 O O . LEU A 1 427 ? -24.330 1.498 38.726 1.00 91.62 427 LEU A O 1
ATOM 3345 N N . LYS A 1 428 ? -24.133 2.827 36.934 1.00 90.25 428 LYS A N 1
ATOM 3346 C CA . LYS A 1 428 ? -25.525 3.282 36.880 1.00 90.25 428 LYS A CA 1
ATOM 3347 C C . LYS A 1 428 ? -26.383 2.266 36.128 1.00 90.25 428 LYS A C 1
ATOM 3349 O O . LYS A 1 428 ? -26.142 1.999 34.951 1.00 90.25 428 LYS A O 1
ATOM 3354 N N . ILE A 1 429 ? -27.440 1.778 36.769 1.00 90.88 429 ILE A N 1
ATOM 3355 C CA . ILE A 1 429 ? -28.483 0.963 36.132 1.00 90.88 429 ILE A CA 1
ATOM 3356 C C . ILE A 1 429 ? -29.662 1.876 35.774 1.00 90.88 429 ILE A C 1
ATOM 3358 O O . ILE A 1 429 ? -30.040 2.736 36.572 1.00 90.88 429 ILE A O 1
ATOM 3362 N N . ALA A 1 430 ? -30.235 1.704 34.580 1.00 88.62 430 ALA A N 1
ATOM 3363 C CA . ALA A 1 430 ? -31.393 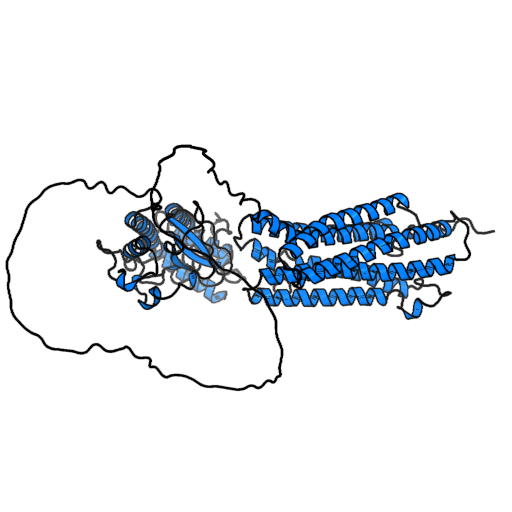2.480 34.147 1.00 88.62 430 ALA A CA 1
ATOM 3364 C C . ALA A 1 430 ? -32.626 2.220 35.047 1.00 88.62 430 ALA A C 1
ATOM 3366 O O . ALA A 1 430 ? -32.861 1.075 35.446 1.00 88.62 430 ALA A O 1
ATOM 3367 N N . PRO A 1 431 ? -33.447 3.245 35.353 1.00 87.38 431 PRO A N 1
ATOM 3368 C CA . PRO A 1 431 ? -34.749 3.052 35.994 1.00 87.38 431 PRO A CA 1
ATOM 3369 C C . PRO A 1 431 ? -35.672 2.139 35.172 1.00 87.38 431 PRO A C 1
ATOM 3371 O O . PRO A 1 431 ? -35.509 2.012 33.960 1.00 87.38 431 PRO A O 1
ATOM 3374 N N . SER A 1 432 ? -36.713 1.573 35.790 1.00 80.19 432 SER A N 1
ATOM 3375 C CA . SER A 1 432 ? -37.698 0.725 35.090 1.00 80.19 432 SER A CA 1
ATOM 3376 C C . SER A 1 432 ? -38.468 1.446 33.974 1.00 80.19 432 SER A C 1
ATOM 3378 O O . SER A 1 432 ? -38.944 0.802 33.045 1.00 80.19 432 SER A O 1
ATOM 3380 N N . GLU A 1 433 ? -38.580 2.775 34.052 1.00 81.19 433 GLU A N 1
ATOM 3381 C CA . GLU A 1 433 ? -39.161 3.637 33.008 1.00 81.19 433 GLU A CA 1
ATOM 3382 C C . GLU A 1 433 ? -38.098 4.199 32.037 1.00 81.19 433 GLU A C 1
ATOM 3384 O O . GLU A 1 433 ? -38.416 4.989 31.144 1.00 81.19 433 GLU A O 1
ATOM 3389 N N . GLY A 1 434 ? -36.834 3.796 32.200 1.00 84.69 434 GLY A N 1
ATOM 3390 C CA . GLY A 1 434 ? -35.672 4.310 31.481 1.00 84.69 434 GLY A CA 1
ATOM 3391 C C . GLY A 1 434 ? -35.178 5.675 31.978 1.00 84.69 434 GLY A C 1
ATOM 3392 O O . GLY A 1 434 ? -35.769 6.308 32.855 1.00 84.69 434 GLY A O 1
ATOM 3393 N N . TRP A 1 435 ? -34.059 6.134 31.423 1.00 87.44 435 TRP A N 1
ATOM 3394 C CA . TRP A 1 435 ? -33.474 7.442 31.720 1.00 87.44 435 TRP A CA 1
ATOM 3395 C C . TRP A 1 435 ? -34.368 8.589 31.205 1.00 87.44 435 TRP A C 1
ATOM 3397 O O . TRP A 1 435 ? -34.707 8.613 30.020 1.00 87.44 435 TRP A O 1
ATOM 3407 N N . PRO A 1 436 ? -34.718 9.587 32.042 1.00 79.31 436 PRO A N 1
ATOM 3408 C CA . PRO A 1 436 ? -35.662 10.643 31.664 1.00 79.31 436 PRO A CA 1
ATOM 3409 C C . PRO A 1 436 ? -35.096 11.650 30.651 1.00 79.31 436 PRO A C 1
ATOM 3411 O O . PRO A 1 436 ? -35.867 12.365 30.018 1.00 79.31 436 PRO A O 1
ATOM 3414 N N . ASN A 1 437 ? -33.770 11.702 30.482 1.00 77.75 437 ASN A N 1
ATOM 3415 C CA . ASN A 1 437 ? -33.088 12.677 29.624 1.00 77.75 437 ASN A CA 1
ATOM 3416 C C . ASN A 1 437 ? -33.204 12.358 28.120 1.00 77.75 437 ASN A C 1
ATOM 3418 O O . ASN A 1 437 ? -32.880 13.211 27.300 1.00 77.75 437 ASN A O 1
ATOM 3422 N N . PHE A 1 438 ? -33.674 11.159 27.752 1.00 79.62 438 PHE A N 1
ATOM 3423 C CA . PHE A 1 438 ? -33.905 10.769 26.359 1.00 79.62 438 PHE A CA 1
ATOM 3424 C C . PHE A 1 438 ? -35.409 10.761 26.073 1.00 79.62 438 PHE A C 1
ATOM 3426 O O . PHE A 1 438 ? -36.115 9.773 26.308 1.00 79.62 438 PHE A O 1
ATOM 3433 N N . THR A 1 439 ? -35.904 11.898 25.588 1.00 73.19 439 THR A N 1
ATOM 3434 C CA . THR A 1 439 ? -37.246 12.042 25.010 1.00 73.19 439 THR A CA 1
ATOM 3435 C C . THR A 1 439 ? -37.126 12.455 23.540 1.00 73.19 439 THR A C 1
ATOM 3437 O O . THR A 1 439 ? -36.133 13.091 23.171 1.00 73.19 439 THR A O 1
ATOM 3440 N N . PRO A 1 440 ? -38.132 12.171 22.689 1.00 67.88 440 PRO A N 1
ATOM 3441 C CA . PRO A 1 440 ? -38.145 12.645 21.300 1.00 67.88 440 PRO A CA 1
ATOM 3442 C C . PRO A 1 440 ? -38.008 14.172 21.174 1.00 67.88 440 PRO A C 1
ATOM 3444 O O . PRO A 1 440 ? -37.479 14.679 20.193 1.00 67.88 440 PRO A O 1
ATOM 3447 N N . GLU A 1 441 ? -38.437 14.916 22.195 1.00 70.62 441 GLU A N 1
ATOM 3448 C CA . GLU A 1 441 ? -38.348 16.380 22.270 1.00 70.62 441 GLU A CA 1
ATOM 3449 C C . GLU A 1 441 ? -36.906 16.885 22.465 1.00 70.62 441 GLU A C 1
ATOM 3451 O O . GLU A 1 441 ? -36.588 17.997 22.049 1.00 70.62 441 GLU A O 1
ATOM 3456 N N . ILE A 1 442 ? -36.044 16.078 23.098 1.00 75.00 442 ILE A N 1
ATOM 3457 C CA . ILE A 1 442 ? -34.627 16.385 23.354 1.00 75.00 442 ILE A CA 1
ATOM 3458 C C . ILE A 1 442 ? -33.744 15.833 22.229 1.00 75.00 442 ILE A C 1
ATOM 3460 O O . ILE A 1 442 ? -32.823 16.512 21.781 1.00 75.00 442 ILE A O 1
ATOM 3464 N N . CYS A 1 443 ? -34.022 14.610 21.769 1.00 78.19 443 CYS A N 1
ATOM 3465 C CA . CYS A 1 443 ? -33.211 13.932 20.758 1.00 78.19 443 CYS A CA 1
ATOM 3466 C C . CYS A 1 443 ? -33.579 14.312 19.312 1.00 78.19 443 CYS A C 1
ATOM 3468 O O . CYS A 1 443 ? -32.750 14.138 18.423 1.00 78.19 443 CYS A O 1
ATOM 3470 N N . GLY A 1 444 ? -34.784 14.838 19.060 1.00 78.31 444 GLY A N 1
ATOM 3471 C CA . GLY A 1 444 ? -35.236 15.223 17.720 1.00 78.31 444 GLY A CA 1
ATOM 3472 C C . GLY A 1 444 ? -35.108 14.087 16.697 1.00 78.31 444 GLY A C 1
ATOM 3473 O O . GLY A 1 444 ? -35.321 12.923 17.022 1.00 78.31 444 GLY A O 1
ATOM 3474 N N . ASP A 1 445 ? -34.698 14.429 15.474 1.00 77.31 445 ASP A N 1
ATOM 3475 C CA . ASP A 1 445 ? -34.469 13.475 14.376 1.00 77.31 445 ASP A CA 1
ATOM 3476 C C . ASP A 1 445 ? -33.045 12.851 14.389 1.00 77.31 445 ASP A C 1
ATOM 3478 O O . ASP A 1 445 ? -32.556 12.402 13.352 1.00 77.31 445 ASP A O 1
ATOM 3482 N N . TRP A 1 446 ? -32.328 12.860 15.525 1.00 83.50 446 TRP A N 1
ATOM 3483 C CA . TRP A 1 446 ? -30.914 12.438 15.602 1.00 83.50 446 TRP A CA 1
ATOM 3484 C C . TRP A 1 446 ? -30.694 10.956 15.269 1.00 83.50 446 TRP A C 1
ATOM 3486 O O . TRP A 1 446 ? -29.777 10.609 14.522 1.00 83.50 446 TRP A O 1
ATOM 3496 N N . LYS A 1 447 ? -31.534 10.085 15.838 1.00 88.50 447 LYS A N 1
ATOM 3497 C CA . LYS A 1 447 ? -31.533 8.627 15.657 1.00 88.50 447 LYS A CA 1
ATOM 3498 C C . LYS A 1 447 ? -32.969 8.111 15.702 1.00 88.50 447 LYS A C 1
ATOM 3500 O O . LYS A 1 447 ? -33.879 8.803 16.141 1.00 88.50 447 LYS A O 1
ATOM 3505 N N . SER A 1 448 ? -33.160 6.881 15.244 1.00 89.50 448 SER A N 1
ATOM 3506 C CA . SER A 1 448 ? -34.466 6.217 15.196 1.00 89.50 448 SER A CA 1
ATOM 3507 C C . SER A 1 448 ? -35.066 6.009 16.587 1.00 89.50 448 SER A C 1
ATOM 3509 O O . SER A 1 448 ? -34.330 5.755 17.540 1.00 89.50 448 SER A O 1
ATOM 3511 N N . ASP A 1 449 ? -36.400 5.999 16.683 1.00 88.69 449 ASP A N 1
ATOM 3512 C CA . ASP A 1 449 ? -37.134 5.751 17.937 1.00 88.69 449 ASP A CA 1
ATOM 3513 C C . ASP A 1 449 ? -36.630 4.500 18.683 1.00 88.69 449 ASP A C 1
ATOM 3515 O O . ASP A 1 449 ? -36.460 4.518 19.900 1.00 88.69 449 ASP A O 1
ATOM 3519 N N . HIS A 1 450 ? -36.323 3.423 17.947 1.00 90.44 450 HIS A N 1
ATOM 3520 C CA . HIS A 1 450 ? -35.756 2.189 18.505 1.00 90.44 450 HIS A CA 1
ATOM 3521 C C . HIS A 1 450 ? -34.356 2.405 19.098 1.00 90.44 450 HIS A C 1
ATOM 3523 O O . HIS A 1 450 ? -34.097 1.964 20.214 1.00 90.44 450 HIS A O 1
ATOM 3529 N N . ALA A 1 451 ? -33.467 3.124 18.407 1.00 90.75 451 ALA A N 1
ATOM 3530 C CA . ALA A 1 451 ? -32.126 3.419 18.914 1.00 90.75 451 ALA A CA 1
ATOM 3531 C C . ALA A 1 451 ? -32.152 4.347 20.144 1.00 90.75 451 ALA A C 1
ATOM 3533 O O . ALA A 1 451 ? -31.390 4.134 21.090 1.00 90.75 451 ALA A O 1
ATOM 3534 N N . ILE A 1 452 ? -33.063 5.329 20.169 1.00 90.50 452 ILE A N 1
ATOM 3535 C CA . ILE A 1 452 ? -33.296 6.187 21.340 1.00 90.50 452 ILE A CA 1
ATOM 3536 C C . ILE A 1 452 ? -33.825 5.364 22.524 1.00 90.50 452 ILE A C 1
ATOM 3538 O O . ILE A 1 452 ? -33.336 5.523 23.641 1.00 90.50 452 ILE A O 1
ATOM 3542 N N . GLU A 1 453 ? -34.755 4.433 22.298 1.00 91.00 453 GLU A N 1
ATOM 3543 C CA . GLU A 1 453 ? -35.275 3.553 23.354 1.00 91.00 453 GLU A CA 1
ATOM 3544 C C . GLU A 1 453 ? -34.214 2.572 23.891 1.00 91.00 453 GLU A C 1
ATOM 3546 O O . GLU A 1 453 ? -34.229 2.241 25.078 1.00 91.00 453 GLU A O 1
ATOM 3551 N N . VAL A 1 454 ? -33.243 2.153 23.067 1.00 92.94 454 VAL A N 1
ATOM 3552 C CA . VAL A 1 454 ? -32.052 1.423 23.543 1.00 92.94 454 VAL A CA 1
ATOM 3553 C C . VAL A 1 454 ? -31.209 2.316 24.457 1.00 92.94 454 VAL A C 1
ATOM 3555 O O . VAL A 1 454 ? -30.977 1.943 25.607 1.00 92.94 454 VAL A O 1
ATOM 3558 N N . LEU A 1 455 ? -30.808 3.515 24.010 1.00 90.69 455 LEU A N 1
ATOM 3559 C CA . LEU A 1 455 ? -30.035 4.474 24.825 1.00 90.69 455 LEU A CA 1
ATOM 3560 C C . LEU A 1 455 ? -30.711 4.800 26.164 1.00 90.69 455 LEU A C 1
ATOM 3562 O O . LEU A 1 455 ? -30.037 4.922 27.192 1.00 90.69 455 LEU A O 1
ATOM 3566 N N . ARG A 1 456 ? -32.046 4.881 26.161 1.00 91.44 456 ARG A N 1
ATOM 3567 C CA . ARG A 1 456 ? -32.889 5.106 27.340 1.00 91.44 456 ARG A CA 1
ATOM 3568 C C . ARG A 1 456 ? -32.793 3.984 28.382 1.00 91.44 456 ARG A C 1
ATOM 3570 O O . ARG A 1 456 ? -33.049 4.243 29.557 1.00 91.44 456 ARG A O 1
ATOM 3577 N N . ARG A 1 457 ? -32.417 2.762 27.991 1.00 92.38 457 ARG A N 1
ATOM 3578 C CA . ARG A 1 457 ? -32.344 1.581 28.874 1.00 92.38 457 ARG A CA 1
ATOM 3579 C C . ARG A 1 457 ? -30.927 1.085 29.167 1.00 92.38 457 ARG A C 1
ATOM 3581 O O . ARG A 1 457 ? -30.766 0.287 30.087 1.00 92.38 457 ARG A O 1
ATOM 3588 N N . LEU A 1 458 ? -29.911 1.533 28.427 1.00 93.44 458 LEU A N 1
ATOM 3589 C CA . LEU A 1 458 ? -28.529 1.114 28.674 1.00 93.44 458 LEU A CA 1
ATOM 3590 C C . LEU A 1 458 ? -28.026 1.543 30.074 1.00 93.44 458 LEU A C 1
ATOM 3592 O O . LEU A 1 458 ? -28.384 2.621 30.566 1.00 93.44 458 LEU A O 1
ATOM 3596 N N . PRO A 1 459 ? -27.186 0.718 30.727 1.00 93.50 459 PRO A N 1
ATOM 3597 C CA . PRO A 1 459 ? -26.404 1.132 31.887 1.00 93.50 459 PRO A CA 1
ATOM 3598 C C . PRO A 1 459 ? -25.214 2.014 31.468 1.00 93.50 459 PRO A C 1
ATOM 3600 O O . PRO A 1 459 ? -24.728 1.919 30.342 1.00 93.50 459 PRO A O 1
ATOM 3603 N N . TYR A 1 460 ? -24.710 2.837 32.390 1.00 91.31 460 TYR A N 1
ATOM 3604 C CA . TYR A 1 460 ? -23.585 3.765 32.164 1.00 91.31 460 TYR A CA 1
ATOM 3605 C C . TYR A 1 460 ? -22.648 3.801 33.382 1.00 91.31 460 TYR A C 1
ATOM 3607 O O . TYR A 1 460 ? -23.040 3.385 34.468 1.00 91.31 460 TYR A O 1
ATOM 3615 N N . PHE A 1 461 ? -21.429 4.325 33.238 1.00 88.19 461 PHE A N 1
ATOM 3616 C CA . PHE A 1 461 ? -20.501 4.538 34.360 1.00 88.19 461 PHE A CA 1
ATOM 3617 C C . PHE A 1 461 ? -20.410 6.023 34.749 1.00 88.19 461 PHE A C 1
ATOM 3619 O O . PHE A 1 461 ? -20.511 6.898 33.896 1.00 88.19 461 PHE A O 1
ATOM 3626 N N . ASN A 1 462 ? -20.225 6.314 36.043 1.00 74.62 462 ASN A N 1
ATOM 3627 C CA . ASN A 1 462 ? -19.948 7.668 36.558 1.00 74.62 462 ASN A CA 1
ATOM 3628 C C . ASN A 1 462 ? -18.526 8.164 36.244 1.00 74.62 462 ASN A C 1
ATOM 3630 O O . ASN A 1 462 ? -18.289 9.369 36.169 1.00 74.62 462 ASN A O 1
ATOM 3634 N N . SER A 1 463 ? -17.572 7.240 36.158 1.00 69.06 463 SER A N 1
ATOM 3635 C CA . SER A 1 463 ? -16.146 7.493 35.969 1.00 69.06 463 SER A CA 1
ATOM 3636 C C . SER A 1 463 ? -15.738 7.276 34.505 1.00 69.06 463 SER A C 1
ATOM 3638 O O . SER A 1 463 ? -16.495 6.709 33.716 1.00 69.06 463 SER A O 1
ATOM 3640 N N . ARG A 1 464 ? -14.532 7.734 34.130 1.00 75.06 464 ARG A N 1
ATOM 3641 C CA . ARG A 1 464 ? -13.936 7.508 32.798 1.00 75.06 464 ARG A CA 1
ATOM 3642 C C . ARG A 1 464 ? -13.551 6.030 32.658 1.00 75.06 464 ARG A C 1
ATOM 3644 O O . ARG A 1 464 ? -12.394 5.658 32.837 1.00 75.06 464 ARG A O 1
ATOM 3651 N N . ALA A 1 465 ? -14.550 5.184 32.441 1.00 83.75 465 ALA A N 1
ATOM 3652 C CA . ALA A 1 465 ? -14.399 3.743 32.332 1.00 83.75 465 ALA A CA 1
ATOM 3653 C C . ALA A 1 465 ? -13.950 3.351 30.919 1.00 83.75 465 ALA A C 1
ATOM 3655 O O . ALA A 1 465 ? -14.402 3.925 29.930 1.00 83.75 465 ALA A O 1
ATOM 3656 N N . ALA A 1 466 ? -13.080 2.353 30.829 1.00 86.44 466 ALA A N 1
ATOM 3657 C CA . ALA A 1 466 ? -12.535 1.821 29.597 1.00 86.44 466 ALA A CA 1
ATOM 3658 C C . ALA A 1 466 ? -12.878 0.336 29.466 1.00 86.44 466 ALA A C 1
ATOM 3660 O O . ALA A 1 466 ? -12.789 -0.418 30.430 1.00 86.44 466 ALA A O 1
ATOM 3661 N N . ILE A 1 467 ? -13.286 -0.088 28.269 1.00 87.88 467 ILE A N 1
ATOM 3662 C CA . ILE A 1 467 ? -13.702 -1.484 28.011 1.00 87.88 467 ILE A CA 1
ATOM 3663 C C . ILE A 1 467 ? -12.809 -2.219 27.010 1.00 87.88 467 ILE A C 1
ATOM 3665 O O . ILE A 1 467 ? -12.982 -3.415 26.778 1.00 87.88 467 ILE A O 1
ATOM 3669 N N . HIS A 1 468 ? -11.858 -1.500 26.413 1.00 91.38 468 HIS A N 1
ATOM 3670 C CA . HIS A 1 468 ? -10.865 -2.015 25.479 1.00 91.38 468 HIS A CA 1
ATOM 3671 C C . HIS A 1 468 ? -9.635 -1.090 25.480 1.00 91.38 468 HIS A C 1
ATOM 3673 O O . HIS A 1 468 ? -9.711 0.063 25.906 1.00 91.38 468 HIS A O 1
ATOM 3679 N N . TYR A 1 469 ? -8.518 -1.575 24.932 1.00 88.88 469 TYR A N 1
ATOM 3680 C CA . TYR A 1 469 ? -7.336 -0.787 24.559 1.00 88.88 469 TYR A CA 1
ATOM 3681 C C . TYR A 1 469 ? -7.670 0.636 24.055 1.00 88.88 469 TYR A C 1
ATOM 3683 O O . TYR A 1 469 ? -8.274 0.804 22.987 1.00 88.88 469 TYR A O 1
ATOM 3691 N N . LYS A 1 470 ? -7.263 1.645 24.841 1.00 88.69 470 LYS A N 1
ATOM 3692 C CA . LYS A 1 470 ? -7.480 3.087 24.606 1.00 88.69 470 LYS A CA 1
ATOM 3693 C C . LYS A 1 470 ? -8.914 3.432 24.159 1.00 88.69 470 LYS A C 1
ATOM 3695 O O . LYS A 1 470 ? -9.104 4.178 23.199 1.00 88.69 470 LYS A O 1
ATOM 3700 N N . SER A 1 471 ? -9.918 2.846 24.814 1.00 91.25 471 SER A N 1
ATOM 3701 C CA . SER A 1 471 ? -11.348 2.967 24.489 1.00 91.25 471 SER A CA 1
ATOM 3702 C C . SER A 1 471 ? -12.124 3.457 25.708 1.00 91.25 471 SER A C 1
ATOM 3704 O O . SER A 1 471 ? -12.220 2.719 26.682 1.00 91.25 471 SER A O 1
ATOM 3706 N N . GLU A 1 472 ? -12.651 4.682 25.680 1.00 90.25 472 GLU A N 1
ATOM 3707 C CA . GLU A 1 472 ? -13.363 5.317 26.801 1.00 90.25 472 GLU A CA 1
ATOM 3708 C C . GLU A 1 472 ? -14.887 5.262 26.586 1.00 90.25 472 GLU A C 1
ATOM 3710 O O . GLU A 1 472 ? -15.374 5.658 25.529 1.00 90.25 472 GLU A O 1
ATOM 3715 N N . LEU A 1 473 ? -15.656 4.778 27.565 1.00 91.25 473 LEU A N 1
ATOM 3716 C CA . LEU A 1 473 ? -17.120 4.707 27.494 1.00 91.25 473 LEU A CA 1
ATOM 3717 C C . LEU A 1 473 ? -17.771 6.093 27.443 1.00 91.25 473 LEU A C 1
ATOM 3719 O O . LEU A 1 473 ? -17.371 7.014 28.153 1.00 91.25 473 LEU A O 1
ATOM 3723 N N . ILE A 1 474 ? -18.844 6.206 26.658 1.00 89.88 474 ILE A N 1
ATOM 3724 C CA . ILE A 1 474 ? -19.630 7.438 26.544 1.00 89.88 474 ILE A CA 1
ATOM 3725 C C . ILE A 1 474 ? -20.825 7.383 27.508 1.00 89.88 474 ILE A C 1
ATOM 3727 O O . ILE A 1 474 ? -21.770 6.620 27.303 1.00 89.88 474 ILE A O 1
ATOM 3731 N N . ASP A 1 475 ? -20.820 8.228 28.544 1.00 89.88 475 ASP A N 1
ATOM 3732 C CA . ASP A 1 475 ? -21.999 8.452 29.389 1.00 89.88 475 ASP A CA 1
ATOM 3733 C C . ASP A 1 475 ? -22.942 9.483 28.752 1.00 89.88 475 ASP A C 1
ATOM 3735 O O . ASP A 1 475 ? -22.903 10.680 29.061 1.00 89.88 475 ASP A O 1
ATOM 3739 N N . TYR A 1 476 ? -23.837 8.999 27.890 1.00 87.31 476 TYR A N 1
ATOM 3740 C CA . TYR A 1 476 ? -24.877 9.814 27.259 1.00 87.31 476 TYR A CA 1
ATOM 3741 C C . TYR A 1 476 ? -25.815 10.513 28.258 1.00 87.31 476 TYR A C 1
ATOM 3743 O O . TYR A 1 476 ? -26.429 11.513 27.892 1.00 87.31 476 TYR A O 1
ATOM 3751 N N . THR A 1 477 ? -25.923 10.055 29.516 1.00 86.88 477 THR A N 1
ATOM 3752 C CA . THR A 1 477 ? -26.759 10.732 30.532 1.00 86.88 477 THR A CA 1
ATOM 3753 C C . THR A 1 477 ? -26.168 12.064 30.997 1.00 86.88 477 THR A C 1
ATOM 3755 O O . THR A 1 477 ? -26.899 12.893 31.542 1.00 86.88 477 THR A O 1
ATOM 3758 N N . SER A 1 478 ? -24.865 12.265 30.768 1.00 84.75 478 SER A N 1
ATOM 3759 C CA . SER A 1 478 ? -24.092 13.443 31.178 1.00 84.75 478 SER A CA 1
ATOM 3760 C C . SER A 1 478 ? -23.901 14.498 30.079 1.00 84.75 478 SER A C 1
ATOM 3762 O O . SER A 1 478 ? -23.404 15.589 30.365 1.00 84.75 478 SER A O 1
ATOM 3764 N N . LEU A 1 479 ? -24.274 14.191 28.831 1.00 82.81 479 LEU A N 1
ATOM 3765 C CA . LEU A 1 479 ? -24.031 15.065 27.682 1.00 82.81 479 LEU A CA 1
ATOM 3766 C C . LEU A 1 479 ? -25.017 16.241 27.613 1.00 82.81 479 LEU A C 1
ATOM 3768 O O . LEU A 1 479 ? -26.184 16.136 27.990 1.00 82.81 479 LEU A O 1
ATOM 3772 N N . ASP A 1 480 ? -24.537 17.367 27.082 1.00 78.12 480 ASP A N 1
ATOM 3773 C CA . ASP A 1 480 ? -25.363 18.545 26.805 1.00 78.12 480 ASP A CA 1
ATOM 3774 C C . ASP A 1 480 ? -26.379 18.232 25.682 1.00 78.12 480 ASP A C 1
ATOM 3776 O O . ASP A 1 480 ? -25.968 17.697 24.644 1.00 78.12 480 ASP A O 1
ATOM 3780 N N . PRO A 1 481 ? -27.673 18.591 25.825 1.00 76.38 481 PRO A N 1
ATOM 3781 C CA . PRO A 1 481 ? -28.694 18.417 24.788 1.00 76.38 481 PRO A CA 1
ATOM 3782 C C . PRO A 1 481 ? -28.307 18.915 23.387 1.00 76.38 481 PRO A C 1
ATOM 3784 O O . PRO A 1 481 ? -28.777 18.365 22.393 1.00 76.38 481 PRO A O 1
ATOM 3787 N N . VAL A 1 482 ? -27.418 19.911 23.276 1.00 76.06 482 VAL A N 1
ATOM 3788 C CA . VAL A 1 482 ? -26.888 20.389 21.987 1.00 76.06 482 VAL A CA 1
ATOM 3789 C C . VAL A 1 482 ? -26.222 19.263 21.181 1.00 76.06 482 VAL A C 1
ATOM 3791 O O . VAL A 1 482 ? -26.264 19.309 19.950 1.00 76.06 482 VAL A O 1
ATOM 3794 N N . HIS A 1 483 ? -25.664 18.233 21.827 1.00 76.38 483 HIS A N 1
ATOM 3795 C CA . HIS A 1 483 ? -25.021 17.103 21.149 1.00 76.38 483 HIS A CA 1
ATOM 3796 C C . HIS A 1 483 ? -25.979 16.366 20.200 1.00 76.38 483 HIS A C 1
ATOM 3798 O O . HIS A 1 483 ? -25.598 16.059 19.074 1.00 76.38 483 HIS A O 1
ATOM 3804 N N . PHE A 1 484 ? -27.242 16.185 20.596 1.00 79.12 484 PHE A N 1
ATOM 3805 C CA . PHE A 1 484 ? -28.257 15.516 19.771 1.00 79.12 484 PHE A CA 1
ATOM 3806 C C . PHE A 1 484 ? -28.761 16.384 18.604 1.00 79.12 484 PHE A C 1
ATOM 3808 O O . PHE A 1 484 ? -29.438 15.898 17.708 1.00 79.12 484 PHE A O 1
ATOM 3815 N N . THR A 1 485 ? -28.417 17.676 18.566 1.00 71.88 485 THR A N 1
ATOM 3816 C CA . THR A 1 485 ? -28.815 18.584 17.472 1.00 71.88 485 THR A CA 1
ATOM 3817 C C . THR A 1 485 ? -27.784 18.684 16.345 1.00 71.88 485 THR A C 1
ATOM 3819 O O . THR A 1 485 ? -28.018 19.383 15.358 1.00 71.88 485 THR A O 1
ATOM 3822 N N . GLN A 1 486 ? -26.636 18.015 16.482 1.00 71.19 486 GLN A N 1
ATOM 3823 C CA . GLN A 1 486 ? -25.536 18.053 15.519 1.00 71.19 486 GLN A CA 1
ATOM 3824 C C . GLN A 1 486 ? -25.222 16.639 15.000 1.00 71.19 486 GLN A C 1
ATOM 3826 O O . GLN A 1 486 ? -25.475 15.660 15.702 1.00 71.19 486 GLN A O 1
ATOM 3831 N N . PRO A 1 487 ? -24.661 16.499 13.784 1.00 67.44 487 PRO A N 1
ATOM 3832 C CA . PRO A 1 487 ? -24.106 15.223 13.343 1.00 67.44 487 PRO A CA 1
ATOM 3833 C C . PRO A 1 487 ? -22.996 14.779 14.304 1.00 67.44 487 PRO A C 1
ATOM 3835 O O . PRO A 1 487 ? -22.131 15.591 14.643 1.00 67.44 487 PRO A O 1
ATOM 3838 N N . ASP A 1 488 ? -22.985 13.510 14.725 1.00 73.56 488 ASP A N 1
ATOM 3839 C CA . ASP A 1 488 ? -21.867 12.993 15.519 1.00 73.56 488 ASP A CA 1
ATOM 3840 C C . ASP A 1 488 ? -20.621 12.908 14.623 1.00 73.56 488 ASP A C 1
ATOM 3842 O O . ASP A 1 488 ? -20.574 12.145 13.656 1.00 73.56 488 ASP A O 1
ATOM 3846 N N . TYR A 1 489 ? -19.598 13.706 14.943 1.00 72.25 489 TYR A N 1
ATOM 3847 C CA . TYR A 1 489 ? -18.338 13.756 14.196 1.00 72.25 489 TYR A CA 1
ATOM 3848 C C . TYR A 1 489 ? -17.632 12.393 14.148 1.00 72.25 489 TYR A C 1
ATOM 3850 O O . TYR A 1 489 ? -16.834 12.142 13.246 1.00 72.25 489 TYR A O 1
ATOM 3858 N N . ARG A 1 490 ? -17.928 11.495 15.099 1.00 74.31 490 ARG A N 1
ATOM 3859 C CA . ARG A 1 490 ? -17.381 10.131 15.151 1.00 74.31 490 ARG A CA 1
ATOM 3860 C C . ARG A 1 490 ? -17.888 9.250 14.010 1.00 74.31 490 ARG A C 1
ATOM 3862 O O . ARG A 1 490 ? -17.231 8.275 13.662 1.00 74.31 490 ARG A O 1
ATOM 3869 N N . GLU A 1 491 ? -19.030 9.599 13.422 1.00 75.50 491 GLU A N 1
ATOM 3870 C CA . GLU A 1 491 ? -19.638 8.896 12.290 1.00 75.50 491 GLU A CA 1
ATOM 3871 C C . GLU A 1 491 ? -19.232 9.508 10.933 1.00 75.50 491 GLU A C 1
ATOM 3873 O O . GLU A 1 491 ? -19.555 8.954 9.877 1.00 75.50 491 GLU A O 1
ATOM 3878 N N . GLU A 1 492 ? -18.513 10.641 10.922 1.00 69.44 492 GLU A N 1
ATOM 3879 C CA . GLU A 1 492 ? -18.191 11.370 9.693 1.00 69.44 492 GLU A CA 1
ATOM 3880 C C . GLU A 1 492 ? -17.273 10.551 8.766 1.00 69.44 492 GLU A C 1
ATOM 3882 O O . GLU A 1 492 ? -16.118 10.256 9.069 1.00 69.44 492 GLU A O 1
ATOM 3887 N N . GLY A 1 493 ? -17.790 10.207 7.583 1.00 64.44 493 GLY A N 1
ATOM 3888 C CA . GLY A 1 493 ? -17.051 9.458 6.562 1.00 64.44 493 GLY A CA 1
ATOM 3889 C C . GLY A 1 493 ? -17.024 7.936 6.752 1.00 64.44 493 GLY A C 1
ATOM 3890 O O . GLY A 1 493 ? -16.354 7.259 5.969 1.00 64.44 493 GLY A O 1
ATOM 3891 N N . MET A 1 494 ? -17.756 7.394 7.730 1.00 69.06 494 MET A N 1
ATOM 3892 C CA . MET A 1 494 ? -17.904 5.948 7.937 1.00 69.06 494 MET A CA 1
ATOM 3893 C C . MET A 1 494 ? -18.798 5.309 6.849 1.00 69.06 494 MET A C 1
ATOM 3895 O O . MET A 1 494 ? -19.815 5.879 6.455 1.00 69.06 494 MET A O 1
ATOM 3899 N N . GLU A 1 495 ? -18.431 4.118 6.349 1.00 73.69 495 GLU A N 1
ATOM 3900 C CA . GLU A 1 495 ? -19.317 3.260 5.533 1.00 73.69 495 GLU A CA 1
ATOM 3901 C C . GLU A 1 495 ? -19.931 2.199 6.484 1.00 73.69 495 GLU A C 1
ATOM 3903 O O . GLU A 1 495 ? -19.193 1.405 7.074 1.00 73.69 495 GLU A O 1
ATOM 3908 N N . TRP A 1 496 ? -21.260 2.170 6.649 1.00 79.75 496 TRP A N 1
ATOM 3909 C CA . TRP A 1 496 ? -21.946 1.247 7.568 1.00 79.75 496 TRP A CA 1
ATOM 3910 C C . TRP A 1 496 ? -22.438 -0.023 6.866 1.00 79.75 496 TRP A C 1
ATOM 3912 O O . TRP A 1 496 ? -23.105 0.021 5.832 1.00 79.75 496 TRP A O 1
ATOM 3922 N N . TRP A 1 497 ? -22.113 -1.169 7.455 1.00 79.81 497 TRP A N 1
ATOM 3923 C CA . TRP A 1 497 ? -22.471 -2.497 6.967 1.00 79.81 497 TRP A CA 1
ATOM 3924 C C . TRP A 1 497 ? -22.887 -3.357 8.160 1.00 79.81 497 TRP A C 1
ATOM 3926 O O . TRP A 1 497 ? -22.348 -3.174 9.247 1.00 79.81 497 TRP A O 1
ATOM 3936 N N . SER A 1 498 ? -23.791 -4.304 7.933 1.00 82.69 498 SER A N 1
ATOM 3937 C CA . SER A 1 498 ? -24.151 -5.392 8.848 1.00 82.69 498 SER A CA 1
ATOM 3938 C C . SER A 1 498 ? -23.887 -6.740 8.169 1.00 82.69 498 SER A C 1
ATOM 3940 O O . SER A 1 498 ? -23.530 -6.797 6.984 1.00 82.69 498 SER A O 1
ATOM 3942 N N . THR A 1 499 ? -24.090 -7.856 8.872 1.00 76.81 499 THR A N 1
ATOM 3943 C CA . THR A 1 499 ? -24.065 -9.181 8.221 1.00 76.81 499 THR A CA 1
ATOM 3944 C C . THR A 1 499 ? -25.164 -9.369 7.164 1.00 76.81 499 THR A C 1
ATOM 3946 O O . THR A 1 499 ? -24.992 -10.182 6.250 1.00 76.81 499 THR A O 1
ATOM 3949 N N . GLU A 1 500 ? -26.251 -8.592 7.228 1.00 73.12 500 GLU A N 1
ATOM 3950 C CA . GLU A 1 500 ? -27.379 -8.657 6.288 1.00 73.12 500 GLU A CA 1
ATOM 3951 C C . GLU A 1 500 ? -27.240 -7.714 5.078 1.00 73.12 500 GLU A C 1
ATOM 3953 O O . GLU A 1 500 ? -27.831 -7.977 4.025 1.00 73.12 500 GLU A O 1
ATOM 3958 N N . GLY A 1 501 ? -26.434 -6.648 5.165 1.00 75.38 501 GLY A N 1
ATOM 3959 C CA . GLY A 1 501 ? -26.238 -5.729 4.042 1.00 75.38 501 GLY A CA 1
ATOM 3960 C C . GLY A 1 501 ? -25.618 -4.378 4.397 1.00 75.38 501 GLY A C 1
ATOM 3961 O O . GLY A 1 501 ? -24.716 -4.278 5.221 1.00 75.38 501 GLY A O 1
ATOM 3962 N N . GLU A 1 502 ? -26.067 -3.338 3.698 1.00 80.94 502 GLU A N 1
ATOM 3963 C CA . GLU A 1 502 ? -25.761 -1.935 4.006 1.00 80.94 502 GLU A CA 1
ATOM 3964 C C . GLU A 1 502 ? -26.652 -1.504 5.181 1.00 80.94 502 GLU A C 1
ATOM 3966 O O . GLU A 1 502 ? -27.860 -1.745 5.143 1.00 80.94 502 GLU A O 1
ATOM 3971 N N . ALA A 1 503 ? -26.059 -0.935 6.232 1.00 83.06 503 ALA A N 1
ATOM 3972 C CA . ALA A 1 503 ? -26.768 -0.573 7.460 1.00 83.06 503 ALA A CA 1
ATOM 3973 C C . ALA A 1 503 ? -27.068 0.934 7.494 1.00 83.06 503 ALA A C 1
ATOM 3975 O O . ALA A 1 503 ? -26.266 1.741 7.021 1.00 83.06 503 ALA A O 1
ATOM 3976 N N . ASP A 1 504 ? -28.222 1.324 8.041 1.00 83.44 504 ASP A N 1
ATOM 3977 C CA . ASP A 1 504 ? -28.621 2.733 8.103 1.00 83.44 504 ASP A CA 1
ATOM 3978 C C . ASP A 1 504 ? -28.037 3.408 9.366 1.00 83.44 504 ASP A C 1
ATOM 3980 O O . ASP A 1 504 ? -28.331 2.957 10.480 1.00 83.44 504 ASP A O 1
ATOM 3984 N N . PRO A 1 505 ? -27.243 4.495 9.240 1.00 86.75 505 PRO A N 1
ATOM 3985 C CA . PRO A 1 505 ? -26.684 5.224 10.383 1.00 86.75 505 PRO A CA 1
ATOM 3986 C C . PRO A 1 505 ? -27.726 5.728 11.393 1.00 86.75 505 PRO A C 1
ATOM 3988 O O . PRO A 1 505 ? -27.369 5.992 12.541 1.00 86.75 505 PRO A O 1
ATOM 3991 N N . ILE A 1 506 ? -29.009 5.838 11.028 1.00 88.12 506 ILE A N 1
ATOM 3992 C CA . ILE A 1 506 ? -30.087 6.220 11.958 1.00 88.12 506 ILE A CA 1
ATOM 3993 C C . ILE A 1 506 ? -30.308 5.194 13.093 1.00 88.12 506 ILE A C 1
ATOM 3995 O O . ILE A 1 506 ? -30.926 5.509 14.115 1.00 88.12 506 ILE A O 1
ATOM 3999 N N . HIS A 1 507 ? -29.799 3.969 12.937 1.00 91.06 507 HIS A N 1
ATOM 4000 C CA . HIS A 1 507 ? -29.890 2.881 13.917 1.00 91.06 507 HIS A CA 1
ATOM 4001 C C . HIS A 1 507 ? -28.592 2.634 14.701 1.00 91.06 507 HIS A C 1
ATOM 4003 O O . HIS A 1 507 ? -28.564 1.756 15.569 1.00 91.06 507 HIS A O 1
ATOM 4009 N N . ILE A 1 508 ? -27.532 3.390 14.401 1.00 91.38 508 ILE A N 1
ATOM 4010 C CA . ILE A 1 508 ? -26.171 3.160 14.896 1.00 91.38 508 ILE A CA 1
ATOM 4011 C C . ILE A 1 508 ? -25.753 4.313 15.809 1.00 91.38 508 ILE A C 1
ATOM 4013 O O . ILE A 1 508 ? -26.044 5.461 15.492 1.00 91.38 508 ILE A O 1
ATOM 4017 N N . PHE A 1 509 ? -25.062 4.044 16.917 1.00 91.88 509 PHE A N 1
ATOM 4018 C CA . PHE A 1 509 ? -24.408 5.085 17.728 1.00 91.88 509 PHE A CA 1
ATOM 4019 C C . PHE A 1 509 ? -23.120 4.578 18.391 1.00 91.88 509 PHE A C 1
ATOM 4021 O O . PHE A 1 509 ? -22.891 3.373 18.514 1.00 91.88 509 PHE A O 1
ATOM 4028 N N . CYS A 1 510 ? -22.259 5.507 18.807 1.00 92.50 510 CYS A N 1
ATOM 4029 C CA . CYS A 1 510 ? -20.974 5.220 19.442 1.00 92.50 510 CYS A CA 1
ATOM 4030 C C . CYS A 1 510 ? -21.156 4.854 20.927 1.00 92.50 510 CYS A C 1
ATOM 4032 O O . CYS A 1 510 ? -21.685 5.651 21.684 1.00 92.50 510 CYS A O 1
ATOM 4034 N N . ILE A 1 511 ? -20.704 3.684 21.381 1.00 93.88 511 ILE A N 1
ATOM 4035 C CA . ILE A 1 511 ? -20.752 3.291 22.808 1.00 93.88 511 ILE A CA 1
ATOM 4036 C C . ILE A 1 511 ? -19.437 3.571 23.550 1.00 93.88 511 ILE A C 1
ATOM 4038 O O . ILE A 1 511 ? -19.441 3.745 24.769 1.00 93.88 511 ILE A O 1
ATOM 4042 N N . ALA A 1 512 ? -18.317 3.636 22.824 1.00 93.44 512 ALA A N 1
ATOM 4043 C CA . ALA A 1 512 ? -17.000 3.944 23.375 1.00 93.44 512 ALA A CA 1
ATOM 4044 C C . ALA A 1 512 ? -16.140 4.693 22.348 1.00 93.44 512 ALA A C 1
ATOM 4046 O O . ALA A 1 512 ? -16.110 4.311 21.179 1.00 93.44 512 ALA A O 1
ATOM 4047 N N . GLU A 1 513 ? -15.419 5.730 22.766 1.00 90.75 513 GLU A N 1
ATOM 4048 C CA . GLU A 1 513 ? -14.527 6.525 21.921 1.00 90.75 513 GLU A CA 1
ATOM 4049 C C . GLU A 1 513 ? -13.072 6.056 22.045 1.00 90.75 513 GLU A C 1
ATOM 4051 O O . GLU A 1 513 ? -12.492 6.019 23.131 1.00 90.75 513 GLU A O 1
ATOM 4056 N N . GLY A 1 514 ? -12.461 5.710 20.910 1.00 88.12 514 GLY A N 1
ATOM 4057 C CA . GLY A 1 514 ? -11.040 5.407 20.838 1.00 88.12 514 GLY A CA 1
ATOM 4058 C C . GLY A 1 514 ? -10.197 6.681 20.892 1.00 88.12 514 GLY A C 1
ATOM 4059 O O . GLY A 1 514 ? -10.465 7.627 20.149 1.00 88.12 514 GLY A O 1
ATOM 4060 N N . HIS A 1 515 ? -9.140 6.695 21.703 1.00 83.44 515 HIS A N 1
ATOM 4061 C CA . HIS A 1 515 ? -8.143 7.767 21.698 1.00 83.44 515 HIS A CA 1
ATOM 4062 C C . HIS A 1 515 ? -6.788 7.304 21.146 1.00 83.44 515 HIS A C 1
ATOM 4064 O O . HIS A 1 515 ? -6.418 6.134 21.202 1.00 83.44 515 HIS A O 1
ATOM 4070 N N . GLU A 1 516 ? -6.044 8.265 20.590 1.00 81.25 516 GLU A N 1
ATOM 4071 C CA . GLU A 1 516 ? -4.768 8.060 19.891 1.00 81.25 516 GLU A CA 1
ATOM 4072 C C . GLU A 1 516 ? -4.813 7.066 18.713 1.00 81.25 516 GLU A C 1
ATOM 4074 O O . GLU A 1 516 ? -5.865 6.642 18.248 1.00 81.25 516 GLU A O 1
ATOM 4079 N N . SER A 1 517 ? -3.653 6.753 18.132 1.00 75.81 517 SER A N 1
ATOM 4080 C CA . SER A 1 517 ? -3.557 5.739 17.079 1.00 75.81 517 SER A CA 1
ATOM 4081 C C . SER A 1 517 ? -3.828 4.350 17.671 1.00 75.81 517 SER A C 1
ATOM 4083 O O . SER A 1 517 ? -3.259 4.010 18.701 1.00 75.81 517 SER A O 1
ATOM 4085 N N . PHE A 1 518 ? -4.638 3.543 16.986 1.00 77.19 518 PHE A N 1
ATOM 4086 C CA . PHE A 1 518 ? -5.106 2.216 17.409 1.00 77.19 518 PHE A CA 1
ATOM 4087 C C . PHE A 1 518 ? -6.074 2.167 18.605 1.00 77.19 518 PHE A C 1
ATOM 4089 O O . PHE A 1 518 ? -6.497 1.066 18.948 1.00 77.19 518 PHE A O 1
ATOM 4096 N N . GLY A 1 519 ? -6.520 3.281 19.197 1.00 85.19 519 GLY A N 1
ATOM 4097 C CA . GLY A 1 519 ? -7.624 3.216 20.166 1.00 85.19 519 GLY A CA 1
ATOM 4098 C C . GLY A 1 519 ? -8.896 2.631 19.554 1.00 85.19 519 GLY A C 1
ATOM 4099 O O . GLY A 1 519 ? -9.132 2.790 18.352 1.00 85.19 519 GLY A O 1
ATOM 4100 N N . ARG A 1 520 ? -9.693 1.901 20.342 1.00 90.56 520 ARG A N 1
ATOM 4101 C CA . ARG A 1 520 ? -10.927 1.276 19.839 1.00 90.56 520 ARG A CA 1
ATOM 4102 C C . ARG A 1 520 ? -12.123 2.199 20.036 1.00 90.56 520 ARG A C 1
ATOM 4104 O O . ARG A 1 520 ? -12.577 2.397 21.156 1.00 90.56 520 ARG A O 1
ATOM 4111 N N . THR A 1 521 ? -12.665 2.729 18.950 1.00 92.19 521 THR A N 1
ATOM 4112 C CA . THR A 1 521 ? -14.014 3.302 18.932 1.00 92.19 521 THR A CA 1
ATOM 4113 C C . THR A 1 521 ? -15.001 2.167 18.688 1.00 92.19 521 THR A C 1
ATOM 4115 O O . THR A 1 521 ? -14.777 1.368 17.786 1.00 92.19 521 THR A O 1
ATOM 4118 N N . LEU A 1 522 ? -16.073 2.055 19.462 1.00 95.06 522 LEU A N 1
ATOM 4119 C CA . LEU A 1 522 ? -17.051 0.973 19.330 1.00 95.06 522 LEU A CA 1
ATOM 4120 C C . LEU A 1 522 ? -18.416 1.559 18.984 1.00 95.06 522 LEU A C 1
ATOM 4122 O O . LEU A 1 522 ? -18.878 2.475 19.661 1.00 95.06 522 LEU A O 1
ATOM 4126 N N . PHE A 1 523 ? -19.072 1.014 17.963 1.00 94.56 523 PHE A N 1
ATOM 4127 C CA . PHE A 1 523 ? -20.402 1.434 17.521 1.00 94.56 523 PHE A CA 1
ATOM 4128 C C . PHE A 1 523 ? -21.389 0.275 17.615 1.00 94.56 523 PHE A C 1
ATOM 4130 O O . PHE A 1 523 ? -21.049 -0.837 17.217 1.00 94.56 523 PHE A O 1
ATOM 4137 N N . LEU A 1 524 ? -22.600 0.530 18.110 1.00 95.81 524 LEU A N 1
ATOM 4138 C CA . LEU A 1 524 ? -23.682 -0.449 18.209 1.00 95.81 524 LEU A CA 1
ATOM 4139 C C . LEU A 1 524 ? -24.722 -0.196 17.113 1.00 95.81 524 LEU A C 1
ATOM 4141 O O . LEU A 1 524 ? -25.327 0.872 17.098 1.00 95.81 524 LEU A O 1
ATOM 4145 N N . ASP A 1 525 ? -24.978 -1.186 16.256 1.00 94.38 525 ASP A N 1
ATOM 4146 C CA . ASP A 1 525 ? -26.172 -1.247 15.407 1.00 94.38 525 ASP A CA 1
ATOM 4147 C C . ASP A 1 525 ? -27.323 -1.877 16.204 1.00 94.38 525 ASP A C 1
ATOM 4149 O O . ASP A 1 525 ? -27.296 -3.060 16.559 1.00 94.38 525 ASP A O 1
ATOM 4153 N N . THR A 1 526 ? -28.347 -1.075 16.493 1.00 94.19 526 THR A N 1
ATOM 4154 C CA . THR A 1 526 ? -29.509 -1.496 17.291 1.00 94.19 526 THR A CA 1
ATOM 4155 C C . THR A 1 526 ? -30.526 -2.346 16.531 1.00 94.19 526 THR A C 1
ATOM 4157 O O . THR A 1 526 ? -31.343 -3.014 17.168 1.00 94.19 526 THR A O 1
ATOM 4160 N N . MET A 1 527 ? -30.481 -2.363 15.196 1.00 92.38 527 MET A N 1
ATOM 4161 C CA . MET A 1 527 ? -31.345 -3.203 14.364 1.00 92.38 527 MET A CA 1
ATOM 4162 C C . MET A 1 527 ? -30.706 -4.565 14.118 1.00 92.38 527 MET A C 1
ATOM 4164 O O . MET A 1 527 ? -31.337 -5.590 14.382 1.00 92.38 527 MET A O 1
ATOM 4168 N N . ALA A 1 528 ? -29.447 -4.585 13.672 1.00 91.25 528 ALA A N 1
ATOM 4169 C CA . ALA A 1 528 ? -28.703 -5.822 13.449 1.00 91.25 528 ALA A CA 1
ATOM 4170 C C . ALA A 1 528 ? -28.266 -6.495 14.761 1.00 91.25 528 ALA A C 1
ATOM 4172 O O . ALA A 1 528 ? -28.032 -7.702 14.779 1.00 91.25 528 ALA A O 1
ATOM 4173 N N . GLY A 1 529 ? -28.163 -5.751 15.869 1.00 93.69 529 GLY A N 1
ATOM 4174 C CA . GLY A 1 529 ? -27.649 -6.279 17.134 1.00 93.69 529 GLY A CA 1
ATOM 4175 C C . GLY A 1 529 ? -26.151 -6.582 17.070 1.00 93.69 529 GLY A C 1
ATOM 4176 O O . GLY A 1 529 ? -25.700 -7.589 17.619 1.00 93.69 529 GLY A O 1
ATOM 4177 N N . GLU A 1 530 ? -25.395 -5.755 16.350 1.00 95.31 530 GLU A N 1
ATOM 4178 C CA . GLU A 1 530 ? -23.980 -5.972 16.035 1.00 95.31 530 GLU A CA 1
ATOM 4179 C C . GLU A 1 530 ? -23.133 -4.797 16.537 1.00 95.31 530 GLU A C 1
ATOM 4181 O O . GLU A 1 530 ? -23.529 -3.637 16.432 1.00 95.31 530 GLU A O 1
ATOM 4186 N N . ILE A 1 531 ? -21.954 -5.094 17.084 1.00 95.19 531 ILE A N 1
ATOM 4187 C CA . ILE A 1 531 ? -20.925 -4.105 17.397 1.00 95.19 531 ILE A CA 1
ATOM 4188 C C . ILE A 1 531 ? -19.916 -4.055 16.253 1.00 95.19 531 ILE A C 1
ATOM 4190 O O . ILE A 1 531 ? -19.410 -5.079 15.791 1.00 95.19 531 ILE A O 1
ATOM 4194 N N . THR A 1 532 ? -19.587 -2.838 15.833 1.00 92.38 532 THR A N 1
ATOM 4195 C CA . THR A 1 532 ? -18.488 -2.547 14.915 1.00 92.38 532 THR A CA 1
ATOM 4196 C C . THR A 1 532 ? -17.359 -1.852 15.674 1.00 92.38 532 THR A C 1
ATOM 4198 O O . THR A 1 532 ? -17.510 -0.716 16.125 1.00 92.38 532 THR A O 1
ATOM 4201 N N . GLU A 1 533 ? -16.212 -2.521 15.801 1.00 91.44 533 GLU A N 1
ATOM 4202 C CA . GLU A 1 533 ? -14.971 -1.927 16.319 1.00 91.44 533 GLU A CA 1
ATOM 4203 C C . GLU A 1 533 ? -14.296 -1.090 15.226 1.00 91.44 533 GLU A C 1
ATOM 4205 O O . GLU A 1 533 ? -14.087 -1.568 14.120 1.00 91.44 533 GLU A O 1
ATOM 4210 N N . HIS A 1 534 ? -13.898 0.141 15.519 1.00 86.19 534 HIS A N 1
ATOM 4211 C CA . HIS A 1 534 ? -13.080 0.986 14.659 1.00 86.19 534 HIS A CA 1
ATOM 4212 C C . HIS A 1 534 ? -11.773 1.344 15.359 1.00 86.19 534 HIS A C 1
ATOM 4214 O O . HIS A 1 534 ? -11.749 2.033 16.377 1.00 86.19 534 HIS A O 1
ATOM 4220 N N . ARG A 1 535 ? -10.662 0.882 14.785 1.00 83.88 535 ARG A N 1
ATOM 4221 C CA . ARG A 1 535 ? -9.309 1.179 15.252 1.00 83.88 535 ARG A CA 1
ATOM 4222 C C . ARG A 1 535 ? -8.902 2.550 14.728 1.00 83.88 535 ARG A C 1
ATOM 4224 O O . ARG A 1 535 ? -8.669 2.718 13.531 1.00 83.88 535 ARG A O 1
ATOM 4231 N N . VAL A 1 536 ? -8.790 3.532 15.615 1.00 77.12 536 VAL A N 1
ATOM 4232 C CA . VAL A 1 536 ? -8.513 4.929 15.256 1.00 77.12 536 VAL A CA 1
ATOM 4233 C C . VAL A 1 536 ? -7.227 5.046 14.427 1.00 77.12 536 VAL A C 1
ATOM 4235 O O . VAL A 1 536 ? -6.169 4.539 14.802 1.00 77.12 536 VAL A O 1
ATOM 4238 N N . ARG A 1 537 ? -7.322 5.729 13.274 1.00 69.88 537 ARG A N 1
ATOM 4239 C CA . ARG A 1 537 ? -6.259 5.858 12.245 1.00 69.88 537 ARG A CA 1
ATOM 4240 C C . ARG A 1 537 ? -5.807 4.528 11.605 1.00 69.88 537 ARG A C 1
ATOM 4242 O O . ARG A 1 537 ? -4.758 4.494 10.959 1.00 69.88 537 ARG A O 1
ATOM 4249 N N . SER A 1 538 ? -6.592 3.466 11.758 1.00 73.06 538 SER A N 1
ATOM 4250 C CA . SER A 1 538 ? -6.394 2.134 11.179 1.00 73.06 538 SER A CA 1
ATOM 4251 C C . SER A 1 538 ? -7.711 1.698 10.513 1.00 73.06 538 SER A C 1
ATOM 4253 O O . SER A 1 538 ? -8.231 2.415 9.657 1.00 73.06 538 SER A O 1
ATOM 4255 N N . ASP A 1 539 ? -8.245 0.536 10.877 1.00 68.62 539 ASP A N 1
ATOM 4256 C CA . ASP A 1 539 ? -9.360 -0.139 10.236 1.00 68.62 539 ASP A CA 1
ATOM 4257 C C . ASP A 1 539 ? -10.609 -0.229 11.122 1.00 68.62 539 ASP A C 1
ATOM 4259 O O . ASP A 1 539 ? -10.551 -0.554 12.305 1.00 68.62 539 ASP A O 1
ATOM 4263 N N . GLN A 1 540 ? -11.766 -0.019 10.498 1.00 79.06 540 GLN A N 1
ATOM 4264 C CA . GLN A 1 540 ? -13.055 -0.537 10.958 1.00 79.06 540 GLN A CA 1
ATOM 4265 C C . GLN A 1 540 ? -13.042 -2.062 10.803 1.00 79.06 540 GLN A C 1
ATOM 4267 O O . GLN A 1 540 ? -12.599 -2.547 9.762 1.00 79.06 540 GLN A O 1
ATOM 4272 N N . LEU A 1 541 ? -13.468 -2.817 11.814 1.00 80.88 541 LEU A N 1
ATOM 4273 C CA . LEU A 1 541 ? -13.593 -4.270 11.776 1.00 80.88 541 LEU A CA 1
ATOM 4274 C C . LEU A 1 541 ? -14.920 -4.696 11.122 1.00 80.88 541 LEU A C 1
ATOM 4276 O O . LEU A 1 541 ? -15.774 -3.862 10.828 1.00 80.88 541 LEU A O 1
ATOM 4280 N N . ASP A 1 542 ? -15.070 -5.993 10.839 1.00 83.69 542 ASP A N 1
ATOM 4281 C CA . ASP A 1 542 ? -16.361 -6.520 10.382 1.00 83.69 542 ASP A CA 1
ATOM 4282 C C . ASP A 1 542 ? -17.313 -6.536 11.596 1.00 83.69 542 ASP A C 1
ATOM 4284 O O . ASP A 1 542 ? -16.843 -6.837 12.698 1.00 83.69 542 ASP A O 1
ATOM 4288 N N . PRO A 1 543 ? -18.612 -6.239 11.420 1.00 88.94 543 PRO A N 1
ATOM 4289 C CA . PRO A 1 543 ? -19.593 -6.304 12.498 1.00 88.94 543 PRO A CA 1
ATOM 4290 C C . PRO A 1 543 ? -19.621 -7.687 13.152 1.00 88.94 543 PRO A C 1
ATOM 4292 O O . PRO A 1 543 ? -19.594 -8.716 12.470 1.00 88.94 543 PRO A O 1
ATOM 4295 N N . VAL A 1 544 ? -19.692 -7.706 14.480 1.00 91.69 544 VAL A N 1
ATOM 4296 C CA . VAL A 1 544 ? -19.821 -8.923 15.284 1.00 91.69 544 VAL A CA 1
ATOM 4297 C C . VAL A 1 544 ? -21.072 -8.799 16.137 1.00 91.69 544 VAL A C 1
ATOM 4299 O O . VAL A 1 544 ? -21.311 -7.760 16.741 1.00 91.69 544 VAL A O 1
ATOM 4302 N N . ASP A 1 545 ? -21.862 -9.864 16.218 1.00 94.69 545 ASP A N 1
ATOM 4303 C CA . ASP A 1 545 ? -22.998 -9.957 17.135 1.00 94.69 545 ASP A CA 1
ATOM 4304 C C . ASP A 1 545 ? -22.632 -9.486 18.558 1.00 94.69 545 ASP A C 1
ATOM 4306 O O . ASP A 1 545 ? -21.632 -9.926 19.125 1.00 94.69 545 ASP A O 1
ATOM 4310 N N . VAL A 1 546 ? -23.451 -8.606 19.142 1.00 95.94 546 VAL A N 1
ATOM 4311 C CA . VAL A 1 546 ? -23.179 -7.917 20.418 1.00 95.94 546 VAL A CA 1
ATOM 4312 C C . VAL A 1 546 ? -22.848 -8.875 21.570 1.00 95.94 546 VAL A C 1
ATOM 4314 O O . VAL A 1 546 ? -21.928 -8.622 22.350 1.00 95.94 546 VAL A O 1
ATOM 4317 N N . ARG A 1 547 ? -23.545 -10.016 21.659 1.00 96.19 547 ARG A N 1
ATOM 4318 C CA . ARG A 1 547 ? -23.305 -11.032 22.693 1.00 96.19 547 ARG A CA 1
ATOM 4319 C C . ARG A 1 547 ? -21.994 -11.768 22.438 1.00 96.19 547 ARG A C 1
ATOM 4321 O O . ARG A 1 547 ? -21.248 -12.040 23.374 1.00 96.19 547 ARG A O 1
ATOM 4328 N N . THR A 1 548 ? -21.705 -12.072 21.177 1.00 95.38 548 THR A N 1
ATOM 4329 C CA . THR A 1 548 ? -20.439 -12.692 20.763 1.00 95.38 548 THR A CA 1
ATOM 4330 C C . THR A 1 548 ? -19.249 -11.771 21.051 1.00 95.38 548 THR A C 1
ATOM 4332 O O . THR A 1 548 ? -18.263 -12.226 21.623 1.00 95.38 548 THR A O 1
ATOM 4335 N N . PHE A 1 549 ? -19.367 -10.476 20.742 1.00 95.56 549 PHE A N 1
ATOM 4336 C CA . PHE A 1 549 ? -18.333 -9.467 20.982 1.00 95.56 549 PHE A CA 1
ATOM 4337 C C . PHE A 1 549 ? -18.005 -9.299 22.474 1.00 95.56 549 PHE A C 1
ATOM 4339 O O . PHE A 1 549 ? -16.841 -9.375 22.866 1.00 95.56 549 PHE A O 1
ATOM 4346 N N . PHE A 1 550 ? -19.013 -9.136 23.339 1.00 96.31 550 PHE A N 1
ATOM 4347 C CA . PHE A 1 550 ? -18.752 -9.005 24.776 1.00 96.31 550 PHE A CA 1
ATOM 4348 C C . PHE A 1 550 ? -18.262 -10.304 25.426 1.00 96.31 550 PHE A C 1
ATOM 4350 O O . PHE A 1 550 ? -17.464 -10.240 26.358 1.00 96.31 550 PHE A O 1
ATOM 4357 N N . ASN A 1 551 ? -18.671 -11.479 24.937 1.00 95.69 551 ASN A N 1
ATOM 4358 C CA . ASN A 1 551 ? -18.118 -12.749 25.416 1.00 95.69 551 ASN A CA 1
ATOM 4359 C C . ASN A 1 551 ? -16.635 -12.914 25.042 1.00 95.69 551 ASN A C 1
ATOM 4361 O O . ASN A 1 551 ? -15.854 -13.351 25.884 1.00 95.69 551 ASN A O 1
ATOM 4365 N N . ASP A 1 552 ? -16.233 -12.518 23.829 1.00 94.31 552 ASP A N 1
ATOM 4366 C CA . ASP A 1 552 ? -14.821 -12.471 23.421 1.00 94.31 552 ASP A CA 1
ATOM 4367 C C . ASP A 1 552 ? -14.011 -11.518 24.318 1.00 94.31 552 ASP A C 1
ATOM 4369 O O . ASP A 1 552 ? -12.953 -11.892 24.823 1.00 94.31 552 ASP A O 1
ATOM 4373 N N . LEU A 1 553 ? -14.546 -10.330 24.629 1.00 93.75 553 LEU A N 1
ATOM 4374 C CA . LEU A 1 553 ? -13.894 -9.413 25.569 1.00 93.75 553 LEU A CA 1
ATOM 4375 C C . LEU A 1 553 ? -13.793 -9.969 26.990 1.00 93.75 553 LEU A C 1
ATOM 4377 O O . LEU A 1 553 ? -12.755 -9.788 27.626 1.00 93.75 553 LEU A O 1
ATOM 4381 N N . LYS A 1 554 ? -14.822 -10.653 27.505 1.00 93.75 554 LYS A N 1
ATOM 4382 C CA . LYS A 1 554 ? -14.729 -11.335 28.807 1.00 93.75 554 LYS A CA 1
ATOM 4383 C C . LYS A 1 554 ? -13.617 -12.381 28.798 1.00 93.75 554 LYS A C 1
ATOM 4385 O O . LYS A 1 554 ? -12.837 -12.421 29.748 1.00 93.75 554 LYS A O 1
ATOM 4390 N N . GLU A 1 555 ? -13.498 -13.182 27.736 1.00 93.75 555 GLU A N 1
ATOM 4391 C CA . GLU A 1 555 ? -12.443 -14.196 27.661 1.00 93.75 555 GLU A CA 1
ATOM 4392 C C . GLU A 1 555 ? -11.050 -13.568 27.521 1.00 93.75 555 GLU A C 1
ATOM 4394 O O . GLU A 1 555 ? -10.139 -14.022 28.199 1.00 93.75 555 GLU A O 1
ATOM 4399 N N . LYS A 1 556 ? -10.876 -12.477 26.760 1.00 92.31 556 LYS A N 1
ATOM 4400 C CA . LYS A 1 556 ? -9.601 -11.729 26.675 1.00 92.31 556 LYS A CA 1
ATOM 4401 C C . LYS A 1 556 ? -9.131 -11.168 28.019 1.00 92.31 556 LYS A C 1
ATOM 4403 O O . LYS A 1 556 ? -7.939 -11.207 28.327 1.00 92.31 556 LYS A O 1
ATOM 4408 N N . HIS A 1 557 ? -10.058 -10.680 28.845 1.00 91.75 557 HIS A N 1
ATOM 4409 C CA . HIS A 1 557 ? -9.748 -10.291 30.222 1.00 91.75 557 HIS A CA 1
ATOM 4410 C C . HIS A 1 557 ? -9.417 -11.522 31.088 1.00 91.75 557 HIS A C 1
ATOM 4412 O O . HIS A 1 557 ? -8.444 -11.520 31.841 1.00 91.75 557 HIS A O 1
ATOM 4418 N N . ARG A 1 558 ? -10.184 -12.613 30.963 1.00 91.62 558 ARG A N 1
ATOM 4419 C CA . ARG A 1 558 ? -9.992 -13.873 31.710 1.00 91.62 558 ARG A CA 1
ATOM 4420 C C . ARG A 1 558 ? -8.648 -14.555 31.407 1.00 91.62 558 ARG A C 1
ATOM 4422 O O . ARG A 1 558 ? -7.972 -15.046 32.317 1.00 91.62 558 ARG A O 1
ATOM 4429 N N . SER A 1 559 ? -8.242 -14.548 30.143 1.00 90.81 559 SER A N 1
ATOM 4430 C CA . SER A 1 559 ? -6.970 -15.075 29.649 1.00 90.81 559 SER A CA 1
ATOM 4431 C C . SER A 1 559 ? -5.790 -14.135 29.901 1.00 90.81 559 SER A C 1
ATOM 4433 O O . SER A 1 559 ? -4.656 -14.599 29.859 1.00 90.81 559 SER A O 1
ATOM 4435 N N . LEU A 1 560 ? -6.040 -12.858 30.224 1.00 91.19 560 LEU A N 1
ATOM 4436 C CA . LEU A 1 560 ? -5.037 -11.791 30.327 1.00 91.19 560 LEU A CA 1
ATOM 4437 C C . LEU A 1 560 ? -4.310 -11.512 28.997 1.00 91.19 560 LEU A C 1
ATOM 4439 O O . LEU A 1 560 ? -3.135 -11.130 28.988 1.00 91.19 560 LEU A O 1
ATOM 4443 N N . THR A 1 561 ? -4.989 -11.671 27.856 1.00 90.19 561 THR A N 1
ATOM 4444 C CA . THR A 1 561 ? -4.531 -11.037 26.604 1.00 90.19 561 THR A CA 1
ATOM 4445 C C . THR A 1 561 ? -4.993 -9.584 26.493 1.00 90.19 561 THR A C 1
ATOM 4447 O O . THR A 1 561 ? -4.359 -8.796 25.799 1.00 90.19 561 THR A O 1
ATOM 4450 N N . LEU A 1 562 ? -6.005 -9.188 27.272 1.00 91.06 562 LEU A N 1
ATOM 4451 C CA . LEU A 1 562 ? -6.363 -7.795 27.526 1.00 91.06 562 LEU A CA 1
ATOM 4452 C C . LEU A 1 562 ? -6.258 -7.520 29.035 1.00 91.06 562 LEU A C 1
ATOM 4454 O O . LEU A 1 562 ? -7.115 -7.938 29.813 1.00 91.06 562 LEU A O 1
ATOM 4458 N N . ILE A 1 563 ? -5.174 -6.864 29.456 1.00 90.44 563 ILE A N 1
ATOM 4459 C CA . ILE A 1 563 ? -4.831 -6.660 30.872 1.00 90.44 563 ILE A CA 1
ATOM 4460 C C . ILE A 1 563 ? -5.281 -5.254 31.299 1.00 90.44 563 ILE A C 1
ATOM 4462 O O . ILE A 1 563 ? -4.723 -4.271 30.804 1.00 90.44 563 ILE A O 1
ATOM 4466 N N . PRO A 1 564 ? -6.277 -5.109 32.192 1.00 87.88 564 PRO A N 1
ATOM 4467 C CA . PRO A 1 564 ? -6.665 -3.803 32.712 1.00 87.88 564 PRO A CA 1
ATOM 4468 C C . PRO A 1 564 ? -5.607 -3.280 33.682 1.00 87.88 564 PRO A C 1
ATOM 4470 O O . PRO A 1 564 ? -4.934 -4.056 34.351 1.00 87.88 564 PRO A O 1
ATOM 4473 N N . LEU A 1 565 ? -5.486 -1.961 33.789 1.00 84.44 565 LEU A N 1
ATOM 4474 C CA . LEU A 1 565 ? -4.652 -1.306 34.791 1.00 84.44 565 LEU A CA 1
ATOM 4475 C C . LEU A 1 565 ? -5.443 -0.143 35.389 1.00 84.44 565 LEU A C 1
ATOM 4477 O O . LEU A 1 565 ? -6.019 0.660 34.656 1.00 84.44 565 LEU A O 1
ATOM 4481 N N . ASP A 1 566 ? -5.479 -0.051 36.716 1.00 78.88 566 ASP A N 1
ATOM 4482 C CA . ASP A 1 566 ? -6.222 1.010 37.394 1.00 78.88 566 ASP A CA 1
ATOM 4483 C C . ASP A 1 566 ? -5.596 2.388 37.109 1.00 78.88 566 ASP A C 1
ATOM 4485 O O . ASP A 1 566 ? -4.381 2.574 37.201 1.00 78.88 566 ASP A O 1
ATOM 4489 N N . GLY A 1 567 ? -6.428 3.343 36.688 1.00 73.31 567 GLY A N 1
ATOM 4490 C CA . GLY A 1 567 ? -6.008 4.684 36.272 1.00 73.31 567 GLY A CA 1
ATOM 4491 C C . GLY A 1 567 ? -5.045 4.755 35.073 1.00 73.31 567 GLY A C 1
ATOM 4492 O O . GLY A 1 567 ? -4.475 5.823 34.838 1.00 73.31 567 GLY A O 1
ATOM 4493 N N . ARG A 1 568 ? -4.827 3.664 34.321 1.00 78.94 568 ARG A N 1
ATOM 4494 C CA . ARG A 1 568 ? -3.878 3.595 33.191 1.00 78.94 568 ARG A CA 1
ATOM 4495 C C . ARG A 1 568 ? -4.502 2.924 31.964 1.00 78.94 568 ARG A C 1
ATOM 4497 O O . ARG A 1 568 ? -5.615 2.413 32.002 1.00 78.94 568 ARG A O 1
ATOM 4504 N N . GLU A 1 569 ? -3.773 2.939 30.852 1.00 81.62 569 GLU A N 1
ATOM 4505 C CA . GLU A 1 569 ? -4.195 2.266 29.622 1.00 81.62 569 GLU A CA 1
ATOM 4506 C C . GLU A 1 569 ? -4.181 0.739 29.790 1.00 81.62 569 GLU A C 1
ATOM 4508 O O . GLU A 1 569 ? -3.196 0.164 30.252 1.00 81.62 569 GLU A O 1
ATOM 4513 N N . THR A 1 570 ? -5.261 0.080 29.367 1.00 87.62 570 THR A N 1
ATOM 4514 C CA . THR A 1 570 ? -5.334 -1.380 29.221 1.00 87.62 570 THR A CA 1
ATOM 4515 C C . THR A 1 570 ? -4.240 -1.872 28.268 1.00 87.62 570 THR A C 1
ATOM 4517 O O . THR A 1 570 ? -4.105 -1.328 27.172 1.00 87.62 570 THR A O 1
ATOM 4520 N N . ILE A 1 571 ? -3.496 -2.918 28.632 1.00 86.44 571 ILE A N 1
ATOM 4521 C CA . ILE A 1 571 ? -2.457 -3.514 27.779 1.00 86.44 571 ILE A CA 1
ATOM 4522 C C . ILE A 1 571 ? -3.085 -4.574 26.864 1.00 86.44 571 ILE A C 1
ATOM 4524 O O . ILE A 1 571 ? -3.770 -5.484 27.331 1.00 86.44 571 ILE A O 1
ATOM 4528 N N . GLU A 1 572 ? -2.823 -4.470 25.560 1.00 86.69 572 GLU A N 1
ATOM 4529 C CA . GLU A 1 572 ? -3.114 -5.506 24.561 1.00 86.69 572 GLU A CA 1
ATOM 4530 C C . GLU A 1 572 ? -1.875 -6.408 24.424 1.00 86.69 572 GLU A C 1
ATOM 4532 O O . GLU A 1 572 ? -0.808 -5.953 24.018 1.00 86.69 572 GLU A O 1
ATOM 4537 N N . ALA A 1 573 ? -2.011 -7.672 24.819 1.00 85.25 573 ALA A N 1
ATOM 4538 C CA . ALA A 1 573 ? -0.935 -8.653 24.970 1.00 85.25 573 ALA A CA 1
ATOM 4539 C C . ALA A 1 573 ? -1.191 -9.936 24.146 1.00 85.25 573 ALA A C 1
ATOM 4541 O O . ALA A 1 573 ? -0.686 -11.010 24.480 1.00 85.25 573 ALA A O 1
ATOM 4542 N N . ASP A 1 574 ? -1.981 -9.821 23.072 1.00 77.00 574 ASP A N 1
ATOM 4543 C CA . ASP A 1 574 ? -2.305 -10.903 22.125 1.00 77.00 574 ASP A CA 1
ATOM 4544 C C . ASP A 1 574 ? -1.058 -11.473 21.402 1.00 77.00 574 ASP A C 1
ATOM 4546 O O . ASP A 1 574 ? -1.096 -12.604 20.924 1.00 77.00 574 ASP A O 1
ATOM 4550 N N . GLU A 1 575 ? 0.041 -10.708 21.308 1.00 76.94 575 GLU A N 1
ATOM 4551 C CA . GLU A 1 575 ? 1.294 -11.117 20.638 1.00 76.94 575 GLU A CA 1
ATOM 4552 C C . GLU A 1 575 ? 2.352 -11.720 21.589 1.00 76.94 575 GLU A C 1
ATOM 4554 O O . GLU A 1 575 ? 3.400 -12.166 21.124 1.00 76.94 575 GLU A O 1
ATOM 4559 N N . VAL A 1 576 ? 2.094 -11.756 22.904 1.00 80.88 576 VAL A N 1
ATOM 4560 C CA . VAL A 1 576 ? 3.033 -12.271 23.919 1.00 80.88 576 VAL A CA 1
ATOM 4561 C C . VAL A 1 576 ? 2.540 -13.622 24.434 1.00 80.88 576 VAL A C 1
ATOM 4563 O O . VAL A 1 576 ? 1.471 -13.694 25.043 1.00 80.88 576 VAL A O 1
ATOM 4566 N N . ASP A 1 577 ? 3.327 -14.684 24.256 1.00 79.94 577 ASP A N 1
ATOM 4567 C CA . ASP A 1 577 ? 3.022 -16.009 24.815 1.00 79.94 577 ASP A CA 1
ATOM 4568 C C . ASP A 1 577 ? 3.073 -15.998 26.362 1.00 79.94 577 ASP A C 1
ATOM 4570 O O . ASP A 1 577 ? 3.876 -15.289 26.979 1.00 79.94 577 ASP A O 1
ATOM 4574 N N . GLU A 1 578 ? 2.210 -16.784 27.017 1.00 77.94 578 GLU A N 1
ATOM 4575 C CA . GLU A 1 578 ? 2.201 -16.936 28.481 1.00 77.94 578 GLU A CA 1
ATOM 4576 C C . GLU A 1 578 ? 3.330 -17.896 28.913 1.00 77.94 578 GLU A C 1
ATOM 4578 O O . GLU A 1 578 ? 3.355 -19.068 28.530 1.00 77.94 578 GLU A O 1
ATOM 4583 N N . ARG A 1 579 ? 4.295 -17.389 29.693 1.00 79.75 579 ARG A N 1
ATOM 4584 C CA . ARG A 1 579 ? 5.433 -18.159 30.222 1.00 79.75 579 ARG A CA 1
ATOM 4585 C C . ARG A 1 579 ? 5.008 -18.934 31.472 1.00 79.75 579 ARG A C 1
ATOM 4587 O O . ARG A 1 579 ? 4.285 -18.411 32.313 1.00 79.75 579 ARG A O 1
ATOM 4594 N N . THR A 1 580 ? 5.463 -20.182 31.593 1.00 74.12 580 THR A N 1
ATOM 4595 C CA . THR A 1 580 ? 5.145 -21.069 32.731 1.00 74.12 580 THR A CA 1
ATOM 4596 C C . THR A 1 580 ? 6.171 -21.037 33.861 1.00 74.12 580 THR A C 1
ATOM 4598 O O . THR A 1 580 ? 5.900 -21.570 34.935 1.00 74.12 580 THR A O 1
ATOM 4601 N N . ASP A 1 581 ? 7.358 -20.483 33.611 1.00 82.75 581 ASP A N 1
ATOM 4602 C CA . ASP A 1 581 ? 8.411 -20.353 34.618 1.00 82.75 581 ASP A CA 1
ATOM 4603 C C . ASP A 1 581 ? 8.129 -19.161 35.538 1.00 82.75 581 ASP A C 1
ATOM 4605 O O . ASP A 1 581 ? 7.592 -18.147 35.093 1.00 82.75 581 ASP A O 1
ATOM 4609 N N . GLU A 1 582 ? 8.549 -19.264 36.797 1.00 87.19 582 GLU A N 1
ATOM 4610 C CA . GLU A 1 582 ? 8.472 -18.161 37.755 1.00 87.19 582 GLU A CA 1
ATOM 4611 C C . GLU A 1 582 ? 9.498 -17.069 37.407 1.00 87.19 582 GLU A C 1
ATOM 4613 O O . GLU A 1 582 ? 10.702 -17.326 37.356 1.00 87.19 582 GLU A O 1
ATOM 4618 N N . ILE A 1 583 ? 9.005 -15.853 37.170 1.00 87.44 583 ILE A N 1
ATOM 4619 C CA . ILE A 1 583 ? 9.788 -14.644 36.892 1.00 87.44 583 ILE A CA 1
ATOM 4620 C C . ILE A 1 583 ? 10.033 -13.912 38.214 1.00 87.44 583 ILE A C 1
ATOM 4622 O O . ILE A 1 583 ? 9.079 -13.625 38.947 1.00 87.44 583 ILE A O 1
ATOM 4626 N N . SER A 1 584 ? 11.290 -13.580 38.517 1.00 87.00 584 SER A N 1
ATOM 4627 C CA . SER A 1 584 ? 11.639 -12.808 39.716 1.00 87.00 584 SER A CA 1
ATOM 4628 C C . SER A 1 584 ? 11.627 -11.299 39.460 1.00 87.00 584 SER A C 1
ATOM 4630 O O . SER A 1 584 ? 11.892 -10.833 38.355 1.00 87.00 584 SER A O 1
ATOM 4632 N N . GLU A 1 585 ? 11.374 -10.518 40.511 1.00 83.31 585 GLU A N 1
ATOM 4633 C CA . GLU A 1 585 ? 11.435 -9.049 40.465 1.00 83.31 585 GLU A CA 1
ATOM 4634 C C . GLU A 1 585 ? 12.831 -8.547 40.037 1.00 83.31 585 GLU A C 1
ATOM 4636 O O . GLU A 1 585 ? 12.935 -7.626 39.228 1.00 83.31 585 GLU A O 1
ATOM 4641 N N . ASP A 1 586 ? 13.900 -9.229 40.470 1.00 83.50 586 ASP A N 1
ATOM 4642 C CA . ASP A 1 586 ? 15.280 -8.963 40.036 1.00 83.50 586 ASP A CA 1
ATOM 4643 C C . ASP A 1 586 ? 15.482 -9.163 38.516 1.00 83.50 586 ASP A C 1
ATOM 4645 O O . ASP A 1 586 ? 16.230 -8.407 37.895 1.00 83.50 586 ASP A O 1
ATOM 4649 N N . GLU A 1 587 ? 14.834 -10.162 37.895 1.00 84.75 587 GLU A N 1
ATOM 4650 C CA . GLU A 1 587 ? 14.912 -10.419 36.442 1.00 84.75 587 GLU A CA 1
ATOM 4651 C C . GLU A 1 587 ? 14.260 -9.271 35.656 1.00 84.75 587 GLU A C 1
ATOM 4653 O O . GLU A 1 587 ? 14.812 -8.801 34.659 1.00 84.75 587 GLU A O 1
ATOM 4658 N N . VAL A 1 588 ? 13.122 -8.767 36.146 1.00 83.62 588 VAL A N 1
ATOM 4659 C CA . VAL A 1 588 ? 12.383 -7.648 35.538 1.00 83.62 588 VAL A CA 1
ATOM 4660 C C . VAL A 1 588 ? 13.116 -6.318 35.742 1.00 83.62 588 VAL A C 1
ATOM 4662 O O . VAL A 1 588 ? 13.207 -5.519 34.806 1.00 83.62 588 VAL A O 1
ATOM 4665 N N . GLY A 1 589 ? 13.679 -6.088 36.933 1.00 80.50 589 GLY A N 1
ATOM 4666 C CA . GLY A 1 589 ? 14.445 -4.887 37.278 1.00 80.50 589 GLY A CA 1
ATOM 4667 C C . GLY A 1 589 ? 15.826 -4.803 36.614 1.00 80.50 589 GLY A C 1
ATOM 4668 O O . GLY A 1 589 ? 16.345 -3.708 36.414 1.00 80.50 589 GLY A O 1
ATOM 4669 N N . ALA A 1 590 ? 16.415 -5.934 36.209 1.00 82.19 590 ALA A N 1
ATOM 4670 C CA . ALA A 1 590 ? 17.686 -5.967 35.479 1.00 82.19 590 ALA A CA 1
ATOM 4671 C C . ALA A 1 590 ? 17.583 -5.506 34.007 1.00 82.19 590 ALA A C 1
ATOM 4673 O O . ALA A 1 590 ? 18.608 -5.372 33.331 1.00 82.19 590 ALA A O 1
ATOM 4674 N N . GLN A 1 591 ? 16.372 -5.277 33.490 1.00 77.44 591 GLN A N 1
ATOM 4675 C CA . GLN A 1 591 ? 16.152 -4.841 32.112 1.00 77.44 591 GLN A CA 1
ATOM 4676 C C . GLN A 1 591 ? 16.591 -3.389 31.886 1.00 77.44 591 GLN A C 1
ATOM 4678 O O . GLN A 1 591 ? 16.204 -2.477 32.612 1.00 77.44 591 GLN A O 1
ATOM 4683 N N . THR A 1 592 ? 17.341 -3.160 30.808 1.00 75.19 592 THR A N 1
ATOM 4684 C CA . THR A 1 592 ? 17.757 -1.820 30.355 1.00 75.19 592 THR A CA 1
ATOM 4685 C C . THR A 1 592 ? 16.839 -1.224 29.282 1.00 75.19 592 THR A C 1
ATOM 4687 O O . THR A 1 592 ? 17.095 -0.123 28.794 1.00 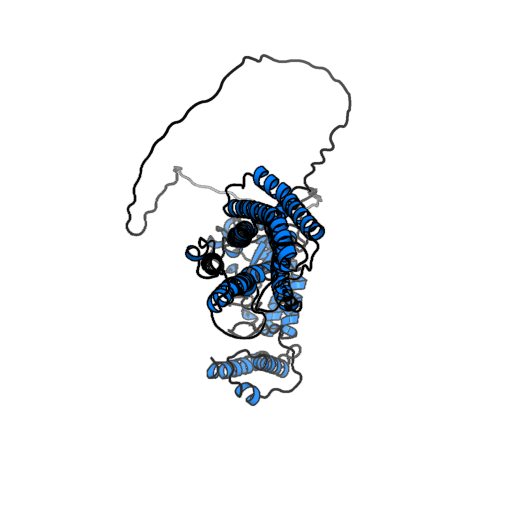75.19 592 THR A O 1
ATOM 4690 N N . GLU A 1 593 ? 15.804 -1.958 28.869 1.00 76.94 593 GLU A N 1
ATOM 4691 C CA . GLU A 1 593 ? 14.819 -1.516 27.880 1.00 76.94 593 GLU A CA 1
ATOM 4692 C C . GLU A 1 593 ? 13.721 -0.666 28.540 1.00 76.94 593 GLU A C 1
ATOM 4694 O O . GLU A 1 593 ? 13.451 -0.792 29.735 1.00 76.94 593 GLU A O 1
ATOM 4699 N N . THR A 1 594 ? 13.064 0.202 27.769 1.00 74.25 594 THR A N 1
ATOM 4700 C CA . THR A 1 594 ? 11.914 0.989 28.252 1.00 74.25 594 THR A CA 1
ATOM 4701 C C . THR A 1 594 ? 10.763 0.084 28.700 1.00 74.25 594 THR A C 1
ATOM 4703 O O . THR A 1 594 ? 10.719 -1.090 28.334 1.00 74.25 594 THR A O 1
ATOM 4706 N N . TRP A 1 595 ? 9.828 0.623 29.483 1.00 77.06 595 TRP A N 1
ATOM 4707 C CA . TRP A 1 595 ? 8.618 -0.087 29.917 1.00 77.06 595 TRP A CA 1
ATOM 4708 C C . TRP A 1 595 ? 7.844 -0.783 28.769 1.00 77.06 595 TRP A C 1
ATOM 4710 O O . TRP A 1 595 ? 7.811 -0.281 27.642 1.00 77.06 595 TRP A O 1
ATOM 4720 N N . ALA A 1 596 ? 7.158 -1.882 29.112 1.00 73.56 596 ALA A N 1
ATOM 4721 C CA . ALA A 1 596 ? 6.323 -2.740 28.263 1.00 73.56 596 ALA A CA 1
ATOM 4722 C C . ALA A 1 596 ? 7.107 -3.692 27.341 1.00 73.56 596 ALA A C 1
ATOM 4724 O O . ALA A 1 596 ? 6.785 -3.849 26.162 1.00 73.56 596 ALA A O 1
ATOM 4725 N N . THR A 1 597 ? 8.118 -4.362 27.899 1.00 83.12 597 THR A N 1
ATOM 4726 C CA . THR A 1 597 ? 8.721 -5.554 27.284 1.00 83.12 597 THR A CA 1
ATOM 4727 C C . THR A 1 597 ? 7.826 -6.788 27.452 1.00 83.12 597 THR A C 1
ATOM 4729 O O . THR A 1 597 ? 6.936 -6.829 28.306 1.00 83.12 597 THR A O 1
ATOM 4732 N N . ASP A 1 598 ? 8.107 -7.846 26.687 1.00 86.38 598 ASP A N 1
ATOM 4733 C CA . ASP A 1 598 ? 7.435 -9.144 26.829 1.00 86.38 598 ASP A CA 1
ATOM 4734 C C . ASP A 1 598 ? 7.565 -9.701 28.263 1.00 86.38 598 ASP A C 1
ATOM 4736 O O . ASP A 1 598 ? 6.619 -10.292 28.786 1.00 86.38 598 ASP A O 1
ATOM 4740 N N . LEU A 1 599 ? 8.706 -9.463 28.927 1.00 85.75 599 LEU A N 1
ATOM 4741 C CA . LEU A 1 599 ? 8.950 -9.889 30.309 1.00 85.75 599 LEU A CA 1
ATOM 4742 C C . LEU A 1 599 ? 8.120 -9.078 31.317 1.00 85.75 599 LEU A C 1
ATOM 4744 O O . LEU A 1 599 ? 7.548 -9.669 32.230 1.00 85.75 599 LEU A O 1
ATOM 4748 N N . ASP A 1 600 ? 7.993 -7.757 31.129 1.00 85.81 600 ASP A N 1
ATOM 4749 C CA . ASP A 1 600 ? 7.127 -6.907 31.963 1.00 85.81 600 ASP A CA 1
ATOM 4750 C C . ASP A 1 600 ? 5.668 -7.400 31.909 1.00 85.81 600 ASP A C 1
ATOM 4752 O O . ASP A 1 600 ? 4.992 -7.535 32.931 1.00 85.81 600 ASP A O 1
ATOM 4756 N N . ILE A 1 601 ? 5.190 -7.721 30.701 1.00 88.31 601 ILE A N 1
ATOM 4757 C CA . ILE A 1 601 ? 3.829 -8.213 30.447 1.00 88.31 601 ILE A CA 1
ATOM 4758 C C . ILE A 1 601 ? 3.621 -9.603 31.066 1.00 88.31 601 ILE A C 1
ATOM 4760 O O . ILE A 1 601 ? 2.589 -9.853 31.695 1.00 88.31 601 ILE A O 1
ATOM 4764 N N . GLN A 1 602 ? 4.594 -10.511 30.934 1.00 89.69 602 GLN A N 1
ATOM 4765 C CA . GLN A 1 602 ? 4.540 -11.833 31.566 1.00 89.69 602 GLN A CA 1
ATOM 4766 C C . GLN A 1 602 ? 4.567 -11.743 33.100 1.00 89.69 602 GLN A C 1
ATOM 4768 O O . GLN A 1 602 ? 3.816 -12.463 33.760 1.00 89.69 602 GLN A O 1
ATOM 4773 N N . TYR A 1 603 ? 5.347 -10.826 33.679 1.00 89.81 603 TYR A N 1
ATOM 4774 C CA . TYR A 1 603 ? 5.371 -10.597 35.124 1.00 89.81 603 TYR A CA 1
ATOM 4775 C C . TYR A 1 603 ? 4.043 -10.026 35.647 1.00 89.81 603 TYR A C 1
ATOM 4777 O O . TYR A 1 603 ? 3.507 -10.519 36.640 1.00 89.81 603 TYR A O 1
ATOM 4785 N N . LEU A 1 604 ? 3.431 -9.070 34.935 1.00 90.19 604 LEU A N 1
ATOM 4786 C CA . LEU A 1 604 ? 2.079 -8.592 35.258 1.00 90.19 604 LEU A CA 1
ATOM 4787 C C . LEU A 1 604 ? 1.045 -9.728 35.229 1.00 90.19 604 LEU A C 1
ATOM 4789 O O . LEU A 1 604 ? 0.224 -9.834 36.143 1.00 90.19 604 LEU A O 1
ATOM 4793 N N . ARG A 1 605 ? 1.101 -10.619 34.227 1.00 91.44 605 ARG A N 1
ATOM 4794 C CA . ARG A 1 605 ? 0.246 -11.819 34.193 1.00 91.44 605 ARG A CA 1
ATOM 4795 C C . ARG A 1 605 ? 0.476 -12.707 35.411 1.00 91.44 605 ARG A C 1
ATOM 4797 O O . ARG A 1 605 ? -0.496 -13.100 36.057 1.00 91.44 605 ARG A O 1
ATOM 4804 N N . GLN A 1 606 ? 1.734 -12.977 35.759 1.00 91.62 606 GLN A N 1
ATOM 4805 C CA . GLN A 1 606 ? 2.095 -13.764 36.937 1.00 91.62 606 GLN A CA 1
ATOM 4806 C C . GLN A 1 606 ? 1.483 -13.179 38.218 1.00 91.62 606 GLN A C 1
ATOM 4808 O O . GLN A 1 606 ? 0.880 -13.931 38.984 1.00 91.62 606 GLN A O 1
ATOM 4813 N N . LEU A 1 607 ? 1.548 -11.858 38.423 1.00 91.19 607 LEU A N 1
ATOM 4814 C CA . LEU A 1 607 ? 0.911 -11.191 39.566 1.00 91.19 607 LEU A CA 1
ATOM 4815 C C . LEU A 1 607 ? -0.606 -11.445 39.593 1.00 91.19 607 LEU A C 1
ATOM 4817 O O . LEU A 1 607 ? -1.125 -11.936 40.596 1.00 91.19 607 LEU A O 1
ATOM 4821 N N . TYR A 1 608 ? -1.324 -11.216 38.487 1.00 91.12 608 TYR A N 1
ATOM 4822 C CA . TYR A 1 608 ? -2.763 -11.522 38.411 1.00 91.12 608 TYR A CA 1
ATOM 4823 C C . TYR A 1 608 ? -3.076 -12.985 38.783 1.00 91.12 608 TYR A C 1
ATOM 4825 O O . TYR A 1 608 ? -4.010 -13.238 39.551 1.00 91.12 608 TYR A O 1
ATOM 4833 N N . ARG A 1 609 ? -2.281 -13.953 38.299 1.00 91.19 609 ARG A N 1
ATOM 4834 C CA . ARG A 1 609 ? -2.437 -15.379 38.647 1.00 91.19 609 ARG A CA 1
ATOM 4835 C C . ARG A 1 609 ? -2.149 -15.653 40.133 1.00 91.19 609 ARG A C 1
ATOM 4837 O O . ARG A 1 609 ? -2.921 -16.371 40.765 1.00 91.19 609 ARG A O 1
ATOM 4844 N N . GLN A 1 610 ? -1.109 -15.054 40.724 1.00 92.12 610 GLN A N 1
ATOM 4845 C CA . GLN A 1 610 ? -0.766 -15.188 42.155 1.00 92.12 610 GLN A CA 1
ATOM 4846 C C . GLN A 1 610 ? -1.874 -14.659 43.088 1.00 92.12 610 GLN A C 1
ATOM 4848 O O . GLN A 1 610 ? -2.140 -15.231 44.153 1.00 92.12 610 GLN A O 1
ATOM 4853 N N . TYR A 1 611 ? -2.581 -13.604 42.672 1.00 92.88 611 TYR A N 1
ATOM 4854 C CA . TYR A 1 611 ? -3.766 -13.098 43.372 1.00 92.88 611 TYR A CA 1
ATOM 4855 C C . TYR A 1 611 ? -5.071 -13.824 42.999 1.00 92.88 611 TYR A C 1
ATOM 4857 O O . TYR A 1 611 ? -6.139 -13.426 43.460 1.00 92.88 611 TYR A O 1
ATOM 4865 N N . GLY A 1 612 ? -5.001 -14.929 42.249 1.00 89.25 612 GLY A N 1
ATOM 4866 C CA . GLY A 1 612 ? -6.110 -15.862 42.031 1.00 89.25 612 GLY A CA 1
ATOM 4867 C C . GLY A 1 612 ? -6.975 -15.596 40.797 1.00 89.25 612 GLY A C 1
ATOM 4868 O O . GLY A 1 612 ? -8.073 -16.145 40.719 1.00 89.25 612 GLY A O 1
ATOM 4869 N N . TRP A 1 613 ? -6.533 -14.772 39.840 1.00 91.00 613 TRP A N 1
ATOM 4870 C CA . TRP A 1 613 ? -7.286 -14.536 38.602 1.00 91.00 613 TRP A CA 1
ATOM 4871 C C . TRP A 1 613 ? -7.311 -15.789 37.695 1.00 91.00 613 TRP A C 1
ATOM 4873 O O . TRP A 1 613 ? -6.241 -16.327 37.384 1.00 91.00 613 TRP A O 1
ATOM 4883 N N . PRO A 1 614 ? -8.483 -16.238 37.198 1.00 88.00 614 PRO A N 1
ATOM 4884 C CA . PRO A 1 614 ? -9.770 -15.533 37.227 1.00 88.00 614 PRO A CA 1
ATOM 4885 C C . PRO A 1 614 ? -10.739 -15.948 38.345 1.00 88.00 614 PRO A C 1
ATOM 4887 O O . PRO A 1 614 ? -11.645 -15.184 38.663 1.00 88.00 614 PRO A O 1
ATOM 4890 N N . ASP A 1 615 ? -10.585 -17.134 38.938 1.00 86.75 615 ASP A N 1
ATOM 4891 C CA . ASP A 1 615 ? -11.670 -17.767 39.704 1.00 86.75 615 ASP A CA 1
ATOM 4892 C C . ASP A 1 615 ? -11.731 -17.354 41.191 1.00 86.75 615 ASP A C 1
ATOM 4894 O O . ASP A 1 615 ? -12.804 -17.353 41.794 1.00 86.75 615 ASP A O 1
ATOM 4898 N N . ALA A 1 616 ? -10.594 -17.002 41.800 1.00 88.12 616 ALA A N 1
ATOM 4899 C CA . ALA A 1 616 ? -10.453 -16.701 43.232 1.00 88.12 616 ALA A CA 1
ATOM 4900 C C . ALA A 1 616 ? -9.767 -15.340 43.470 1.00 88.12 616 ALA A C 1
ATOM 4902 O O . ALA A 1 616 ? -8.919 -15.194 44.355 1.00 88.12 616 ALA A O 1
ATOM 4903 N N . PHE A 1 617 ? -10.102 -14.356 42.633 1.00 89.81 617 PHE A N 1
ATOM 4904 C CA . PHE A 1 617 ? -9.366 -13.101 42.512 1.00 89.81 617 PHE A CA 1
ATOM 4905 C C . PHE A 1 617 ? -9.493 -12.173 43.732 1.00 89.81 617 PHE A C 1
ATOM 4907 O O . PHE A 1 617 ? -10.566 -11.656 44.047 1.00 89.81 617 PHE A O 1
ATOM 4914 N N . ARG A 1 618 ? -8.363 -11.893 44.390 1.00 89.75 618 ARG A N 1
ATOM 4915 C CA . ARG A 1 618 ? -8.248 -10.930 45.498 1.00 89.75 618 ARG A CA 1
ATOM 4916 C C . ARG A 1 618 ? -8.001 -9.517 44.957 1.00 89.75 618 ARG A C 1
ATOM 4918 O O . ARG A 1 618 ? -6.899 -8.989 45.078 1.00 89.75 618 ARG A O 1
ATOM 4925 N N . ARG A 1 619 ? -9.041 -8.923 44.354 1.00 86.25 619 ARG A N 1
ATOM 4926 C CA . ARG A 1 619 ? -8.987 -7.654 43.597 1.00 86.25 619 ARG A CA 1
ATOM 4927 C C . ARG A 1 619 ? -8.130 -6.558 44.235 1.00 86.25 619 ARG A C 1
ATOM 4929 O O . ARG A 1 619 ? -7.193 -6.092 43.600 1.00 86.25 619 ARG A O 1
ATOM 4936 N N . GLU A 1 620 ? -8.420 -6.159 45.473 1.00 87.06 620 GLU A N 1
ATOM 4937 C CA . GLU A 1 620 ? -7.747 -4.991 46.072 1.00 87.06 620 GLU A CA 1
ATOM 4938 C C . GLU A 1 620 ? -6.273 -5.255 46.408 1.00 87.06 620 GLU A C 1
ATOM 4940 O O . GLU A 1 620 ? -5.439 -4.362 46.271 1.00 87.06 620 GLU A O 1
ATOM 4945 N N . GLU A 1 621 ? -5.934 -6.488 46.800 1.00 89.69 621 GLU A N 1
ATOM 4946 C CA . GLU A 1 621 ? -4.540 -6.893 47.016 1.00 89.69 621 GLU A CA 1
ATOM 4947 C C . GLU A 1 621 ? -3.767 -6.897 45.690 1.00 89.69 621 GLU A C 1
ATOM 4949 O O . GLU A 1 621 ? -2.654 -6.376 45.622 1.00 89.69 621 GLU A O 1
ATOM 4954 N N . ALA A 1 622 ? -4.386 -7.425 44.627 1.00 89.88 622 ALA A N 1
ATOM 4955 C CA . ALA A 1 622 ? -3.814 -7.441 43.287 1.00 89.88 622 ALA A CA 1
ATOM 4956 C C . ALA A 1 622 ? -3.583 -6.022 42.757 1.00 89.88 622 ALA A C 1
ATOM 4958 O O . ALA A 1 622 ? -2.483 -5.705 42.317 1.00 89.88 622 ALA A O 1
ATOM 4959 N N . HIS A 1 623 ? -4.594 -5.152 42.835 1.00 87.75 623 HIS A N 1
ATOM 4960 C CA . HIS A 1 623 ? -4.492 -3.759 42.401 1.00 87.75 623 HIS A CA 1
ATOM 4961 C C . HIS A 1 623 ? -3.402 -2.996 43.155 1.00 87.75 623 HIS A C 1
ATOM 4963 O O . HIS A 1 623 ? -2.660 -2.243 42.527 1.00 87.75 623 HIS A O 1
ATOM 4969 N N . HIS A 1 624 ? -3.272 -3.197 44.472 1.00 88.88 624 HIS A N 1
ATOM 4970 C CA . HIS A 1 624 ? -2.196 -2.580 45.247 1.00 88.88 624 HIS A CA 1
ATOM 4971 C C . HIS A 1 624 ? -0.822 -3.045 44.754 1.00 88.88 624 HIS A C 1
ATOM 4973 O O . HIS A 1 624 ? 0.011 -2.211 44.401 1.00 88.88 624 HIS A O 1
ATOM 4979 N N . ALA A 1 625 ? -0.600 -4.361 44.679 1.00 89.25 625 ALA A N 1
ATOM 4980 C CA . ALA A 1 625 ? 0.678 -4.937 44.262 1.00 89.25 625 ALA A CA 1
ATOM 4981 C C . ALA A 1 625 ? 1.059 -4.544 42.825 1.00 89.25 625 ALA A C 1
ATOM 4983 O O . ALA A 1 625 ? 2.197 -4.164 42.562 1.00 89.25 625 ALA A O 1
ATOM 4984 N N . ILE A 1 626 ? 0.096 -4.567 41.899 1.00 90.19 626 ILE A N 1
ATOM 4985 C CA . ILE A 1 626 ? 0.304 -4.156 40.507 1.00 90.19 626 ILE A CA 1
ATOM 4986 C C . ILE A 1 626 ? 0.615 -2.661 40.430 1.00 90.19 626 ILE A C 1
ATOM 4988 O O . ILE A 1 626 ? 1.560 -2.285 39.747 1.00 90.19 626 ILE A O 1
ATOM 4992 N N . ASN A 1 627 ? -0.117 -1.790 41.132 1.00 88.06 627 ASN A N 1
ATOM 4993 C CA . ASN A 1 627 ? 0.163 -0.352 41.099 1.00 88.06 627 ASN A CA 1
ATOM 4994 C C . ASN A 1 627 ? 1.517 0.007 41.727 1.00 88.06 627 ASN A C 1
ATOM 4996 O O . ASN A 1 627 ? 2.186 0.916 41.234 1.00 88.06 627 ASN A O 1
ATOM 5000 N N . GLU A 1 628 ? 1.934 -0.701 42.776 1.00 87.31 628 GLU A N 1
ATOM 5001 C CA . GLU A 1 628 ? 3.259 -0.572 43.388 1.00 87.31 628 GLU A CA 1
ATOM 5002 C C . GLU A 1 628 ? 4.367 -0.961 42.396 1.00 87.31 628 GLU A C 1
ATOM 5004 O O . GLU A 1 628 ? 5.228 -0.134 42.090 1.00 87.31 628 GLU A O 1
ATOM 5009 N N . GLN A 1 629 ? 4.268 -2.146 41.785 1.00 84.00 629 GLN A N 1
ATOM 5010 C CA . GLN A 1 629 ? 5.206 -2.627 40.763 1.00 84.00 629 GLN A CA 1
ATOM 5011 C C . GLN A 1 629 ? 5.242 -1.730 39.518 1.00 84.00 629 GLN A C 1
ATOM 5013 O O . GLN A 1 629 ? 6.315 -1.350 39.052 1.00 84.00 629 GLN A O 1
ATOM 5018 N N . MET A 1 630 ? 4.079 -1.299 39.022 1.00 82.69 630 MET A N 1
ATOM 5019 C CA . MET A 1 630 ? 3.979 -0.321 37.936 1.00 82.69 630 MET A CA 1
ATOM 5020 C C . MET A 1 630 ? 4.701 0.982 38.290 1.00 82.69 630 MET A C 1
ATOM 5022 O O . MET A 1 630 ? 5.385 1.539 37.443 1.00 82.69 630 MET A O 1
ATOM 5026 N N . ASN A 1 631 ? 4.573 1.499 39.515 1.00 83.56 631 ASN A N 1
ATOM 5027 C CA . ASN A 1 631 ? 5.246 2.742 39.900 1.00 83.56 631 ASN A CA 1
ATOM 5028 C C . ASN A 1 631 ? 6.774 2.597 39.952 1.00 83.56 631 ASN A C 1
ATOM 5030 O O . ASN A 1 631 ? 7.464 3.526 39.533 1.00 83.56 631 ASN A O 1
ATOM 5034 N N . LEU A 1 632 ? 7.290 1.451 40.407 1.00 77.81 632 LEU A N 1
ATOM 5035 C CA . LEU A 1 632 ? 8.726 1.148 40.425 1.00 77.81 632 LEU A CA 1
ATOM 5036 C C . LEU A 1 632 ? 9.285 1.006 39.002 1.00 77.81 632 LEU A C 1
ATOM 5038 O O . LEU A 1 632 ? 10.163 1.765 38.596 1.00 77.81 632 LEU A O 1
ATOM 5042 N N . LEU A 1 633 ? 8.717 0.089 38.213 1.00 71.00 633 LEU A N 1
ATOM 5043 C CA . LEU A 1 633 ? 9.206 -0.249 36.873 1.00 71.00 633 LEU A CA 1
ATOM 5044 C C . LEU A 1 633 ? 9.091 0.917 35.891 1.00 71.00 633 LEU A C 1
ATOM 5046 O O . LEU A 1 633 ? 9.938 1.071 35.018 1.00 71.00 633 LEU A O 1
ATOM 5050 N N . MET A 1 634 ? 8.072 1.764 36.047 1.00 65.69 634 MET A N 1
ATOM 5051 C CA . MET A 1 634 ? 7.960 3.009 35.293 1.00 65.69 634 MET A CA 1
ATOM 5052 C C . MET A 1 634 ? 8.997 4.025 35.812 1.00 65.69 634 MET A C 1
ATOM 5054 O O . MET A 1 634 ? 9.758 4.569 35.018 1.00 65.69 634 MET A O 1
ATOM 5058 N N . GLY A 1 635 ? 9.070 4.265 37.127 1.00 63.47 635 GLY A N 1
ATOM 5059 C CA . GLY A 1 635 ? 9.921 5.304 37.725 1.00 63.47 635 GLY A CA 1
ATOM 5060 C C . GLY A 1 635 ? 11.395 5.263 37.304 1.00 63.47 635 GLY A C 1
ATOM 5061 O O . GLY A 1 635 ? 11.984 6.324 37.096 1.00 63.47 635 GLY A O 1
ATOM 5062 N N . ASP A 1 636 ? 11.949 4.064 37.110 1.00 57.62 636 ASP A N 1
ATOM 5063 C CA . ASP A 1 636 ? 13.352 3.860 36.728 1.00 57.62 636 ASP A CA 1
ATOM 5064 C C . ASP A 1 636 ? 13.593 3.692 35.204 1.00 57.62 636 ASP A C 1
ATOM 5066 O O . ASP A 1 636 ? 14.748 3.735 34.773 1.00 57.62 636 ASP A O 1
ATOM 5070 N N . ARG A 1 637 ? 12.550 3.496 34.369 1.00 60.16 637 ARG A N 1
ATOM 5071 C CA . ARG A 1 637 ? 12.673 3.097 32.937 1.00 60.16 637 ARG A CA 1
ATOM 5072 C C . ARG A 1 637 ? 11.838 3.925 31.924 1.00 60.16 637 ARG A C 1
ATOM 5074 O O . ARG A 1 637 ? 11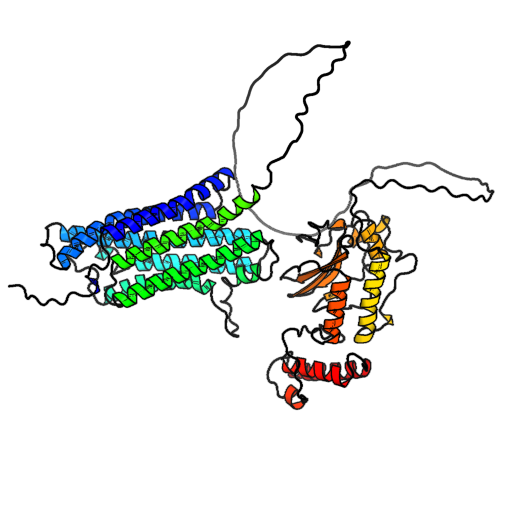.560 3.421 30.829 1.00 60.16 637 ARG A O 1
ATOM 5081 N N . TRP A 1 638 ? 11.446 5.167 32.251 1.00 48.88 638 TRP A N 1
ATOM 5082 C CA . TRP A 1 638 ? 10.822 6.138 31.310 1.00 48.88 638 TRP A CA 1
ATOM 5083 C C . TRP A 1 638 ? 11.825 7.035 30.570 1.00 48.88 638 TRP A C 1
ATOM 5085 O O . TRP A 1 638 ? 12.746 7.571 31.224 1.00 48.88 638 TRP A O 1
#

pLDDT: mean 70.7, std 22.03, range [22.16, 96.31]

Organism: Uncinocarpus reesii (strain UAMH 1704) (NCBI:txid336963)

Mean predicted aligned error: 20.45 Å

Secondary structure (DSSP, 8-state):
---S-----GGGS--S-HHHHHHHHHHHHHHHHHHHHHHHHHHHHTT-TTSHHHHHHHHHHHHHHHHHHHHHHHHHHHHHHHHHHTTSS---TTHHHHHHHHHHHHHHHHHHHHHHHHHHHHHHHHHHHHHTTT-HHHHHHHHHHHHHHHHHHHHHHHHHHHGGG-HHHHT-TTS-TT-SHHHHHHHHHHHHHHHHHHHHHHHTTT---S-----TT--TTHHHHHHHHSS---HHHHHHHHHHHHHHHHHHHHHHHHHHHHHHHH-TT---HHHHHHHHHHHHHHHHHHHHHHHHGGGGGSSS---------------------------------------------------------PPP-----------------------------TTPPPPSS-HHHHHHHHHHHHHHHHHHTS-GGGEEPPPTT--TT--HHHHTTSS-HHHHHHHHH--EESS--EEETTEEE--GGGS-GGGGGS--GGGTTPPPB-SSSBPPGGGEEEEEEE-STT-EEEEEETTTTEEEEEETTS-BPPPEEHHHHHHHHHHHHHHTSEE--TTSPPEE-TTSPPP-SPPPHHHHHT--SPS--HHHHHHHHHHHHHTTTTTT--HHHHHHHHHHHHHHHHHHH-

Radius of gyration: 37.9 Å; Cα contacts (8 Å, |Δi|>4): 642; chains: 1; bounding box: 116×63×95 Å

Solvent-accessible surface area (backbone atoms only — not comparable to full-atom values): 38416 Å² total; per-residue (Å²): 137,81,78,93,75,72,80,77,56,72,40,61,62,85,89,70,56,72,66,58,56,50,50,50,53,53,52,43,54,51,52,38,49,64,53,41,56,61,44,52,53,51,36,54,75,68,70,50,61,83,41,68,33,50,50,27,44,53,50,16,50,56,29,45,54,50,29,52,56,44,49,67,62,42,46,65,54,51,57,54,51,38,35,34,77,68,65,76,38,81,89,58,95,58,51,65,59,52,50,52,51,45,54,52,51,50,53,52,35,53,48,34,46,52,52,17,54,51,24,30,52,52,17,52,54,47,48,51,52,66,76,45,71,87,45,72,72,60,50,52,51,50,51,54,49,52,52,51,56,52,52,44,48,53,49,40,51,51,34,53,55,43,30,40,71,19,71,86,50,72,75,46,87,87,58,80,72,68,68,50,77,65,22,50,50,36,40,46,47,27,54,54,47,34,49,50,39,54,48,41,65,57,35,52,28,67,46,83,88,80,84,96,73,97,67,100,74,73,50,65,35,54,47,61,50,50,59,55,74,38,32,78,54,58,75,72,56,44,50,53,55,52,53,56,49,57,44,54,52,48,53,50,50,50,52,52,52,42,52,52,52,46,44,74,68,34,38,96,86,40,68,39,67,67,61,55,50,54,44,46,53,53,47,54,33,49,48,50,47,55,60,36,52,78,54,61,62,64,58,74,76,69,81,84,73,82,83,81,83,88,81,84,81,88,74,92,80,89,84,81,85,79,88,85,88,85,90,80,89,91,80,90,82,90,81,85,86,81,87,84,91,87,82,91,86,87,92,84,89,86,86,88,81,85,87,87,86,88,88,85,80,85,84,88,84,84,87,81,84,86,88,88,82,88,86,90,84,89,79,90,89,84,90,81,91,76,91,77,82,75,80,75,71,93,79,72,87,73,55,71,46,54,46,64,57,50,22,50,54,51,42,56,50,52,52,53,42,33,71,64,80,42,64,68,88,39,57,44,74,44,52,98,88,30,42,83,83,64,40,69,88,55,34,53,89,59,47,36,74,68,37,48,50,28,64,20,34,40,56,43,52,78,58,97,43,64,88,49,46,43,12,37,52,61,43,73,91,76,56,63,64,69,60,42,77,48,83,62,74,91,56,67,89,67,86,56,58,46,97,89,45,81,45,64,69,47,34,43,50,73,54,22,49,37,49,68,81,61,3,33,23,32,31,41,31,49,43,76,34,23,32,31,46,28,27,30,98,47,27,56,52,76,58,33,48,44,68,60,49,50,51,52,51,52,47,31,47,60,72,51,31,37,36,81,43,87,100,52,72,35,44,79,37,80,89,54,80,86,72,89,72,90,76,53,71,68,66,61,67,68,54,89,61,58,72,84,42,70,64,52,53,43,47,54,50,49,48,45,46,76,32,28,50,71,89,63,53,43,47,70,64,38,52,50,54,49,53,51,50,52,52,52,56,43,73,80,30,117

InterPro domains:
  IPR049326 Rhodopsin domain, fungi [PF20684] (83-299)
  IPR052337 Satratoxin biosynthesis SC1 cluster protein 4-like [PTHR33048] (28-392)

Sequence (638 aa):
MVDPKQHVEPSQQVFIAEHDLYAVVVALTVVGSVFLIPTAYLRWRHNRLKELEVIFIVLGYALFLTFEIMLLHIQPLVYRVGRVVLGNAPPYPTMAQDRQKTTVLTITGTIVFFSTLWSIKLSLLLFFRQLMKGLPAQLFWWTVVLAYTIITYLFCFLSTIMACGGPARISGIHKKYCQSPTDNLTRNISLLGAFASDLSTDILTLATKGERVAYPVTVVMILPLRLIWNLRISRQRKFAASAMFSVGILCMITAILRLVQINSTTGITSPNIQWIALWGTVEATTAIIVGCLPTFRFLRKTSRATDHDPTKGTGESASRRPVSNAPTIPLKSYTSRSNPRHGTMEISSSMESLTPRSGWRAPNYTDARGPDSSRVLSSTPADSDSDSVVSSRPGSPTPKYTPAELAEIFLDFYTSLTTLHYNPADLKIAPSEGWPNFTPEICGDWKSDHAIEVLRRLPYFNSRAAIHYKSELIDYTSLDPVHFTQPDYREEGMEWWSTEGEADPIHIFCIAEGHESFGRTLFLDTMAGEITEHRVRSDQLDPVDVRTFFNDLKEKHRSLTLIPLDGRETIEADEVDERTDEISEDEVGAQTETWATDLDIQYLRQLYRQYGWPDAFRREEAHHAINEQMNLLMGDRW